Protein 5XU0 (pdb70)

Secondary structure (DSSP, 8-state):
-----EEE-S-EEE----GGG--EEEE---TT-B--SS-EEEEE--HHHHHHHHHHHHHHHHHHHHHHHHHHHHHHHHS-----HHHHHHHHHHHHHHHHHHHHHHHHHHHHHH--EE-SS--EEEE------SS--SS----EEE-SSS-EEEEEE-HHHHTS--TT-EEEEEETTEEEEEEEEEEEEE-S------EEEEEEEPS--TTPPTT-BB------/-B---EEEE-S-EEE----GGG--EEE----SS-EE-TT-EEEEE--HHHHHHHHHHHHHHHHHHHHHHHHHHHHHTTT----HHHHHHHHHHHHHHHHHHHHHHHHHHHHHH--EE-SSSEEEEE------SS--SS----EEE-SSS-EEEEEE-HHHHHH--TT-EEEEEETTEEEEEEEEEEEEE-SS---------EEEEEEEES---S--TT-EE--BPP--/---EEEE-S-EEE----GGG--EEEE---SS-EE-SS-EEEEE--SHHHHHHHHHHHHHHHHHHHHHHHHHHHHHHT---TTHHHHHHHHHHHHHHHHHHHHHHHHHHHHH--EE-SS-EEEEE------SS--SS----EEE-SSS-EEEEEE-TTGGGG--S--EEEEEETTEEEEEEEEEEEEE-SS-------EEEEEEE-S--SS--TT-EE---

Sequence (672 aa):
VLLSGTVTAKNEQYVYFDASKGDLDEILVSVGDKVSEGQALVKYSSSEAQAAYDSASRAVARADRHINELNQARNEAASAPANSVASIDAQLGDARDARADAAAQLSKAQSQLDATVLSTLEGTVVEVNSNVSKSPTGASQVVHIVSNENLQVKGELSEYNLANLSVGQEVSFTSKVYPDKKWTGKLSYISDYPTGSKYPYTIDVTGEVGDLKQGFSVNEVKSKSVLLSGTVTAKNEQYVYFDASKGDLDEILVSVGDKVSEGQALVKYSSSEAQAAYDSASRAVARADRHINELNQARNEAASANSVASIDAQLGDARDARADAAAQLSKAQSQLDATVLSTLEGTVVEVNSNVSKSPTGASQVVHIVSNENLQVKGELSEYNLANLSVGQEVSFTSKVYPDKKWTGKLSYISDYPKNNNTGSKYPYTIDVTGEVGDLKQGFSVNEVKSKTLLSGTVTAKNEQYVYFDASKGDLDEILVSVGDKVSEGQALVKYSSSEAQAAYDSASRAVARADRHINELNQARNEAASANSVASIDAQLGDARDARADAAAQLSKAQSQLDATVLSTLEGTVVEVNSNVSKSPTGASQVVHIVSNENLQVKGELSEYNLANLSVGQEVSFTSKVYPDKKWTGKLSYISDYPKNTGSKYPYTIDVTGEVGDLKQGFSVNEV

Solvent-accessible surface area: 37348 Å² total

Radius of gyration: 35.07 Å; Cα contacts (8 Å, |Δi|>4): 1260; chains: 3; bounding box: 101×90×80 Å

Nearest PDB structures (foldseek):
  5xu0-assembly1_A-2  TM=1.002E+00  e=3.100E-41  Streptococcus pneumoniae
  5xu0-assembly1_B-2  TM=9.675E-01  e=1.885E-35  Streptococcus pneumoniae
  5xu0-assembly1_C-2  TM=9.778E-01  e=1.507E-33  Streptococcus pneumoniae
  5nik-assembly1_D  TM=8.027E-01  e=2.302E-11  Escherichia coli K-12
  4tko-assembly1_B  TM=4.603E-01  e=6.908E-10  Aquifex aeolicus VF5

B-factor: mean 101.15, std 19.72, range [30.0, 249.82]

Structure (mmCIF, N/CA/C/O backbone):
data_5XU0
#
_entry.id   5XU0
#
_cell.length_a   159.210
_cell.length_b   159.210
_cell.length_c   99.400
_cell.angle_alpha   90.00
_cell.angle_beta   90.00
_cell.angle_gamma   90.00
#
_symmetry.space_group_name_H-M   'P 41 21 2'
#
loop_
_atom_site.group_PDB
_atom_site.id
_atom_site.type_symbol
_atom_site.label_atom_id
_atom_site.label_alt_id
_atom_site.label_comp_id
_atom_site.label_asym_id
_atom_site.label_entity_id
_atom_site.label_seq_id
_atom_site.pdbx_PDB_ins_code
_atom_site.Cartn_x
_atom_site.Cartn_y
_atom_site.Cartn_z
_atom_site.occupancy
_atom_site.B_iso_or_equiv
_atom_site.auth_seq_id
_atom_site.auth_comp_id
_atom_site.auth_asym_id
_atom_site.auth_atom_id
_atom_site.pdbx_PDB_model_num
ATOM 1 N N . VAL A 1 3 ? 22.318 18.158 -37.437 1.00 86.87 60 VAL A N 1
ATOM 2 C CA . VAL A 1 3 ? 22.615 18.504 -36.051 1.00 101.02 60 VAL A CA 1
ATOM 3 C C . VAL A 1 3 ? 21.988 19.855 -35.705 1.00 102.45 60 VAL A C 1
ATOM 4 O O . VAL A 1 3 ? 22.066 20.806 -36.485 1.00 97.76 60 VAL A O 1
ATOM 8 N N . LEU A 1 4 ? 21.357 19.928 -34.535 1.00 91.29 61 LEU A N 1
ATOM 9 C CA . LEU A 1 4 ? 20.645 21.118 -34.084 1.00 90.78 61 LEU A CA 1
ATOM 10 C C . LEU A 1 4 ? 21.411 21.758 -32.933 1.00 90.56 61 LEU A C 1
ATOM 11 O O . LEU A 1 4 ? 21.687 21.098 -31.925 1.00 88.49 61 LEU A O 1
ATOM 16 N N . LEU A 1 5 ? 21.746 23.039 -33.080 1.00 92.09 62 LEU A N 1
ATOM 17 C CA . LEU A 1 5 ? 22.455 23.793 -32.058 1.00 94.82 62 LEU A CA 1
ATOM 18 C C . LEU A 1 5 ? 21.585 24.928 -31.537 1.00 95.81 62 LEU A C 1
ATOM 19 O O . LEU A 1 5 ? 20.596 25.327 -32.159 1.00 90.76 62 LEU A O 1
ATOM 24 N N . SER A 1 6 ? 21.979 25.454 -30.381 1.00 91.25 63 SER A N 1
ATOM 25 C CA . SER A 1 6 ? 21.278 26.566 -29.753 1.00 98.96 63 SER A CA 1
ATOM 26 C C . SER A 1 6 ? 22.304 27.465 -29.083 1.00 99.47 63 SER A C 1
ATOM 27 O O . SER A 1 6 ? 23.046 27.012 -28.208 1.00 112.01 63 SER A O 1
ATOM 30 N N . GLY A 1 7 ? 22.352 28.731 -29.502 1.00 99.79 64 GLY A N 1
ATOM 31 C CA . GLY A 1 7 ? 23.172 29.729 -28.852 1.00 101.42 64 GLY A CA 1
ATOM 32 C C . GLY A 1 7 ? 22.317 30.868 -28.314 1.00 92.70 64 GLY A C 1
ATOM 33 O O . GLY A 1 7 ? 21.089 30.755 -28.202 1.00 93.14 64 GLY A O 1
ATOM 34 N N . THR A 1 8 ? 23.004 31.953 -27.952 1.00 83.28 65 THR A N 1
ATOM 35 C CA . THR A 1 8 ? 22.341 33.211 -27.645 1.00 87.08 65 THR A CA 1
ATOM 36 C C . THR A 1 8 ? 23.092 34.335 -28.338 1.00 85.54 65 THR A C 1
ATOM 37 O O . THR A 1 8 ? 24.321 34.298 -28.451 1.00 82.55 65 THR A O 1
ATOM 41 N N . VAL A 1 9 ? 22.345 35.321 -28.818 1.00 75.12 66 VAL A N 1
ATOM 42 C CA . VAL A 1 9 ? 22.938 36.443 -29.533 1.00 83.23 66 VAL A CA 1
ATOM 43 C C . VAL A 1 9 ? 23.553 37.406 -28.526 1.00 86.38 66 VAL A C 1
ATOM 44 O O . VAL A 1 9 ? 22.910 37.809 -27.548 1.00 75.74 66 VAL A O 1
ATOM 48 N N . THR A 1 10 ? 24.815 37.751 -28.751 1.00 82.97 67 THR A N 1
ATOM 49 C CA . THR A 1 10 ? 25.567 38.651 -27.900 1.00 81.20 67 THR A CA 1
ATOM 50 C C . THR A 1 10 ? 26.042 39.839 -28.723 1.00 87.49 67 THR A C 1
ATOM 51 O O . THR A 1 10 ? 26.051 39.803 -29.958 1.00 95.33 67 THR A O 1
ATOM 55 N N . ALA A 1 11 ? 26.432 40.897 -28.024 1.00 81.86 68 ALA A N 1
ATOM 56 C CA . ALA A 1 11 ? 27.111 42.004 -28.672 1.00 84.37 68 ALA A CA 1
ATOM 57 C C . ALA A 1 11 ? 28.597 41.692 -28.801 1.00 82.84 68 ALA A C 1
ATOM 58 O O . ALA A 1 11 ? 29.158 40.908 -28.031 1.00 80.30 68 ALA A O 1
ATOM 60 N N . LYS A 1 12 ? 29.233 42.309 -29.793 1.00 99.08 69 LYS A N 1
ATOM 61 C CA . LYS A 1 12 ? 30.649 42.065 -30.034 1.00 89.50 69 LYS A CA 1
ATOM 62 C C . LYS A 1 12 ? 31.544 42.995 -29.225 1.00 89.41 69 LYS A C 1
ATOM 63 O O . LYS A 1 12 ? 32.588 42.567 -28.722 1.00 93.62 69 LYS A O 1
ATOM 69 N N . ASN A 1 13 ? 31.150 44.256 -29.074 1.00 99.90 70 ASN A N 1
ATOM 70 C CA . ASN A 1 13 ? 32.019 45.287 -28.527 1.00 102.65 70 ASN A CA 1
ATOM 71 C C . ASN A 1 13 ? 31.427 45.859 -27.248 1.00 101.38 70 ASN A C 1
ATOM 72 O O . ASN A 1 13 ? 30.271 46.297 -27.231 1.00 91.29 70 ASN A O 1
ATOM 77 N N . GLU A 1 14 ? 32.227 45.854 -26.185 1.00 96.34 71 GLU A N 1
ATOM 78 C CA . GLU A 1 14 ? 31.860 46.441 -24.909 1.00 86.41 71 GLU A CA 1
ATOM 79 C C . GLU A 1 14 ? 32.943 47.415 -24.471 1.00 97.84 71 GLU A C 1
ATOM 80 O O . GLU A 1 14 ? 34.043 47.457 -25.031 1.00 95.26 71 GLU A O 1
ATOM 86 N N . GLN A 1 15 ? 32.608 48.199 -23.450 1.00 95.98 72 GLN A N 1
ATOM 87 C CA . GLN A 1 15 ? 33.576 48.939 -22.658 1.00 84.34 72 GLN A CA 1
ATOM 88 C C . GLN A 1 15 ? 33.033 49.045 -21.244 1.00 76.24 72 GLN A C 1
ATOM 89 O O . GLN A 1 15 ? 31.908 49.512 -21.041 1.00 78.33 72 GLN A O 1
ATOM 95 N N . TYR A 1 16 ? 33.816 48.576 -20.284 1.00 74.59 73 TYR A N 1
ATOM 96 C CA . TYR A 1 16 ? 33.543 48.790 -18.875 1.00 68.98 73 TYR A CA 1
ATOM 97 C C . TYR A 1 16 ? 34.382 49.961 -18.382 1.00 75.29 73 TYR A C 1
ATOM 98 O O . TYR A 1 16 ? 35.424 50.292 -18.952 1.00 88.24 73 TYR A O 1
ATOM 107 N N . VAL A 1 17 ? 33.902 50.604 -17.322 1.00 83.92 74 VAL A N 1
ATOM 108 C CA . VAL A 1 17 ? 34.609 51.710 -16.686 1.00 69.87 74 VAL A CA 1
ATOM 109 C C . VAL A 1 17 ? 34.514 51.488 -15.185 1.00 76.34 74 VAL A C 1
ATOM 110 O O . VAL A 1 17 ? 33.430 51.614 -14.606 1.00 83.27 74 VAL A O 1
ATOM 114 N N . TYR A 1 18 ? 35.633 51.154 -14.557 1.00 81.81 75 TYR A N 1
ATOM 115 C CA . TYR A 1 18 ? 35.675 50.900 -13.127 1.00 82.55 75 TYR A CA 1
ATOM 116 C C . TYR A 1 18 ? 36.197 52.125 -12.388 1.00 88.66 75 TYR A C 1
ATOM 117 O O . TYR A 1 18 ? 36.892 52.975 -12.951 1.00 86.13 75 TYR A O 1
ATOM 126 N N . PHE A 1 19 ? 35.849 52.206 -11.107 1.00 87.48 76 PHE A N 1
ATOM 127 C CA . PHE A 1 19 ? 36.377 53.271 -10.267 1.00 88.17 76 PHE A CA 1
ATOM 128 C C . PHE A 1 19 ? 37.878 53.092 -10.084 1.00 93.80 76 PHE A C 1
ATOM 129 O O . PHE A 1 19 ? 38.346 52.009 -9.718 1.00 87.96 76 PHE A O 1
ATOM 137 N N . ASP A 1 20 ? 38.633 54.153 -10.347 1.00 97.51 77 ASP A N 1
ATOM 138 C CA . ASP A 1 20 ? 40.082 54.155 -10.186 1.00 105.27 77 ASP A CA 1
ATOM 139 C C . ASP A 1 20 ? 40.419 54.974 -8.946 1.00 103.49 77 ASP A C 1
ATOM 140 O O . ASP A 1 20 ? 40.260 56.200 -8.944 1.00 96.61 77 ASP A O 1
ATOM 145 N N . ALA A 1 21 ? 40.871 54.291 -7.891 1.00 97.69 78 ALA A N 1
ATOM 146 C CA . ALA A 1 21 ? 41.253 54.992 -6.670 1.00 100.59 78 ALA A CA 1
ATOM 147 C C . ALA A 1 21 ? 42.482 55.860 -6.897 1.00 106.89 78 ALA A C 1
ATOM 148 O O . ALA A 1 21 ? 42.535 57.006 -6.431 1.00 94.68 78 ALA A O 1
ATOM 150 N N . SER A 1 22 ? 43.473 55.338 -7.626 1.00 101.98 79 SER A N 1
ATOM 151 C CA . SER A 1 22 ? 44.702 56.074 -7.897 1.00 88.13 79 SER A CA 1
ATOM 152 C C . SER A 1 22 ? 44.462 57.365 -8.669 1.00 94.06 79 SER A C 1
ATOM 153 O O . SER A 1 22 ? 45.387 58.177 -8.781 1.00 97.49 79 SER A O 1
ATOM 156 N N . LYS A 1 23 ? 43.260 57.574 -9.204 1.00 88.67 80 LYS A N 1
ATOM 157 C CA . LYS A 1 23 ? 42.917 58.816 -9.883 1.00 84.58 80 LYS A CA 1
ATOM 158 C C . LYS A 1 23 ? 42.259 59.833 -8.959 1.00 92.42 80 LYS A C 1
ATOM 159 O O . LYS A 1 23 ? 42.000 60.962 -9.391 1.00 88.88 80 LYS A O 1
ATOM 165 N N . GLY A 1 24 ? 41.980 59.468 -7.708 1.00 90.28 81 GLY A N 1
ATOM 166 C CA . GLY A 1 24 ? 41.533 60.437 -6.725 1.00 89.62 81 GLY A CA 1
ATOM 167 C C . GLY A 1 24 ? 40.082 60.318 -6.305 1.00 102.75 81 GLY A C 1
ATOM 168 O O . GLY A 1 24 ? 39.715 59.408 -5.556 1.00 103.35 81 GLY A O 1
ATOM 169 N N . ASP A 1 25 ? 39.250 61.245 -6.778 1.00 108.12 82 ASP A N 1
ATOM 170 C CA . ASP A 1 25 ? 37.850 61.319 -6.388 1.00 96.19 82 ASP A CA 1
ATOM 171 C C . ASP A 1 25 ? 36.990 61.569 -7.617 1.00 98.87 82 ASP A C 1
ATOM 172 O O . ASP A 1 25 ? 37.363 62.352 -8.496 1.00 94.72 82 ASP A O 1
ATOM 177 N N . LEU A 1 26 ? 35.837 60.906 -7.669 1.00 90.11 83 LEU A N 1
ATOM 178 C CA . LEU A 1 26 ? 34.884 61.108 -8.751 1.00 92.80 83 LEU A CA 1
ATOM 179 C C . LEU A 1 26 ? 34.143 62.426 -8.548 1.00 88.15 83 LEU A C 1
ATOM 180 O O . LEU A 1 26 ? 33.651 62.709 -7.451 1.00 80.90 83 LEU A O 1
ATOM 185 N N . ASP A 1 27 ? 34.070 63.231 -9.608 1.00 81.49 84 ASP A N 1
ATOM 186 C CA . ASP A 1 27 ? 33.196 64.410 -9.623 1.00 99.17 84 ASP A CA 1
ATOM 187 C C . ASP A 1 27 ? 31.782 63.984 -9.993 1.00 100.67 84 ASP A C 1
ATOM 188 O O . ASP A 1 27 ? 30.894 63.925 -9.131 1.00 96.15 84 ASP A O 1
ATOM 193 N N . GLU A 1 28 ? 31.552 63.665 -11.267 1.00 94.23 85 GLU A N 1
ATOM 194 C CA . GLU A 1 28 ? 30.233 63.237 -11.707 1.00 96.54 85 GLU A CA 1
ATOM 195 C C . GLU A 1 28 ? 30.342 62.308 -12.909 1.00 100.94 85 GLU A C 1
ATOM 196 O O . GLU A 1 28 ? 31.188 62.506 -13.786 1.00 88.01 85 GLU A O 1
ATOM 202 N N . ILE A 1 29 ? 29.490 61.287 -12.925 1.00 101.04 86 ILE A N 1
ATOM 203 C CA . ILE A 1 29 ? 29.218 60.523 -14.136 1.00 83.97 86 ILE A CA 1
ATOM 204 C C . ILE A 1 29 ? 28.209 61.304 -14.966 1.00 83.54 86 ILE A C 1
ATOM 205 O O . ILE A 1 29 ? 27.106 61.609 -14.496 1.00 89.12 86 ILE A O 1
ATOM 210 N N . LEU A 1 30 ? 28.581 61.632 -16.203 1.00 87.27 87 LEU A N 1
ATOM 211 C CA . LEU A 1 30 ? 27.819 62.564 -17.027 1.00 92.35 87 LEU A CA 1
ATOM 212 C C . LEU A 1 30 ? 26.946 61.852 -18.060 1.00 90.36 87 LEU A C 1
ATOM 213 O O . LEU A 1 30 ? 26.621 62.423 -19.105 1.00 87.30 87 LEU A O 1
ATOM 218 N N . VAL A 1 31 ? 26.551 60.611 -17.782 1.00 93.95 88 VAL A N 1
ATOM 219 C CA . VAL A 1 31 ? 25.822 59.798 -18.746 1.00 81.98 88 VAL A CA 1
ATOM 220 C C . VAL A 1 31 ? 24.738 59.009 -18.021 1.00 81.05 88 VAL A C 1
ATOM 221 O O . VAL A 1 31 ? 24.861 58.693 -16.834 1.00 77.54 88 VAL A O 1
ATOM 225 N N . SER A 1 32 ? 23.658 58.703 -18.741 1.00 93.47 89 SER A N 1
ATOM 226 C CA . SER A 1 32 ? 22.481 58.061 -18.170 1.00 90.38 89 SER A CA 1
ATOM 227 C C . SER A 1 32 ? 22.170 56.771 -18.916 1.00 88.95 89 SER A C 1
ATOM 228 O O . SER A 1 32 ? 22.228 56.732 -20.148 1.00 78.57 89 SER A O 1
ATOM 231 N N . VAL A 1 33 ? 21.814 55.726 -18.163 1.00 88.95 90 VAL A N 1
ATOM 232 C CA . VAL A 1 33 ? 21.570 54.401 -18.728 1.00 86.45 90 VAL A CA 1
ATOM 233 C C . VAL A 1 33 ? 20.479 54.480 -19.792 1.00 77.02 90 VAL A C 1
ATOM 234 O O . VAL A 1 33 ? 19.287 54.578 -19.482 1.00 95.05 90 VAL A O 1
ATOM 238 N N . GLY A 1 34 ? 20.890 54.460 -21.057 1.00 83.59 91 GLY A N 1
ATOM 239 C CA . GLY A 1 34 ? 19.971 54.591 -22.171 1.00 76.55 91 GLY A CA 1
ATOM 240 C C . GLY A 1 34 ? 20.539 55.440 -23.288 1.00 86.47 91 GLY A C 1
ATOM 241 O O . GLY A 1 34 ? 20.145 55.302 -24.452 1.00 75.11 91 GLY A O 1
ATOM 242 N N . ASP A 1 35 ? 21.473 56.323 -22.944 1.00 82.04 92 ASP A N 1
ATOM 243 C CA . ASP A 1 35 ? 22.073 57.199 -23.940 1.00 88.26 92 ASP A CA 1
ATOM 244 C C . ASP A 1 35 ? 22.885 56.399 -24.950 1.00 93.46 92 ASP A C 1
ATOM 245 O O . ASP A 1 35 ? 23.543 55.413 -24.599 1.00 97.28 92 ASP A O 1
ATOM 250 N N . LYS A 1 36 ? 22.823 56.822 -26.215 1.00 93.56 93 LYS A N 1
ATOM 251 C CA . LYS A 1 36 ? 23.746 56.361 -27.244 1.00 95.31 93 LYS A CA 1
ATOM 252 C C . LYS A 1 36 ? 24.874 57.380 -27.358 1.00 97.78 93 LYS A C 1
ATOM 253 O O . LYS A 1 36 ? 24.639 58.531 -27.740 1.00 104.37 93 LYS A O 1
ATOM 259 N N . VAL A 1 37 ? 26.091 56.955 -27.035 1.00 95.40 94 VAL A N 1
ATOM 260 C CA . VAL A 1 37 ? 27.223 57.854 -26.846 1.00 103.59 94 VAL A CA 1
ATOM 261 C C . VAL A 1 37 ? 28.124 57.795 -28.068 1.00 105.94 94 VAL A C 1
ATOM 262 O O . VAL A 1 37 ? 28.197 56.764 -28.741 1.00 101.18 94 VAL A O 1
ATOM 266 N N . SER A 1 38 ? 28.812 58.904 -28.354 1.00 109.70 95 SER A N 1
ATOM 267 C CA . SER A 1 38 ? 29.721 58.931 -29.491 1.00 108.63 95 SER A CA 1
ATOM 268 C C . SER A 1 38 ? 30.918 58.010 -29.241 1.00 104.62 95 SER A C 1
ATOM 269 O O . SER A 1 38 ? 31.124 57.490 -28.141 1.00 97.98 95 SER A O 1
ATOM 272 N N . GLU A 1 39 ? 31.715 57.800 -30.296 1.00 98.34 96 GLU A N 1
ATOM 273 C CA . GLU A 1 39 ? 32.950 57.038 -30.133 1.00 107.61 96 GLU A CA 1
ATOM 274 C C . GLU A 1 39 ? 33.908 57.736 -29.177 1.00 114.10 96 GLU A C 1
ATOM 275 O O . GLU A 1 39 ? 34.648 57.070 -28.443 1.00 117.09 96 GLU A O 1
ATOM 281 N N . GLY A 1 40 ? 33.899 59.066 -29.153 1.00 95.30 97 GLY A N 1
ATOM 282 C CA . GLY A 1 40 ? 34.805 59.803 -28.296 1.00 92.91 97 GLY A CA 1
ATOM 283 C C . GLY A 1 40 ? 34.124 60.612 -27.212 1.00 97.54 97 GLY A C 1
ATOM 284 O O . GLY A 1 40 ? 34.756 61.469 -26.587 1.00 103.84 97 GLY A O 1
ATOM 285 N N . GLN A 1 41 ? 32.839 60.353 -26.978 1.00 95.24 98 GLN A N 1
ATOM 286 C CA . GLN A 1 41 ? 32.102 61.077 -25.949 1.00 94.10 98 GLN A CA 1
ATOM 287 C C . GLN A 1 41 ? 32.712 60.817 -24.575 1.00 91.11 98 GLN A C 1
ATOM 288 O O . GLN A 1 41 ? 33.273 59.750 -24.311 1.00 100.89 98 GLN A O 1
ATOM 294 N N . ALA A 1 42 ? 32.623 61.818 -23.702 1.00 86.32 99 ALA A N 1
ATOM 295 C CA . ALA A 1 42 ? 33.040 61.650 -22.320 1.00 88.83 99 ALA A CA 1
ATOM 296 C C . ALA A 1 42 ? 32.013 60.820 -21.554 1.00 91.70 99 ALA A C 1
ATOM 297 O O . ALA A 1 42 ? 30.868 60.653 -21.982 1.00 97.66 99 ALA A O 1
ATOM 299 N N . LEU A 1 43 ? 32.438 60.287 -20.405 1.00 87.97 100 LEU A N 1
ATOM 300 C CA . LEU A 1 43 ? 31.558 59.462 -19.581 1.00 96.80 100 LEU A CA 1
ATOM 301 C C . LEU A 1 43 ? 31.694 59.772 -18.098 1.00 96.57 100 LEU A C 1
ATOM 302 O O . LEU A 1 43 ? 30.689 59.920 -17.395 1.00 100.28 100 LEU A O 1
ATOM 307 N N . VAL A 1 44 ? 32.928 59.832 -17.606 1.00 92.66 101 VAL A N 1
ATOM 308 C CA . VAL A 1 44 ? 33.204 60.059 -16.194 1.00 98.39 101 VAL A CA 1
ATOM 309 C C . VAL A 1 44 ? 34.252 61.155 -16.078 1.00 87.93 101 VAL A C 1
ATOM 310 O O . VAL A 1 44 ? 35.198 61.205 -16.870 1.00 102.38 101 VAL A O 1
ATOM 314 N N . LYS A 1 45 ? 34.074 62.036 -15.095 1.00 85.21 102 LYS A N 1
ATOM 315 C CA . LYS A 1 45 ? 35.042 63.080 -14.786 1.00 89.97 102 LYS A CA 1
ATOM 316 C C . LYS A 1 45 ? 35.475 62.931 -13.337 1.00 87.29 102 LYS A C 1
ATOM 317 O O . LYS A 1 45 ? 34.646 63.034 -12.428 1.00 88.18 102 LYS A O 1
ATOM 323 N N . TYR A 1 46 ? 36.762 62.678 -13.124 1.00 88.82 103 TYR A N 1
ATOM 324 C CA . TYR A 1 46 ? 37.313 62.741 -11.782 1.00 87.68 103 TYR A CA 1
ATOM 325 C C . TYR A 1 46 ? 37.632 64.192 -11.424 1.00 89.54 103 TYR A C 1
ATOM 326 O O . TYR A 1 46 ? 37.658 65.080 -12.281 1.00 74.06 103 TYR A O 1
ATOM 335 N N . SER A 1 47 ? 37.868 64.434 -10.135 1.00 92.72 104 SER A N 1
ATOM 336 C CA . SER A 1 47 ? 38.263 65.765 -9.693 1.00 96.00 104 SER A CA 1
ATOM 337 C C . SER A 1 47 ? 39.608 66.133 -10.308 1.00 103.97 104 SER A C 1
ATOM 338 O O . SER A 1 47 ? 40.611 65.448 -10.083 1.00 108.86 104 SER A O 1
ATOM 341 N N . SER A 1 48 ? 39.626 67.212 -11.092 1.00 94.06 105 SER A N 1
ATOM 342 C CA . SER A 1 48 ? 40.785 67.568 -11.903 1.00 95.20 105 SER A CA 1
ATOM 343 C C . SER A 1 48 ? 41.479 68.839 -11.424 1.00 96.00 105 SER A C 1
ATOM 344 O O . SER A 1 48 ? 42.157 69.502 -12.215 1.00 96.62 105 SER A O 1
ATOM 347 N N . SER A 1 49 ? 41.333 69.192 -10.146 1.00 100.58 106 SER A N 1
ATOM 348 C CA . SER A 1 49 ? 41.987 70.398 -9.648 1.00 97.60 106 SER A CA 1
ATOM 349 C C . SER A 1 49 ? 43.444 70.134 -9.282 1.00 100.63 106 SER A C 1
ATOM 350 O O . SER A 1 49 ? 44.318 70.957 -9.577 1.00 102.12 106 SER A O 1
ATOM 353 N N . GLU A 1 50 ? 43.728 68.996 -8.642 1.00 101.62 107 GLU A N 1
ATOM 354 C CA . GLU A 1 50 ? 45.112 68.658 -8.325 1.00 87.82 107 GLU A CA 1
ATOM 355 C C . GLU A 1 50 ? 45.920 68.418 -9.594 1.00 89.45 107 GLU A C 1
ATOM 356 O O . GLU A 1 50 ? 47.110 68.750 -9.655 1.00 94.94 107 GLU A O 1
ATOM 362 N N . ALA A 1 51 ? 45.286 67.847 -10.620 1.00 88.21 108 ALA A N 1
ATOM 363 C CA . ALA A 1 51 ? 45.972 67.624 -11.888 1.00 85.63 108 ALA A CA 1
ATOM 364 C C . ALA A 1 51 ? 46.284 68.944 -12.584 1.00 84.37 108 ALA A C 1
ATOM 365 O O . ALA A 1 51 ? 47.389 69.139 -13.103 1.00 90.85 108 ALA A O 1
ATOM 367 N N . GLN A 1 52 ? 45.318 69.865 -12.605 1.00 80.27 109 GLN A N 1
ATOM 368 C CA . GLN A 1 52 ? 45.553 71.165 -13.227 1.00 91.33 109 GLN A CA 1
ATOM 369 C C . GLN A 1 52 ? 46.601 71.961 -12.458 1.00 89.05 109 GLN A C 1
ATOM 370 O O . GLN A 1 52 ? 47.407 72.685 -13.056 1.00 78.40 109 GLN A O 1
ATOM 376 N N . ALA A 1 53 ? 46.609 71.831 -11.130 1.00 81.05 110 ALA A N 1
ATOM 377 C CA . ALA A 1 53 ? 47.604 72.527 -10.322 1.00 81.63 110 ALA A CA 1
ATOM 378 C C . ALA A 1 53 ? 49.001 71.968 -10.569 1.00 98.64 110 ALA A C 1
ATOM 379 O O . ALA A 1 53 ? 49.961 72.728 -10.755 1.00 98.77 110 ALA A O 1
ATOM 381 N N . ALA A 1 54 ? 49.134 70.638 -10.576 1.00 92.15 111 ALA A N 1
ATOM 382 C CA . ALA A 1 54 ? 50.422 70.028 -10.893 1.00 89.12 111 ALA A CA 1
ATOM 383 C C . ALA A 1 54 ? 50.881 70.416 -12.293 1.00 96.82 111 ALA A C 1
ATOM 384 O O . ALA A 1 54 ? 52.078 70.621 -12.532 1.00 109.86 111 ALA A O 1
ATOM 386 N N . TYR A 1 55 ? 49.937 70.529 -13.229 1.00 91.89 112 TYR A N 1
ATOM 387 C CA . TYR A 1 55 ? 50.268 70.963 -14.582 1.00 94.59 112 TYR A CA 1
ATOM 388 C C . TYR A 1 55 ? 50.840 72.376 -14.580 1.00 90.36 112 TYR A C 1
ATOM 389 O O . TYR A 1 55 ? 51.928 72.625 -15.118 1.00 95.16 112 TYR A O 1
ATOM 398 N N . ASP A 1 56 ? 50.100 73.322 -13.993 1.00 84.99 113 ASP A N 1
ATOM 399 C CA . ASP A 1 56 ? 50.567 74.702 -13.917 1.00 91.73 113 ASP A CA 1
ATOM 400 C C . ASP A 1 56 ? 51.948 74.777 -13.278 1.00 94.06 113 ASP A C 1
ATOM 401 O O . ASP A 1 56 ? 52.852 75.446 -13.793 1.00 89.53 113 ASP A O 1
ATOM 406 N N . SER A 1 57 ? 52.127 74.080 -12.153 1.00 81.37 114 SER A N 1
ATOM 407 C CA . SER A 1 57 ? 53.433 74.044 -11.505 1.00 77.25 114 SER A CA 1
ATOM 408 C C . SER A 1 57 ? 54.503 73.518 -12.456 1.00 95.43 114 SER A C 1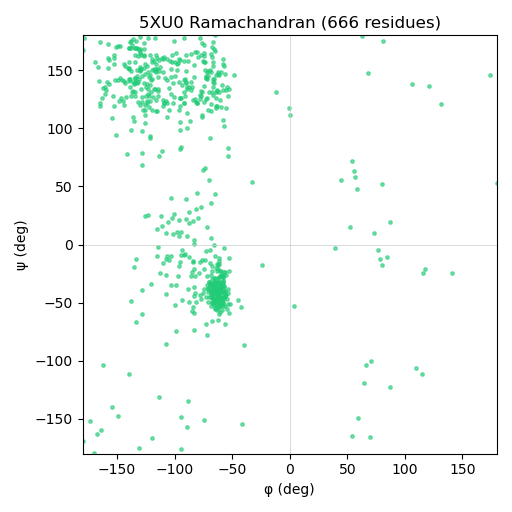
ATOM 409 O O . SER A 1 57 ? 55.646 73.995 -12.447 1.00 95.57 114 SER A O 1
ATOM 412 N N . ALA A 1 58 ? 54.144 72.553 -13.306 1.00 94.01 115 ALA A N 1
ATOM 413 C CA . ALA A 1 58 ? 55.111 72.011 -14.256 1.00 85.94 115 ALA A CA 1
ATOM 414 C C . ALA A 1 58 ? 55.517 73.048 -15.299 1.00 90.87 115 ALA A C 1
ATOM 415 O O . ALA A 1 58 ? 56.712 73.197 -15.598 1.00 100.21 115 ALA A O 1
ATOM 417 N N . SER A 1 59 ? 54.543 73.781 -15.853 1.00 85.01 116 SER A N 1
ATOM 418 C CA . SER A 1 59 ? 54.877 74.783 -16.862 1.00 91.12 116 SER A CA 1
ATOM 419 C C . SER A 1 59 ? 55.648 75.956 -16.265 1.00 91.33 116 SER A C 1
ATOM 420 O O . SER A 1 59 ? 56.497 76.551 -16.940 1.00 82.98 116 SER A O 1
ATOM 423 N N . ARG A 1 60 ? 55.369 76.311 -15.011 1.00 83.97 117 ARG A N 1
ATOM 424 C CA . ARG A 1 60 ? 56.189 77.312 -14.339 1.00 92.08 117 ARG A CA 1
ATOM 425 C C . ARG A 1 60 ? 57.602 76.794 -14.110 1.00 95.74 117 ARG A C 1
ATOM 426 O O . ARG A 1 60 ? 58.566 77.565 -14.179 1.00 94.99 117 ARG A O 1
ATOM 434 N N . ALA A 1 61 ? 57.747 75.491 -13.839 1.00 93.79 118 ALA A N 1
ATOM 435 C CA . ALA A 1 61 ? 59.082 74.911 -13.722 1.00 85.45 118 ALA A CA 1
ATOM 436 C C . ALA A 1 61 ? 59.837 74.999 -15.044 1.00 94.10 118 ALA A C 1
ATOM 437 O O . ALA A 1 61 ? 61.034 75.322 -15.068 1.00 95.79 118 ALA A O 1
ATOM 439 N N . VAL A 1 62 ? 59.152 74.726 -16.159 1.00 78.80 119 VAL A N 1
ATOM 440 C CA . VAL A 1 62 ? 59.788 74.839 -17.471 1.00 85.97 119 VAL A CA 1
ATOM 441 C C . VAL A 1 62 ? 60.224 76.277 -17.729 1.00 84.72 119 VAL A C 1
ATOM 442 O O . VAL A 1 62 ? 61.382 76.544 -18.082 1.00 82.70 119 VAL A O 1
ATOM 446 N N . ALA A 1 63 ? 59.300 77.227 -17.550 1.00 93.69 120 ALA A N 1
ATOM 447 C CA . ALA A 1 63 ? 59.618 78.628 -17.810 1.00 82.85 120 ALA A CA 1
ATOM 448 C C . ALA A 1 63 ? 60.773 79.108 -16.937 1.00 92.29 120 ALA A C 1
ATOM 449 O O . ALA A 1 63 ? 61.646 79.857 -17.400 1.00 88.40 120 ALA A O 1
ATOM 451 N N . ARG A 1 64 ? 60.799 78.679 -15.672 1.00 84.27 121 ARG A N 1
ATOM 452 C CA . ARG A 1 64 ? 61.899 79.047 -14.787 1.00 84.95 121 ARG A CA 1
ATOM 453 C C . ARG A 1 64 ? 63.212 78.438 -15.262 1.00 94.33 121 ARG A C 1
ATOM 454 O O . ARG A 1 64 ? 64.272 79.066 -15.149 1.00 89.09 121 ARG A O 1
ATOM 462 N N . ALA A 1 65 ? 63.165 77.217 -15.801 1.00 99.48 122 ALA A N 1
ATOM 463 C CA . ALA A 1 65 ? 64.368 76.636 -16.387 1.00 98.66 122 ALA A CA 1
ATOM 464 C C . ALA A 1 65 ? 64.874 77.480 -17.551 1.00 93.54 122 ALA A C 1
ATOM 465 O O . ALA A 1 65 ? 66.079 77.746 -17.659 1.00 97.16 122 ALA A O 1
ATOM 467 N N . ASP A 1 66 ? 63.963 77.929 -18.422 1.00 85.98 123 ASP A N 1
ATOM 468 C CA . ASP A 1 66 ? 64.381 78.711 -19.584 1.00 90.88 123 ASP A CA 1
ATOM 469 C C . ASP A 1 66 ? 64.975 80.052 -19.172 1.00 89.93 123 ASP A C 1
ATOM 470 O O . ASP A 1 66 ? 66.037 80.450 -19.677 1.00 90.77 123 ASP A O 1
ATOM 475 N N . ARG A 1 67 ? 64.308 80.767 -18.264 1.00 87.8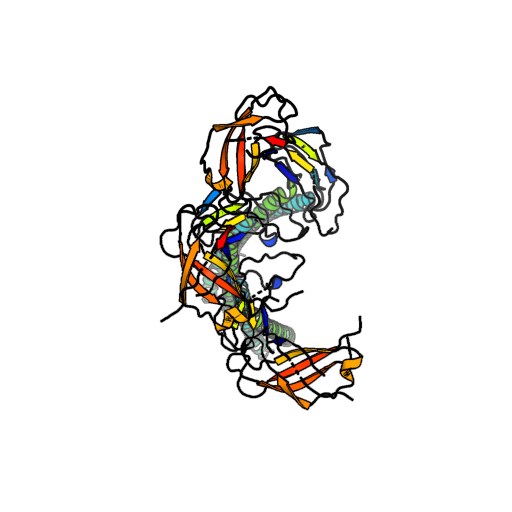6 124 ARG A N 1
ATOM 476 C CA . ARG A 1 67 ? 64.904 81.978 -17.711 1.00 88.33 124 ARG A CA 1
ATOM 477 C C . ARG A 1 67 ? 66.297 81.684 -17.167 1.00 93.58 124 ARG A C 1
ATOM 478 O O . ARG A 1 67 ? 67.293 82.243 -17.642 1.00 103.13 124 ARG A O 1
ATOM 486 N N . HIS A 1 68 ? 66.384 80.759 -16.205 1.00 94.66 125 HIS A N 1
ATOM 487 C CA . HIS A 1 68 ? 67.656 80.396 -15.583 1.00 88.61 125 HIS A CA 1
ATOM 488 C C . HIS A 1 68 ? 68.774 80.197 -16.605 1.00 93.18 125 HIS A C 1
ATOM 489 O O . HIS A 1 68 ? 69.877 80.741 -16.450 1.00 94.05 125 HIS A O 1
ATOM 496 N N . ILE A 1 69 ? 68.505 79.441 -17.676 1.00 85.77 126 ILE A N 1
ATOM 497 C CA . ILE A 1 69 ? 69.538 79.324 -18.699 1.00 87.33 126 ILE A CA 1
ATOM 498 C C . ILE A 1 69 ? 69.768 80.652 -19.407 1.00 98.90 126 ILE A C 1
ATOM 499 O O . ILE A 1 69 ? 70.849 80.861 -19.964 1.00 102.57 126 ILE A O 1
ATOM 504 N N . ASN A 1 70 ? 68.797 81.574 -19.394 1.00 103.38 127 ASN A N 1
ATOM 505 C CA . ASN A 1 70 ? 69.042 82.858 -20.048 1.00 89.17 127 ASN A CA 1
ATOM 506 C C . ASN A 1 70 ? 69.960 83.754 -19.215 1.00 91.24 127 ASN A C 1
ATOM 507 O O . ASN A 1 70 ? 70.865 84.397 -19.766 1.00 95.16 127 ASN A O 1
ATOM 512 N N . GLU A 1 71 ? 69.763 83.811 -17.890 1.00 86.60 128 GLU A N 1
ATOM 513 C CA . GLU A 1 71 ? 70.707 84.571 -17.070 1.00 94.50 128 GLU A CA 1
ATOM 514 C C . GLU A 1 71 ? 72.085 83.925 -17.087 1.00 104.23 128 GLU A C 1
ATOM 515 O O . GLU A 1 71 ? 73.106 84.623 -17.131 1.00 110.12 128 GLU A O 1
ATOM 521 N N . LEU A 1 72 ? 72.136 82.590 -17.049 1.00 95.41 129 LEU A N 1
ATOM 522 C CA . LEU A 1 72 ? 73.415 81.912 -17.237 1.00 93.19 129 LEU A CA 1
ATOM 523 C C . LEU A 1 72 ? 74.034 82.281 -18.580 1.00 93.46 129 LEU A C 1
ATOM 524 O O . LEU A 1 72 ? 75.258 82.404 -18.697 1.00 92.18 129 LEU A O 1
ATOM 529 N N . ASN A 1 73 ? 73.198 82.475 -19.602 1.00 93.41 130 ASN A N 1
ATOM 530 C CA . ASN A 1 73 ? 73.695 82.804 -20.934 1.00 92.21 130 ASN A CA 1
ATOM 531 C C . ASN A 1 73 ? 74.336 84.188 -20.959 1.00 99.15 130 ASN A C 1
ATOM 532 O O . ASN A 1 73 ? 75.472 84.354 -21.434 1.00 99.52 130 ASN A O 1
ATOM 537 N N . GLN A 1 74 ? 73.621 85.197 -20.446 1.00 102.91 131 GLN A N 1
ATOM 538 C CA . GLN A 1 74 ? 74.206 86.531 -20.362 1.00 106.00 131 GLN A CA 1
ATOM 539 C C . GLN A 1 74 ? 75.487 86.508 -19.542 1.00 108.80 131 GLN A C 1
ATOM 540 O O . GLN A 1 74 ? 76.494 87.108 -19.935 1.00 116.42 131 GLN A O 1
ATOM 546 N N . ALA A 1 75 ? 75.456 85.853 -18.378 1.00 103.93 132 ALA A N 1
ATOM 547 C CA . ALA A 1 75 ? 76.637 85.809 -17.519 1.00 102.83 132 ALA A CA 1
ATOM 548 C C . ALA A 1 75 ? 77.814 85.171 -18.243 1.00 101.80 132 ALA A C 1
ATOM 549 O O . ALA A 1 75 ? 78.962 85.602 -18.079 1.00 98.94 132 ALA A O 1
ATOM 551 N N . ARG A 1 76 ? 77.545 84.153 -19.064 1.00 103.19 133 ARG A N 1
ATOM 552 C CA . ARG A 1 76 ? 78.601 83.548 -19.866 1.00 99.88 133 ARG A CA 1
ATOM 553 C C . ARG A 1 76 ? 79.182 84.552 -20.845 1.00 101.71 133 ARG A C 1
ATOM 554 O O . ARG A 1 76 ? 80.392 84.799 -20.850 1.00 111.80 133 ARG A O 1
ATOM 562 N N . ASN A 1 77 ? 78.335 85.139 -21.685 1.00 99.87 134 ASN A N 1
ATOM 563 C CA . ASN A 1 77 ? 78.851 86.008 -22.732 1.00 113.44 134 ASN A CA 1
ATOM 564 C C . ASN A 1 77 ? 79.353 87.344 -22.193 1.00 113.54 134 ASN A C 1
ATOM 565 O O . ASN A 1 77 ? 79.933 88.126 -22.957 1.00 104.44 134 ASN A O 1
ATOM 570 N N . GLU A 1 78 ? 79.166 87.608 -20.896 1.00 103.33 135 GLU A N 1
ATOM 571 C CA . GLU A 1 78 ? 79.870 88.694 -20.222 1.00 97.39 135 GLU A CA 1
ATOM 572 C C . GLU A 1 78 ? 81.242 88.234 -19.745 1.00 107.20 135 GLU A C 1
ATOM 573 O O . GLU A 1 78 ? 82.269 88.809 -20.120 1.00 122.03 135 GLU A O 1
ATOM 579 N N . ALA A 1 79 ? 81.273 87.183 -18.919 1.00 107.36 136 ALA A N 1
ATOM 580 C CA . ALA A 1 79 ? 82.531 86.692 -18.370 1.00 103.30 136 ALA A CA 1
ATOM 581 C C . ALA A 1 79 ? 83.509 86.257 -19.451 1.00 105.82 136 ALA A C 1
ATOM 582 O O . ALA A 1 79 ? 84.716 86.221 -19.197 1.00 110.85 136 ALA A O 1
ATOM 584 N N . ALA A 1 80 ? 83.022 85.923 -20.640 1.00 99.14 137 ALA A N 1
ATOM 585 C CA . ALA A 1 80 ? 83.887 85.602 -21.763 1.00 96.24 137 ALA A CA 1
ATOM 586 C C . ALA A 1 80 ? 84.607 86.806 -22.367 1.00 115.12 137 ALA A C 1
ATOM 587 O O . ALA A 1 80 ? 85.805 87.003 -22.137 1.00 124.60 137 ALA A O 1
ATOM 589 N N . SER A 1 81 ? 83.891 87.570 -23.155 1.00 119.03 138 SER A N 1
ATOM 590 C CA . SER A 1 81 ? 84.498 88.724 -23.740 1.00 116.40 138 SER A CA 1
ATOM 591 C C . SER A 1 81 ? 84.839 89.637 -22.588 1.00 124.05 138 SER A C 1
ATOM 592 O O . SER A 1 81 ? 84.622 90.836 -22.629 1.00 128.71 138 SER A O 1
ATOM 595 N N . ALA A 1 82 ? 85.376 89.037 -21.541 1.00 117.65 139 ALA A N 1
ATOM 596 C CA . ALA A 1 82 ? 85.757 89.786 -20.368 1.00 123.07 139 ALA A CA 1
ATOM 597 C C . ALA A 1 82 ? 87.196 90.206 -20.505 1.00 137.68 139 ALA A C 1
ATOM 598 O O . ALA A 1 82 ? 88.025 89.449 -20.992 1.00 131.24 139 ALA A O 1
ATOM 600 N N . PRO A 1 83 ? 87.497 91.426 -20.060 1.00 145.61 140 PRO A N 1
ATOM 601 C CA . PRO A 1 83 ? 88.813 92.065 -20.100 1.00 141.72 140 PRO A CA 1
ATOM 602 C C . PRO A 1 83 ? 89.894 91.211 -19.471 1.00 147.91 140 PRO A C 1
ATOM 603 O O . PRO A 1 83 ? 90.235 91.421 -18.312 1.00 125.94 140 PRO A O 1
ATOM 607 N N . ALA A 1 84 ? 90.431 90.270 -20.235 1.00 146.97 141 ALA A N 1
ATOM 608 C CA . ALA A 1 84 ? 91.483 89.393 -19.747 1.00 146.47 141 ALA A CA 1
ATOM 609 C C . ALA A 1 84 ? 92.189 88.756 -20.928 1.00 137.70 141 ALA A C 1
ATOM 610 O O . ALA A 1 84 ? 91.575 88.532 -21.966 1.00 117.35 141 ALA A O 1
ATOM 612 N N . ASN A 1 107 ? 82.313 82.390 -11.923 1.00 115.55 164 ASN A N 1
ATOM 613 C CA . ASN A 1 107 ? 83.241 83.390 -12.442 1.00 130.56 164 ASN A CA 1
ATOM 614 C C . ASN A 1 107 ? 83.816 82.965 -13.790 1.00 119.01 164 ASN A C 1
ATOM 615 O O . ASN A 1 107 ? 83.764 83.717 -14.763 1.00 110.13 164 ASN A O 1
ATOM 620 N N . SER A 1 108 ? 84.366 81.755 -13.840 1.00 117.11 165 SER A N 1
ATOM 621 C CA . SER A 1 108 ? 84.949 81.251 -15.073 1.00 112.14 165 SER A CA 1
ATOM 622 C C . SER A 1 108 ? 83.865 80.928 -16.095 1.00 106.43 165 SER A C 1
ATOM 623 O O . SER A 1 108 ? 82.740 80.557 -15.750 1.00 106.53 165 SER A O 1
ATOM 626 N N . VAL A 1 109 ? 84.221 81.079 -17.373 1.00 99.32 166 VAL A N 1
ATOM 627 C CA . VAL A 1 109 ? 83.293 80.752 -18.450 1.00 96.21 166 VAL A CA 1
ATOM 628 C C . VAL A 1 109 ? 83.018 79.251 -18.487 1.00 106.94 166 VAL A C 1
ATOM 629 O O . VAL A 1 109 ? 81.891 78.823 -18.773 1.00 112.15 166 VAL A O 1
ATOM 633 N N . ALA A 1 110 ? 84.023 78.429 -18.175 1.00 115.72 167 ALA A N 1
ATOM 634 C CA . ALA A 1 110 ? 83.806 76.989 -18.072 1.00 103.22 167 ALA A CA 1
ATOM 635 C C . ALA A 1 110 ? 83.054 76.628 -16.795 1.00 109.89 167 ALA A C 1
ATOM 636 O O . ALA A 1 110 ? 82.189 75.740 -16.808 1.00 118.49 167 ALA A O 1
ATOM 638 N N . SER A 1 111 ? 83.368 77.318 -15.692 1.00 115.46 168 SER A N 1
ATOM 639 C CA . SER A 1 111 ? 82.716 77.046 -14.414 1.00 121.70 168 SER A CA 1
ATOM 640 C C . SER A 1 111 ? 81.205 77.202 -14.501 1.00 107.30 168 SER A C 1
ATOM 641 O O . SER A 1 111 ? 80.471 76.561 -13.740 1.00 110.74 168 SER A O 1
ATOM 644 N N . ILE A 1 112 ? 80.722 78.049 -15.408 1.00 108.01 169 ILE A N 1
ATOM 645 C CA . ILE A 1 112 ? 79.290 78.202 -15.629 1.00 106.87 169 ILE A CA 1
ATOM 646 C C . ILE A 1 112 ? 78.817 77.534 -16.908 1.00 102.92 169 ILE A C 1
ATOM 647 O O . ILE A 1 112 ? 77.598 77.408 -17.100 1.00 104.61 169 ILE A O 1
ATOM 652 N N . ASP A 1 113 ? 79.724 77.133 -17.804 1.00 83.91 170 ASP A N 1
ATOM 653 C CA . ASP A 1 113 ? 79.324 76.201 -18.854 1.00 95.13 170 ASP A CA 1
ATOM 654 C C . ASP A 1 113 ? 78.860 74.887 -18.238 1.00 97.11 170 ASP A C 1
ATOM 655 O O . ASP A 1 113 ? 77.900 74.265 -18.717 1.00 92.47 170 ASP A O 1
ATOM 660 N N . ALA A 1 114 ? 79.525 74.461 -17.159 1.00 89.94 171 ALA A N 1
ATOM 661 C CA . ALA A 1 114 ? 79.031 73.339 -16.366 1.00 103.38 171 ALA A CA 1
ATOM 662 C C . ALA A 1 114 ? 77.590 73.570 -15.922 1.00 102.82 171 ALA A C 1
ATOM 663 O O . ALA A 1 114 ? 76.715 72.717 -16.125 1.00 107.51 171 ALA A O 1
ATOM 665 N N . GLN A 1 115 ? 77.328 74.732 -15.317 1.00 97.11 172 GLN A N 1
ATOM 666 C CA . GLN A 1 115 ? 75.979 75.050 -14.863 1.00 97.36 172 GLN A CA 1
ATOM 667 C C . GLN A 1 115 ? 74.997 75.075 -16.027 1.00 96.32 172 GLN A C 1
ATOM 668 O O . GLN A 1 115 ? 73.835 74.675 -15.880 1.00 87.87 172 GLN A O 1
ATOM 674 N N . LEU A 1 116 ? 75.449 75.536 -17.195 1.00 93.55 173 LEU A N 1
ATOM 675 C CA . LEU A 1 116 ? 74.591 75.538 -18.373 1.00 90.99 173 LEU A CA 1
ATOM 676 C C . LEU A 1 116 ? 74.174 74.123 -18.740 1.00 92.64 173 LEU A C 1
ATOM 677 O O . LEU A 1 116 ? 72.991 73.859 -18.966 1.00 95.93 173 LEU A O 1
ATOM 682 N N . GLY A 1 117 ? 75.127 73.190 -18.788 1.00 98.01 174 GLY A N 1
ATOM 683 C CA . GLY A 1 117 ? 74.755 71.798 -19.005 1.00 98.93 174 GLY A CA 1
ATOM 684 C C . GLY A 1 117 ? 73.759 71.299 -17.972 1.00 91.96 174 GLY A C 1
ATOM 685 O O . GLY A 1 117 ? 72.674 70.803 -18.314 1.00 88.13 174 GLY A O 1
ATOM 686 N N . ASP A 1 118 ? 74.099 71.466 -16.691 1.00 92.92 175 ASP A N 1
ATOM 687 C CA . ASP A 1 118 ? 73.228 71.061 -15.597 1.00 89.35 175 ASP A CA 1
ATOM 688 C C . ASP A 1 118 ? 72.003 71.967 -15.437 1.00 98.23 175 ASP A C 1
ATOM 689 O O . ASP A 1 118 ? 71.345 71.920 -14.391 1.00 101.66 175 ASP A O 1
ATOM 694 N N . ALA A 1 119 ? 71.688 72.788 -16.439 1.00 97.24 176 ALA A N 1
ATOM 695 C CA . ALA A 1 119 ? 70.459 73.572 -16.439 1.00 77.86 176 ALA A CA 1
ATOM 696 C C . ALA A 1 119 ? 69.618 73.212 -17.656 1.00 92.95 176 ALA A C 1
ATOM 697 O O . ALA A 1 119 ? 68.384 73.232 -17.593 1.00 97.40 176 ALA A O 1
ATOM 699 N N . ARG A 1 120 ? 70.276 72.899 -18.776 1.00 88.27 177 ARG A N 1
ATOM 700 C CA . ARG A 1 120 ? 69.555 72.324 -19.906 1.00 92.99 177 ARG A CA 1
ATOM 701 C C . ARG A 1 120 ? 68.994 70.966 -19.552 1.00 99.31 177 ARG A C 1
ATOM 702 O O . ARG A 1 120 ? 67.923 70.584 -20.047 1.00 94.29 177 ARG A O 1
ATOM 710 N N . ASP A 1 121 ? 69.718 70.210 -18.725 1.00 90.01 178 ASP A N 1
ATOM 711 C CA . ASP A 1 121 ? 69.190 68.923 -18.293 1.00 88.29 178 ASP A CA 1
ATOM 712 C C . ASP A 1 121 ? 67.985 69.103 -17.376 1.00 93.82 178 ASP A C 1
ATOM 713 O O . ASP A 1 121 ? 66.969 68.417 -17.534 1.00 89.50 178 ASP A O 1
ATOM 718 N N . ALA A 1 122 ? 68.072 70.026 -16.413 1.00 90.86 179 ALA A N 1
ATOM 719 C CA . ALA A 1 122 ? 66.909 70.316 -15.578 1.00 90.18 179 ALA A CA 1
ATOM 720 C C . ALA A 1 122 ? 65.737 70.812 -16.416 1.00 93.68 179 ALA A C 1
ATOM 721 O O . ALA A 1 122 ? 64.575 70.514 -16.108 1.00 92.56 179 ALA A O 1
ATOM 723 N N . ARG A 1 123 ? 66.027 71.556 -17.484 1.00 92.42 180 ARG A N 1
ATOM 724 C CA . ARG A 1 123 ? 64.984 71.997 -18.401 1.00 82.26 180 ARG A CA 1
ATOM 725 C C . ARG A 1 123 ? 64.311 70.816 -19.088 1.00 87.20 180 ARG A C 1
ATOM 726 O O . ARG A 1 123 ? 63.077 70.764 -19.172 1.00 91.48 180 ARG A O 1
ATOM 734 N N . ALA A 1 124 ? 65.100 69.860 -19.587 1.00 80.43 181 ALA A N 1
ATOM 735 C CA . ALA A 1 124 ? 64.499 68.686 -20.214 1.00 76.41 181 ALA A CA 1
ATOM 736 C C . ALA A 1 124 ? 63.682 67.881 -19.208 1.00 85.70 181 ALA A C 1
ATOM 737 O O . ALA A 1 124 ? 62.601 67.372 -19.539 1.00 70.31 181 ALA A O 1
ATOM 739 N N . ASP A 1 125 ? 64.182 67.763 -17.974 1.00 88.84 182 ASP A N 1
ATOM 740 C CA . ASP A 1 125 ? 63.432 67.117 -16.902 1.00 81.99 182 ASP A CA 1
ATOM 741 C C . ASP A 1 125 ? 62.055 67.751 -16.745 1.00 83.46 182 ASP A C 1
ATOM 742 O O . ASP A 1 125 ? 61.023 67.072 -16.820 1.00 98.87 182 ASP A O 1
ATOM 747 N N . ALA A 1 126 ? 62.029 69.070 -16.534 1.00 81.51 183 ALA A N 1
ATOM 748 C CA . ALA A 1 126 ? 60.758 69.760 -16.346 1.00 84.91 183 ALA A CA 1
ATOM 749 C C . ALA A 1 126 ? 59.860 69.637 -17.571 1.00 84.89 183 ALA A C 1
ATOM 750 O O . ALA A 1 126 ? 58.631 69.620 -17.437 1.00 92.25 183 ALA A O 1
ATOM 752 N N . ALA A 1 127 ? 60.446 69.546 -18.768 1.00 73.34 184 ALA A N 1
ATOM 753 C CA . ALA A 1 127 ? 59.641 69.372 -19.974 1.00 80.03 184 ALA A CA 1
ATOM 754 C C . ALA A 1 127 ? 58.915 68.031 -19.957 1.00 87.55 184 ALA A C 1
ATOM 755 O O . ALA A 1 127 ? 57.682 67.965 -20.102 1.00 93.23 184 ALA A O 1
ATOM 757 N N . ALA A 1 128 ? 59.673 66.945 -19.778 1.00 89.24 185 ALA A N 1
ATOM 758 C CA . ALA A 1 128 ? 59.061 65.622 -19.727 1.00 77.73 185 ALA A CA 1
ATOM 759 C C . ALA A 1 128 ? 58.001 65.553 -18.639 1.00 94.80 185 ALA A C 1
ATOM 760 O O . ALA A 1 128 ? 56.902 65.021 -18.860 1.00 97.59 185 ALA A O 1
ATOM 762 N N . GLN A 1 129 ? 58.301 66.108 -17.459 1.00 83.55 186 GLN A N 1
ATOM 763 C CA . GLN A 1 129 ? 57.313 66.082 -16.388 1.00 94.05 186 GLN A CA 1
ATOM 764 C C . GLN A 1 129 ? 56.069 66.874 -16.770 1.00 92.27 186 GLN A C 1
ATOM 765 O O . GLN A 1 129 ? 54.951 66.485 -16.423 1.00 94.18 186 GLN A O 1
ATOM 771 N N . LEU A 1 130 ? 56.234 67.979 -17.500 1.00 95.36 187 LEU A N 1
ATOM 772 C CA . LEU A 1 130 ? 55.060 68.728 -17.935 1.00 81.97 187 LEU A CA 1
ATOM 773 C C . LEU A 1 130 ? 54.170 67.883 -18.833 1.00 88.52 187 LEU A C 1
ATOM 774 O O . LEU A 1 130 ? 52.948 67.868 -18.661 1.00 93.04 187 LEU A O 1
ATOM 779 N N . SER A 1 131 ? 54.755 67.178 -19.804 1.00 87.92 188 SER A N 1
ATOM 780 C CA . SER A 1 131 ? 53.926 66.307 -20.637 1.00 84.74 188 SER A CA 1
ATOM 781 C C . SER A 1 131 ? 53.242 65.233 -19.793 1.00 89.91 188 SER A C 1
ATOM 782 O O . SER A 1 131 ? 52.051 64.934 -19.986 1.00 78.24 188 SER A O 1
ATOM 785 N N . LYS A 1 132 ? 53.975 64.666 -18.828 1.00 85.15 189 LYS A N 1
ATOM 786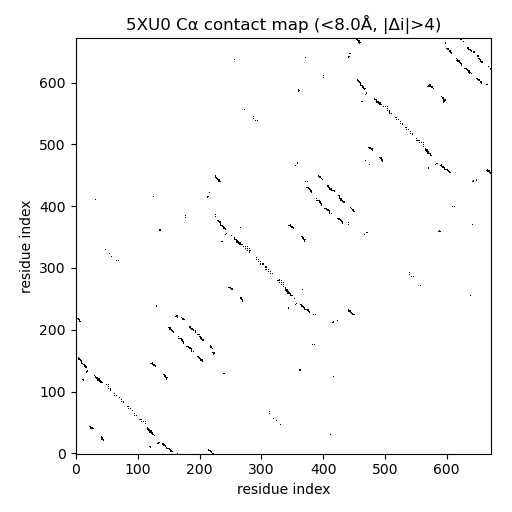 C CA . LYS A 1 132 ? 53.394 63.664 -17.940 1.00 78.58 189 LYS A CA 1
ATOM 787 C C . LYS A 1 132 ? 52.180 64.215 -17.200 1.00 92.23 189 LYS A C 1
ATOM 788 O O . LYS A 1 132 ? 51.124 63.578 -17.164 1.00 98.76 189 LYS A O 1
ATOM 794 N N . ALA A 1 133 ? 52.315 65.397 -16.594 1.00 91.73 190 ALA A N 1
ATOM 795 C CA . ALA A 1 133 ? 51.190 66.009 -15.894 1.00 84.06 190 ALA A CA 1
ATOM 796 C C . ALA A 1 133 ? 50.066 66.365 -16.855 1.00 88.79 190 ALA A C 1
ATOM 797 O O . ALA A 1 133 ? 48.893 66.385 -16.462 1.00 92.35 190 ALA A O 1
ATOM 799 N N . GLN A 1 134 ? 50.405 66.648 -18.114 1.00 79.50 191 GLN A N 1
ATOM 800 C CA . GLN A 1 134 ? 49.390 66.909 -19.126 1.00 81.41 191 GLN A CA 1
ATOM 801 C C . GLN A 1 134 ? 48.486 65.697 -19.312 1.00 104.77 191 GLN A C 1
ATOM 802 O O . GLN A 1 134 ? 47.254 65.805 -19.225 1.00 107.10 191 GLN A O 1
ATOM 808 N N . SER A 1 135 ? 49.078 64.523 -19.559 1.00 105.06 192 SER A N 1
ATOM 809 C CA . SER A 1 135 ? 48.232 63.341 -19.707 1.00 94.20 192 SER A CA 1
ATOM 810 C C . SER A 1 135 ? 47.643 62.902 -18.368 1.00 95.56 192 SER A C 1
ATOM 811 O O . SER A 1 135 ? 46.569 62.290 -18.334 1.00 101.07 192 SER A O 1
ATOM 814 N N . GLN A 1 136 ? 48.324 63.209 -17.258 1.00 90.93 193 GLN A N 1
ATOM 815 C CA . GLN A 1 136 ? 47.741 63.043 -15.932 1.00 88.18 193 GLN A CA 1
ATOM 816 C C . GLN A 1 136 ? 46.496 63.897 -15.763 1.00 90.16 193 GLN A C 1
ATOM 817 O O . GLN A 1 136 ? 45.663 63.603 -14.899 1.00 91.41 193 GLN A O 1
ATOM 823 N N . LEU A 1 137 ? 46.366 64.958 -16.562 1.00 98.13 194 LEU A N 1
ATOM 824 C CA . LEU A 1 137 ? 45.132 65.731 -16.615 1.00 95.98 194 LEU A CA 1
ATOM 825 C C . LEU A 1 137 ? 44.124 65.084 -17.559 1.00 89.83 194 LEU A C 1
ATOM 826 O O . LEU A 1 137 ? 42.939 64.973 -17.228 1.00 96.67 194 LEU A O 1
ATOM 831 N N . ASP A 1 138 ? 44.581 64.643 -18.737 1.00 94.33 195 ASP A N 1
ATOM 832 C CA . ASP A 1 138 ? 43.675 63.975 -19.670 1.00 86.95 195 ASP A CA 1
ATOM 833 C C . ASP A 1 138 ? 43.088 62.699 -19.077 1.00 89.64 195 ASP A C 1
ATOM 834 O O . ASP A 1 138 ? 41.979 62.296 -19.448 1.00 95.30 195 ASP A O 1
ATOM 839 N N . ALA A 1 139 ? 43.811 62.051 -18.162 1.00 91.49 196 ALA A N 1
ATOM 840 C CA . ALA A 1 139 ? 43.310 60.836 -17.532 1.00 86.34 196 ALA A CA 1
ATOM 841 C C . ALA A 1 139 ? 42.144 61.105 -16.590 1.00 96.51 196 ALA A C 1
ATOM 842 O O . ALA A 1 139 ? 41.442 60.162 -16.208 1.00 88.67 196 ALA A O 1
ATOM 852 N N . THR A 1 141 ? 39.366 62.563 -17.122 1.00 87.91 198 THR A N 1
ATOM 853 C CA . THR A 1 141 ? 38.085 62.373 -17.792 1.00 96.36 198 THR A CA 1
ATOM 854 C C . THR A 1 141 ? 38.182 61.158 -18.704 1.00 103.43 198 THR A C 1
ATOM 855 O O . THR A 1 141 ? 39.136 61.036 -19.481 1.00 102.39 198 THR A O 1
ATOM 859 N N . VAL A 1 142 ? 37.196 60.267 -18.612 1.00 93.10 199 VAL A N 1
ATOM 860 C CA . VAL A 1 142 ? 37.218 58.980 -19.301 1.00 80.84 199 VAL A CA 1
ATOM 861 C C . VAL A 1 142 ? 36.304 59.047 -20.518 1.00 91.54 199 VAL A C 1
ATOM 862 O O . VAL A 1 142 ? 35.137 59.448 -20.410 1.00 95.23 199 VAL A O 1
ATOM 866 N N . LEU A 1 143 ? 36.830 58.646 -21.672 1.00 91.64 200 LEU A N 1
ATOM 867 C CA . LEU A 1 143 ? 36.117 58.702 -22.938 1.00 90.48 200 LEU A CA 1
ATOM 868 C C . LEU A 1 143 ? 35.752 57.301 -23.406 1.00 101.66 200 LEU A C 1
ATOM 869 O O . LEU A 1 143 ? 36.319 56.300 -22.959 1.00 110.17 200 LEU A O 1
ATOM 874 N N . SER A 1 144 ? 34.785 57.241 -24.316 1.00 100.54 201 SER A N 1
ATOM 875 C CA . SER A 1 144 ? 34.358 55.957 -24.842 1.00 105.38 201 SER A CA 1
ATOM 876 C C . SER A 1 144 ? 35.329 55.495 -25.924 1.00 94.30 201 SER A C 1
ATOM 877 O O . SER A 1 144 ? 36.171 56.253 -26.408 1.00 109.93 201 SER A O 1
ATOM 880 N N . THR A 1 145 ? 35.224 54.217 -26.281 1.00 87.49 202 THR A N 1
ATOM 881 C CA . THR A 1 145 ? 36.068 53.614 -27.305 1.00 93.37 202 THR A CA 1
ATOM 882 C C . THR A 1 145 ? 35.222 53.008 -28.411 1.00 99.55 202 THR A C 1
ATOM 883 O O . THR A 1 145 ? 35.674 52.104 -29.125 1.00 97.56 202 THR A O 1
ATOM 887 N N . LEU A 1 146 ? 34.013 53.533 -28.581 1.00 107.22 203 LEU A N 1
ATOM 888 C CA . LEU A 1 146 ? 32.923 52.828 -29.235 1.00 99.34 203 LEU A CA 1
ATOM 889 C C . LEU A 1 146 ? 31.664 53.678 -29.121 1.00 96.27 203 LEU A C 1
ATOM 890 O O . LEU A 1 146 ? 31.474 54.379 -28.120 1.00 101.33 203 LEU A O 1
ATOM 895 N N . GLU A 1 147 ? 30.792 53.652 -30.121 1.00 102.85 204 GLU A N 1
ATOM 896 C CA . GLU A 1 147 ? 29.467 54.238 -29.959 1.00 107.83 204 GLU A CA 1
ATOM 897 C C . GLU A 1 147 ? 28.480 53.093 -29.793 1.00 101.84 204 GLU A C 1
ATOM 898 O O . GLU A 1 147 ? 28.290 52.279 -30.715 1.00 97.53 204 GLU A O 1
ATOM 904 N N . GLY A 1 148 ? 27.857 53.032 -28.616 1.00 91.73 205 GLY A N 1
ATOM 905 C CA . GLY A 1 148 ? 26.878 52.012 -28.307 1.00 104.46 205 GLY A CA 1
ATOM 906 C C . GLY A 1 148 ? 25.844 52.540 -27.336 1.00 99.94 205 GLY A C 1
ATOM 907 O O . GLY A 1 148 ? 25.499 53.732 -27.353 1.00 92.06 205 GLY A O 1
ATOM 908 N N . THR A 1 149 ? 25.343 51.662 -26.480 1.00 98.98 206 THR A N 1
ATOM 909 C CA . THR A 1 149 ? 24.305 51.991 -25.511 1.00 87.86 206 THR A CA 1
ATOM 910 C C . THR A 1 149 ? 24.891 51.830 -24.123 1.00 88.72 206 THR A C 1
ATOM 911 O O . THR A 1 149 ? 25.418 50.759 -23.799 1.00 102.02 206 THR A O 1
ATOM 915 N N . VAL A 1 150 ? 24.824 52.888 -23.316 1.00 84.01 207 VAL A N 1
ATOM 916 C CA . VAL A 1 150 ? 25.158 52.735 -21.906 1.00 93.36 207 VAL A CA 1
ATOM 917 C C . VAL A 1 150 ? 24.041 51.963 -21.220 1.00 84.81 207 VAL A C 1
ATOM 918 O O . VAL A 1 150 ? 22.860 52.320 -21.318 1.00 84.44 207 VAL A O 1
ATOM 922 N N . VAL A 1 151 ? 24.408 50.877 -20.545 1.00 72.22 208 VAL A N 1
ATOM 923 C CA . VAL A 1 151 ? 23.451 49.982 -19.911 1.00 68.75 208 VAL A CA 1
ATOM 924 C C . VAL A 1 151 ? 23.575 49.972 -18.401 1.00 76.97 208 VAL A C 1
ATOM 925 O O . VAL A 1 151 ? 22.798 49.275 -17.735 1.00 82.88 208 VAL A O 1
ATOM 929 N N . GLU A 1 152 ? 24.522 50.715 -17.832 1.00 86.16 209 GLU A N 1
ATOM 930 C CA . GLU A 1 152 ? 24.725 50.686 -16.390 1.00 81.55 209 GLU A CA 1
ATOM 931 C C . GLU A 1 152 ? 25.543 51.890 -15.950 1.00 83.84 209 GLU A C 1
ATOM 932 O O . GLU A 1 152 ? 26.634 52.130 -16.482 1.00 92.40 209 GLU A O 1
ATOM 938 N N . VAL A 1 153 ? 25.004 52.639 -14.987 1.00 79.56 210 VAL A N 1
ATOM 939 C CA . VAL A 1 153 ? 25.737 53.649 -14.234 1.00 81.56 210 VAL A CA 1
ATOM 940 C C . VAL A 1 153 ? 25.625 53.297 -12.756 1.00 86.02 210 VAL A C 1
ATOM 941 O O . VAL A 1 153 ? 24.632 52.713 -12.310 1.00 93.16 210 VAL A O 1
ATOM 945 N N . ASN A 1 154 ? 26.665 53.640 -11.994 1.00 92.90 211 ASN A N 1
ATOM 946 C CA . ASN A 1 154 ? 26.681 53.377 -10.552 1.00 87.47 211 ASN A CA 1
ATOM 947 C C . ASN A 1 154 ? 27.542 54.462 -9.901 1.00 93.85 211 ASN A C 1
ATOM 948 O O . ASN A 1 154 ? 28.765 54.337 -9.817 1.00 100.05 211 ASN A O 1
ATOM 953 N N . SER A 1 155 ? 26.883 55.524 -9.441 1.00 103.46 212 SER A N 1
ATOM 954 C CA . SER A 1 155 ? 27.567 56.653 -8.825 1.00 99.41 212 SER A CA 1
ATOM 955 C C . SER A 1 155 ? 27.881 56.431 -7.351 1.00 103.52 212 SER A C 1
ATOM 956 O O . SER A 1 155 ? 28.454 57.324 -6.718 1.00 111.86 212 SER A O 1
ATOM 959 N N . ASN A 1 156 ? 27.527 55.277 -6.791 1.00 90.17 213 ASN A N 1
ATOM 960 C CA . ASN A 1 156 ? 27.690 55.010 -5.364 1.00 102.20 213 ASN A CA 1
ATOM 961 C C . ASN A 1 156 ? 28.728 53.903 -5.192 1.00 100.65 213 ASN A C 1
ATOM 962 O O . ASN A 1 156 ? 28.404 52.748 -4.912 1.00 85.58 213 ASN A O 1
ATOM 967 N N . VAL A 1 157 ? 29.997 54.276 -5.358 1.00 101.38 214 VAL A N 1
ATOM 968 C CA . VAL A 1 157 ? 31.124 53.369 -5.194 1.00 100.22 214 VAL A CA 1
ATOM 969 C C . VAL A 1 157 ? 32.099 53.982 -4.198 1.00 88.00 214 VAL A C 1
ATOM 970 O O . VAL A 1 157 ? 32.143 55.203 -4.019 1.00 78.45 214 VAL A O 1
ATOM 974 N N . SER A 1 158 ? 32.884 53.125 -3.547 1.00 83.05 215 SER A N 1
ATOM 975 C CA . SER A 1 158 ? 33.774 53.535 -2.469 1.00 102.50 215 SER A CA 1
ATOM 976 C C . SER A 1 158 ? 35.237 53.390 -2.870 1.00 104.60 215 SER A C 1
ATOM 977 O O . SER A 1 158 ? 35.593 52.552 -3.702 1.00 109.49 215 SER A O 1
ATOM 980 N N . LYS A 1 159 ? 36.093 54.208 -2.253 1.00 95.13 216 LYS A N 1
ATOM 981 C CA . LYS A 1 159 ? 37.539 54.071 -2.425 1.00 104.04 216 LYS A CA 1
ATOM 982 C C . LYS A 1 159 ? 38.074 53.215 -1.281 1.00 112.02 216 LYS A C 1
ATOM 983 O O . LYS A 1 159 ? 38.537 53.701 -0.247 1.00 114.36 216 LYS A O 1
ATOM 989 N N . SER A 1 160 ? 37.986 51.899 -1.481 1.00 100.38 217 SER A N 1
ATOM 990 C CA . SER A 1 160 ? 38.548 50.927 -0.560 1.00 121.47 217 SER A CA 1
ATOM 991 C C . SER A 1 160 ? 38.728 49.639 -1.337 1.00 133.70 217 SER A C 1
ATOM 992 O O . SER A 1 160 ? 37.864 49.312 -2.163 1.00 134.20 217 SER A O 1
ATOM 995 N N . PRO A 1 161 ? 39.825 48.905 -1.135 1.00 136.50 218 PRO A N 1
ATOM 996 C CA . PRO A 1 161 ? 39.927 47.563 -1.724 1.00 145.78 218 PRO A CA 1
ATOM 997 C C . PRO A 1 161 ? 38.730 46.712 -1.331 1.00 151.41 218 PRO A C 1
ATOM 998 O O . PRO A 1 161 ? 38.820 45.836 -0.464 1.00 152.06 218 PRO A O 1
ATOM 1002 N N . THR A 1 162 ? 37.597 46.978 -1.982 1.00 141.10 219 THR A N 1
ATOM 1003 C CA . THR A 1 162 ? 36.290 46.460 -1.597 1.00 137.79 219 THR A CA 1
ATOM 1004 C C . THR A 1 162 ? 36.143 44.961 -1.804 1.00 141.42 219 THR A C 1
ATOM 1005 O O . THR A 1 162 ? 35.041 44.439 -1.601 1.00 142.66 219 THR A O 1
ATOM 1009 N N . GLY A 1 163 ? 37.205 44.257 -2.194 1.00 139.71 220 GLY A N 1
ATOM 1010 C CA . GLY A 1 163 ? 37.123 42.846 -2.492 1.00 140.75 220 GLY A CA 1
ATOM 1011 C C . GLY A 1 163 ? 36.575 42.513 -3.860 1.00 142.32 220 GLY A C 1
ATOM 1012 O O . GLY A 1 163 ? 36.767 41.386 -4.331 1.00 144.35 220 GLY A O 1
ATOM 1013 N N . ALA A 1 164 ? 35.892 43.453 -4.513 1.00 139.06 221 ALA A N 1
ATOM 1014 C CA . ALA A 1 164 ? 35.409 43.261 -5.874 1.00 125.18 221 ALA A CA 1
ATOM 1015 C C . ALA A 1 164 ? 35.788 44.461 -6.734 1.00 125.18 221 ALA A C 1
ATOM 1016 O O . ALA A 1 164 ? 36.495 45.363 -6.273 1.00 128.58 221 ALA A O 1
ATOM 1018 N N . SER A 1 165 ? 35.328 44.482 -7.982 1.00 114.26 222 SER A N 1
ATOM 1019 C CA . SER A 1 165 ? 35.602 45.574 -8.908 1.00 107.53 222 SER A CA 1
ATOM 1020 C C . SER A 1 165 ? 34.319 46.359 -9.131 1.00 94.83 222 SER A C 1
ATOM 1021 O O . SER A 1 165 ? 33.314 45.797 -9.580 1.00 110.54 222 SER A O 1
ATOM 1024 N N . GLN A 1 166 ? 34.359 47.654 -8.833 1.00 91.61 223 GLN A N 1
ATOM 1025 C CA . GLN A 1 166 ? 33.164 48.496 -8.831 1.00 88.68 223 GLN A CA 1
ATOM 1026 C C . GLN A 1 166 ? 32.953 49.082 -10.221 1.00 87.06 223 GLN A C 1
ATOM 1027 O O . GLN A 1 166 ? 33.593 50.064 -10.602 1.00 93.04 223 GLN A O 1
ATOM 1033 N N . VAL A 1 167 ? 32.038 48.476 -10.980 1.00 85.36 224 VAL A N 1
ATOM 1034 C CA . VAL A 1 167 ? 31.677 49.007 -12.287 1.00 84.20 224 VAL A CA 1
ATOM 1035 C C . VAL A 1 167 ? 30.994 50.358 -12.112 1.00 88.76 224 VAL A C 1
ATOM 1036 O O . VAL A 1 167 ? 30.187 50.557 -11.195 1.00 90.53 224 VAL A O 1
ATOM 1048 N N . VAL A 1 169 ? 30.446 52.561 -15.310 1.00 73.72 226 VAL A N 1
ATOM 1049 C CA . VAL A 1 169 ? 29.726 52.717 -16.569 1.00 83.82 226 VAL A CA 1
ATOM 1050 C C . VAL A 1 169 ? 29.951 51.465 -17.399 1.00 81.50 226 VAL A C 1
ATOM 1051 O O . VAL A 1 169 ? 31.087 50.995 -17.524 1.00 76.40 226 VAL A O 1
ATOM 1055 N N . HIS A 1 170 ? 28.879 50.919 -17.964 1.00 77.55 227 HIS A N 1
ATOM 1056 C CA . HIS A 1 170 ? 28.987 49.816 -18.908 1.00 75.77 227 HIS A CA 1
ATOM 1057 C C . HIS A 1 170 ? 28.311 50.206 -20.214 1.00 77.55 227 HIS A C 1
ATOM 1058 O O . HIS A 1 170 ? 27.116 50.522 -20.233 1.00 83.23 227 HIS A O 1
ATOM 1065 N N . ILE A 1 171 ? 29.077 50.174 -21.299 1.00 78.15 228 ILE A N 1
ATOM 1066 C CA . ILE A 1 171 ? 28.588 50.475 -22.640 1.00 80.26 228 ILE A CA 1
ATOM 1067 C C . ILE A 1 171 ? 28.740 49.219 -23.485 1.00 91.16 228 ILE A C 1
ATOM 1068 O O . ILE A 1 171 ? 29.792 48.569 -23.444 1.00 88.24 228 ILE A O 1
ATOM 1073 N N . VAL A 1 172 ? 27.693 48.863 -24.235 1.00 80.87 229 VAL A N 1
ATOM 1074 C CA . VAL A 1 172 ? 27.793 47.791 -25.217 1.00 90.93 229 VAL A CA 1
ATOM 1075 C C . VAL A 1 172 ? 27.186 48.279 -26.525 1.00 84.01 229 VAL A C 1
ATOM 1076 O O . VAL A 1 172 ? 26.168 48.979 -26.529 1.00 83.18 229 VAL A O 1
ATOM 1080 N N . SER A 1 173 ? 27.843 47.929 -27.633 1.00 85.70 230 SER A N 1
ATOM 1081 C CA . SER A 1 173 ? 27.363 48.306 -28.956 1.00 91.42 230 SER A CA 1
ATOM 1082 C C . SER A 1 173 ? 26.289 47.326 -29.403 1.00 91.12 230 SER A C 1
ATOM 1083 O O . SER A 1 173 ? 26.524 46.116 -29.424 1.00 99.24 230 SER A O 1
ATOM 1086 N N . ASN A 1 174 ? 25.118 47.836 -29.768 1.00 96.05 231 ASN A N 1
ATOM 1087 C CA . ASN A 1 174 ? 24.085 46.970 -30.313 1.00 99.51 231 ASN A CA 1
ATOM 1088 C C . ASN A 1 174 ? 24.256 46.718 -31.809 1.00 103.80 231 ASN A C 1
ATOM 1089 O O . ASN A 1 174 ? 23.293 46.322 -32.469 1.00 113.83 231 ASN A O 1
ATOM 1094 N N . GLU A 1 175 ? 25.436 46.918 -32.383 1.00 97.06 232 GLU A N 1
ATOM 1095 C CA . GLU A 1 175 ? 25.633 46.539 -33.771 1.00 118.35 232 GLU A CA 1
ATOM 1096 C C . GLU A 1 175 ? 26.897 45.695 -33.910 1.00 114.89 232 GLU A C 1
ATOM 1097 O O . GLU A 1 175 ? 27.741 45.628 -33.004 1.00 107.63 232 GLU A O 1
ATOM 1103 N N . ASN A 1 176 ? 27.002 45.040 -35.073 1.00 114.32 233 ASN A N 1
ATOM 1104 C CA . ASN A 1 176 ? 27.923 43.924 -35.293 1.00 110.44 233 ASN A CA 1
ATOM 1105 C C . ASN A 1 176 ? 27.623 42.805 -34.304 1.00 104.86 233 ASN A C 1
ATOM 1106 O O . ASN A 1 176 ? 28.513 42.270 -33.641 1.00 107.34 233 ASN A O 1
ATOM 1111 N N . LEU A 1 177 ? 26.339 42.469 -34.198 1.00 104.80 234 LEU A N 1
ATOM 1112 C CA . LEU A 1 177 ? 25.916 41.391 -33.325 1.00 95.07 234 LEU A CA 1
ATOM 1113 C C . LEU A 1 177 ? 26.617 40.094 -33.702 1.00 102.37 234 LEU A C 1
ATOM 1114 O O . LEU A 1 177 ? 27.149 39.928 -34.803 1.00 104.24 234 LEU A O 1
ATOM 1119 N N . GLN A 1 178 ? 26.636 39.176 -32.749 1.00 96.28 235 GLN A N 1
ATOM 1120 C CA . GLN A 1 178 ? 27.108 37.828 -32.982 1.00 87.93 235 GLN A CA 1
ATOM 1121 C C . GLN A 1 178 ? 26.136 36.900 -32.282 1.00 99.65 235 GLN A C 1
ATOM 1122 O O . GLN A 1 178 ? 25.243 37.342 -31.558 1.00 93.92 235 GLN A O 1
ATOM 1128 N N . VAL A 1 179 ? 26.288 35.605 -32.511 1.00 96.61 236 VAL A N 1
ATOM 1129 C CA . VAL A 1 179 ? 25.618 34.620 -31.676 1.00 78.27 236 VAL A CA 1
ATOM 1130 C C . VAL A 1 179 ? 26.665 33.632 -31.194 1.00 85.65 236 VAL A C 1
ATOM 1131 O O . VAL A 1 179 ? 27.439 33.091 -31.993 1.00 80.16 236 VAL A O 1
ATOM 1135 N N . LYS A 1 180 ? 26.720 33.442 -29.885 1.00 81.16 237 LYS A N 1
ATOM 1136 C CA . LYS A 1 180 ? 27.725 32.603 -29.266 1.00 74.88 237 LYS A CA 1
ATOM 1137 C C . LYS A 1 180 ? 27.054 31.404 -28.621 1.00 88.56 237 LYS A C 1
ATOM 1138 O O . LYS A 1 180 ? 25.890 31.460 -28.206 1.00 79.12 237 LYS A O 1
ATOM 1144 N N . GLY A 1 181 ? 27.804 30.317 -28.560 1.00 85.11 238 GLY A N 1
ATOM 1145 C CA . GLY A 1 181 ? 27.330 29.127 -27.897 1.00 84.30 238 GLY A CA 1
ATOM 1146 C C . GLY A 1 181 ? 28.464 28.156 -27.690 1.00 89.91 238 GLY A C 1
ATOM 1147 O O . GLY A 1 181 ? 29.637 28.522 -27.766 1.00 96.04 238 GLY A O 1
ATOM 1148 N N . GLU A 1 182 ? 28.103 26.906 -27.411 1.00 94.33 239 GLU A N 1
ATOM 1149 C CA . GLU A 1 182 ? 29.080 25.843 -27.242 1.00 86.24 239 GLU A CA 1
ATOM 1150 C C . GLU A 1 182 ? 28.563 24.577 -27.907 1.00 90.60 239 GLU A C 1
ATOM 1151 O O . GLU A 1 182 ? 27.402 24.488 -28.322 1.00 92.76 239 GLU A O 1
ATOM 1157 N N . LEU A 1 183 ? 29.456 23.595 -28.014 1.00 89.71 240 LEU A N 1
ATOM 1158 C CA . LEU A 1 183 ? 29.138 22.316 -28.624 1.00 98.58 240 LEU A CA 1
ATOM 1159 C C . LEU A 1 183 ? 29.868 21.214 -27.867 1.00 92.84 240 LEU A C 1
ATOM 1160 O O . LEU A 1 183 ? 30.905 21.453 -27.239 1.00 89.41 240 LEU A O 1
ATOM 1165 N N . SER A 1 184 ? 29.303 20.007 -27.919 1.00 103.29 241 SER A N 1
ATOM 1166 C CA . SER A 1 184 ? 29.824 18.872 -27.174 1.00 94.49 241 SER A CA 1
ATOM 1167 C C . SER A 1 184 ? 31.047 18.284 -27.874 1.00 103.39 241 SER A C 1
ATOM 1168 O O . SER A 1 184 ? 31.464 18.733 -28.946 1.00 108.28 241 SER A O 1
ATOM 1171 N N . GLU A 1 185 ? 31.631 17.260 -27.246 1.00 105.20 242 GLU A N 1
ATOM 1172 C CA . GLU A 1 185 ? 32.764 16.563 -27.847 1.00 102.71 242 GLU A CA 1
ATOM 1173 C C . GLU A 1 185 ? 32.387 15.979 -29.202 1.00 106.94 242 GLU A C 1
ATOM 1174 O O . GLU A 1 185 ? 33.093 16.182 -30.197 1.00 98.95 242 GLU A O 1
ATOM 1180 N N . TYR A 1 186 ? 31.267 15.250 -29.258 1.00 109.28 243 TYR A N 1
ATOM 1181 C CA . TYR A 1 186 ? 30.769 14.762 -30.539 1.00 114.20 243 TYR A CA 1
ATOM 1182 C C . TYR A 1 186 ? 30.531 15.915 -31.505 1.00 118.68 243 TYR A C 1
ATOM 1183 O O . TYR A 1 186 ? 30.775 15.787 -32.711 1.00 123.97 243 TYR A O 1
ATOM 1192 N N . ASN A 1 187 ? 30.066 17.053 -30.992 1.00 114.92 244 ASN A N 1
ATOM 1193 C CA . ASN A 1 187 ? 29.507 18.075 -31.863 1.00 117.50 244 ASN A CA 1
ATOM 1194 C C . ASN A 1 187 ? 30.554 18.874 -32.632 1.00 117.44 244 ASN A C 1
ATOM 1195 O O . ASN A 1 187 ? 30.180 19.572 -33.582 1.00 117.85 244 ASN A O 1
ATOM 1200 N N . LEU A 1 188 ? 31.840 18.794 -32.276 1.00 109.90 245 LEU A N 1
ATOM 1201 C CA . LEU A 1 188 ? 32.826 19.531 -33.065 1.00 115.09 245 LEU A CA 1
ATOM 1202 C C . LEU A 1 188 ? 33.022 18.895 -34.437 1.00 130.43 245 LEU A C 1
ATOM 1203 O O . LEU A 1 188 ? 33.156 19.608 -35.439 1.00 130.80 245 LEU A O 1
ATOM 1208 N N . ALA A 1 189 ? 33.000 17.563 -34.522 1.00 135.20 246 ALA A N 1
ATOM 1209 C CA . ALA A 1 189 ? 33.235 16.895 -35.799 1.00 134.40 246 ALA A CA 1
ATOM 1210 C C . ALA A 1 189 ? 32.095 17.129 -36.787 1.00 143.77 246 ALA A C 1
ATOM 1211 O O . ALA A 1 189 ? 31.761 16.242 -37.578 1.00 147.69 246 ALA A O 1
ATOM 1213 N N . ASN A 1 190 ? 31.502 18.330 -36.760 1.00 142.28 247 ASN A N 1
ATOM 1214 C CA . ASN A 1 190 ? 30.404 18.706 -37.647 1.00 128.59 247 ASN A CA 1
ATOM 1215 C C . ASN A 1 190 ? 30.764 20.032 -38.321 1.00 130.22 247 ASN A C 1
ATOM 1216 O O . ASN A 1 190 ? 30.153 21.068 -38.047 1.00 134.46 247 ASN A O 1
ATOM 1221 N N . LEU A 1 191 ? 31.773 19.987 -39.194 1.00 143.04 248 LEU A N 1
ATOM 1222 C CA . LEU A 1 191 ? 32.191 21.130 -40.002 1.00 144.39 248 LEU A CA 1
ATOM 1223 C C . LEU A 1 191 ? 32.690 22.285 -39.136 1.00 129.06 248 LEU A C 1
ATOM 1224 O O . LEU A 1 191 ? 32.703 22.181 -37.905 1.00 127.35 248 LEU A O 1
ATOM 1229 N N . SER A 1 192 ? 33.115 23.388 -39.756 1.00 118.62 249 SER A N 1
ATOM 1230 C CA . SER A 1 192 ? 33.897 24.360 -39.000 1.00 117.80 249 SER A CA 1
ATOM 1231 C C . SER A 1 192 ? 33.838 25.794 -39.514 1.00 114.51 249 SER A C 1
ATOM 1232 O O . SER A 1 192 ? 32.780 26.292 -39.915 1.00 116.84 249 SER A O 1
ATOM 1235 N N . VAL A 1 193 ? 34.997 26.457 -39.490 1.00 113.55 250 VAL A N 1
ATOM 1236 C CA . VAL A 1 193 ? 35.084 27.890 -39.731 1.00 114.73 250 VAL A CA 1
ATOM 1237 C C . VAL A 1 193 ? 34.701 28.209 -41.172 1.00 127.57 250 VAL A C 1
ATOM 1238 O O . VAL A 1 193 ? 34.757 27.361 -42.070 1.00 131.42 250 VAL A O 1
ATOM 1242 N N . GLY A 1 194 ? 34.283 29.454 -41.387 1.00 127.97 251 GLY A N 1
ATOM 1243 C CA . GLY A 1 194 ? 33.953 29.909 -42.718 1.00 123.75 251 GLY A CA 1
ATOM 1244 C C . GLY A 1 194 ? 32.666 29.364 -43.285 1.00 127.22 251 GLY A C 1
ATOM 1245 O O . GLY A 1 194 ? 32.400 29.561 -44.474 1.00 130.09 251 GLY A O 1
ATOM 1246 N N . GLN A 1 195 ? 31.855 28.686 -42.479 1.00 117.65 252 GLN A N 1
ATOM 1247 C CA . GLN A 1 195 ? 30.586 28.155 -42.949 1.00 124.20 252 GLN A CA 1
ATOM 1248 C C . GLN A 1 195 ? 29.471 29.167 -42.731 1.00 131.87 252 GLN A C 1
ATOM 1249 O O . GLN A 1 195 ? 29.442 29.873 -41.719 1.00 130.39 252 GLN A O 1
ATOM 1255 N N . GLU A 1 196 ? 28.555 29.231 -43.693 1.00 127.93 253 GLU A N 1
ATOM 1256 C CA . GLU A 1 196 ? 27.359 30.048 -43.568 1.00 118.92 253 GLU A CA 1
ATOM 1257 C C . GLU A 1 196 ? 26.216 29.211 -43.012 1.00 119.37 253 GLU A C 1
ATOM 1258 O O . GLU A 1 196 ? 26.022 28.058 -43.408 1.00 116.96 253 GLU A O 1
ATOM 1264 N N . VAL A 1 197 ? 25.468 29.801 -42.079 1.00 124.65 254 VAL A N 1
ATOM 1265 C CA . VAL A 1 197 ? 24.359 29.148 -41.398 1.00 113.26 254 VAL A CA 1
ATOM 1266 C C . VAL A 1 197 ? 23.174 30.105 -41.373 1.00 111.40 254 VAL A C 1
ATOM 1267 O O . VAL A 1 197 ? 23.296 31.288 -41.690 1.00 114.60 254 VAL A O 1
ATOM 1271 N N . SER A 1 198 ? 22.016 29.573 -40.982 1.00 99.23 255 SER A N 1
ATOM 1272 C CA . SER A 1 198 ? 20.826 30.382 -40.761 1.00 110.83 255 SER A CA 1
ATOM 1273 C C . SER A 1 198 ? 20.113 29.880 -39.513 1.00 112.38 255 SER A C 1
ATOM 1274 O O . SER A 1 198 ? 20.071 28.673 -39.260 1.00 112.61 255 SER A O 1
ATOM 1277 N N . PHE A 1 199 ? 19.550 30.807 -38.736 1.00 103.52 256 PHE A N 1
ATOM 1278 C CA . PHE A 1 199 ? 18.972 30.480 -37.439 1.00 105.61 256 PHE A CA 1
ATOM 1279 C C . PHE A 1 199 ? 17.579 31.083 -37.297 1.00 99.88 256 PHE A C 1
ATOM 1280 O O . PHE A 1 199 ? 17.148 31.921 -38.094 1.00 105.88 256 PHE A O 1
ATOM 1288 N N . THR A 1 200 ? 16.875 30.634 -36.254 1.00 89.89 257 THR A N 1
ATOM 1289 C CA . THR A 1 200 ? 15.492 31.005 -35.986 1.00 91.87 257 THR A CA 1
ATOM 1290 C C . THR A 1 200 ? 15.354 31.476 -34.542 1.00 94.26 257 THR A C 1
ATOM 1291 O O . THR A 1 200 ? 16.219 31.220 -33.701 1.00 99.08 257 THR A O 1
ATOM 1295 N N . SER A 1 201 ? 14.245 32.161 -34.252 1.00 95.95 258 SER A N 1
ATOM 1296 C CA . SER A 1 201 ? 14.015 32.752 -32.937 1.00 97.91 258 SER A CA 1
ATOM 1297 C C . SER A 1 201 ? 12.600 32.457 -32.460 1.00 95.31 258 SER A C 1
ATOM 1298 O O . SER A 1 201 ? 11.627 32.757 -33.161 1.00 94.97 258 SER A O 1
ATOM 1301 N N . LYS A 1 202 ? 12.495 31.914 -31.242 1.00 93.04 259 LYS A N 1
ATOM 1302 C CA . LYS A 1 202 ? 11.223 31.476 -30.674 1.00 90.44 259 LYS A CA 1
ATOM 1303 C C . LYS A 1 202 ? 10.205 32.599 -30.512 1.00 100.20 259 LYS A C 1
ATOM 1304 O O . LYS A 1 202 ? 9.028 32.308 -30.276 1.00 103.81 259 LYS A O 1
ATOM 1310 N N . VAL A 1 203 ? 10.616 33.863 -30.615 1.00 91.27 260 VAL A N 1
ATOM 1311 C CA . VAL A 1 203 ? 9.671 34.970 -30.515 1.00 103.20 260 VAL A CA 1
ATOM 1312 C C . VAL A 1 203 ? 9.197 35.459 -31.881 1.00 105.81 260 VAL A C 1
ATOM 1313 O O . VAL A 1 203 ? 8.161 36.137 -31.955 1.00 101.80 260 VAL A O 1
ATOM 1317 N N . TYR A 1 204 ? 9.913 35.135 -32.957 1.00 108.03 261 TYR A N 1
ATOM 1318 C CA . TYR A 1 204 ? 9.501 35.473 -34.320 1.00 105.37 261 TYR A CA 1
ATOM 1319 C C . TYR A 1 204 ? 9.553 34.193 -35.142 1.00 114.70 261 TYR A C 1
ATOM 1320 O O . TYR A 1 204 ? 10.506 33.968 -35.901 1.00 115.60 261 TYR A O 1
ATOM 1329 N N . PRO A 1 205 ? 8.540 33.331 -35.018 1.00 114.42 262 PRO A N 1
ATOM 1330 C CA . PRO A 1 205 ? 8.588 32.038 -35.724 1.00 121.03 262 PRO A CA 1
ATOM 1331 C C . PRO A 1 205 ? 8.648 32.172 -37.235 1.00 122.74 262 PRO A C 1
ATOM 1332 O O . PRO A 1 205 ? 9.013 31.204 -37.915 1.00 116.43 262 PRO A O 1
ATOM 1336 N N . ASP A 1 206 ? 8.311 33.341 -37.778 1.00 118.34 263 ASP A N 1
ATOM 1337 C CA . ASP A 1 206 ? 8.317 33.573 -39.216 1.00 124.71 263 ASP A CA 1
ATOM 1338 C C . ASP A 1 206 ? 9.745 33.666 -39.744 1.00 127.54 263 ASP A C 1
ATOM 1339 O O . ASP A 1 206 ? 10.203 32.779 -40.472 1.00 133.10 263 ASP A O 1
ATOM 1344 N N . LYS A 1 207 ? 10.459 34.725 -39.372 1.00 125.30 264 LYS A N 1
ATOM 1345 C CA . LYS A 1 207 ? 11.696 35.066 -40.053 1.00 121.55 264 LYS A CA 1
ATOM 1346 C C . LYS A 1 207 ? 12.837 34.138 -39.648 1.00 114.58 264 LYS A C 1
ATOM 1347 O O . LYS A 1 207 ? 12.820 33.497 -38.592 1.00 110.63 264 LYS A O 1
ATOM 1353 N N . LYS A 1 208 ? 13.839 34.071 -40.521 1.00 112.62 265 LYS A N 1
ATOM 1354 C CA . LYS A 1 208 ? 15.086 33.378 -40.236 1.00 115.81 265 LYS A CA 1
ATOM 1355 C C . LYS A 1 208 ? 16.240 34.251 -40.699 1.00 119.91 265 LYS A C 1
ATOM 1356 O O . LYS A 1 208 ? 16.216 34.789 -41.810 1.00 120.22 265 LYS A O 1
ATOM 1362 N N . TRP A 1 209 ? 17.231 34.409 -39.836 1.00 111.75 266 TRP A N 1
ATOM 1363 C CA . TRP A 1 209 ? 18.415 35.192 -40.142 1.00 107.68 266 TRP A CA 1
ATOM 1364 C C . TRP A 1 209 ? 19.571 34.256 -40.437 1.00 110.60 266 TRP A C 1
ATOM 1365 O O . TRP A 1 209 ? 19.570 33.089 -40.040 1.00 114.86 266 TRP A O 1
ATOM 1376 N N . THR A 1 210 ? 20.555 34.777 -41.155 1.00 108.06 267 THR A N 1
ATOM 1377 C CA . THR A 1 210 ? 21.693 33.983 -41.576 1.00 118.45 267 THR A CA 1
ATOM 1378 C C . THR A 1 210 ? 22.981 34.561 -41.003 1.00 117.09 267 THR A C 1
ATOM 1379 O O . THR A 1 210 ? 23.052 35.734 -40.625 1.00 106.44 267 THR A O 1
ATOM 1383 N N . GLY A 1 211 ? 23.991 33.701 -40.909 1.00 115.48 268 GLY A N 1
ATOM 1384 C CA . GLY A 1 211 ? 25.264 34.089 -40.336 1.00 119.86 268 GLY A CA 1
ATOM 1385 C C . GLY A 1 211 ? 26.380 33.252 -40.920 1.00 113.70 268 GLY A C 1
ATOM 1386 O O . GLY A 1 211 ? 26.153 32.170 -41.472 1.00 120.32 268 GLY A O 1
ATOM 1387 N N . LYS A 1 212 ? 27.597 33.774 -40.796 1.00 109.97 269 LYS A N 1
ATOM 1388 C CA . LYS A 1 212 ? 28.807 33.096 -41.247 1.00 123.80 269 LYS A CA 1
ATOM 1389 C C . LYS A 1 212 ? 29.665 32.780 -40.026 1.00 116.20 269 LYS A C 1
ATOM 1390 O O . LYS A 1 212 ? 30.131 33.696 -39.340 1.00 119.70 269 LYS A O 1
ATOM 1396 N N . LEU A 1 213 ? 29.853 31.487 -39.750 1.00 113.23 270 LEU A N 1
ATOM 1397 C CA . LEU A 1 213 ? 30.590 31.037 -38.574 1.00 111.07 270 LEU A CA 1
ATOM 1398 C C . LEU A 1 213 ? 31.966 31.694 -38.524 1.00 113.47 270 LEU A C 1
ATOM 1399 O O . LEU A 1 213 ? 32.737 31.630 -39.490 1.00 110.00 270 LEU A O 1
ATOM 1404 N N . SER A 1 214 ? 32.276 32.311 -37.382 1.00 111.65 271 SER A N 1
ATOM 1405 C CA . SER A 1 214 ? 33.511 33.070 -37.233 1.00 107.61 271 SER A CA 1
ATOM 1406 C C . SER A 1 214 ? 34.554 32.388 -36.362 1.00 98.94 271 SER A C 1
ATOM 1407 O O . SER A 1 214 ? 35.746 32.662 -36.548 1.00 103.27 271 SER A O 1
ATOM 1410 N N . TYR A 1 215 ? 34.156 31.525 -35.425 1.00 95.98 272 TYR A N 1
ATOM 1411 C CA . TYR A 1 215 ? 35.170 30.936 -34.559 1.00 97.16 272 TYR A CA 1
ATOM 1412 C C . TYR A 1 215 ? 34.667 29.657 -33.901 1.00 92.93 272 TYR A C 1
ATOM 1413 O O . TYR A 1 215 ? 33.536 29.602 -33.413 1.00 99.54 272 TYR A O 1
ATOM 1422 N N . ILE A 1 216 ? 35.528 28.636 -33.896 1.00 93.06 273 ILE A N 1
ATOM 1423 C CA . ILE A 1 216 ? 35.361 27.427 -33.093 1.00 88.37 273 ILE A CA 1
ATOM 1424 C C . ILE A 1 216 ? 36.631 27.229 -32.280 1.00 88.95 273 ILE A C 1
ATOM 1425 O O . ILE A 1 216 ? 37.741 27.405 -32.794 1.00 101.40 273 ILE A O 1
ATOM 1430 N N . SER A 1 217 ? 36.470 26.840 -31.022 1.00 79.79 274 SER A N 1
ATOM 1431 C CA . SER A 1 217 ? 37.597 26.632 -30.129 1.00 90.06 274 SER A CA 1
ATOM 1432 C C . SER A 1 217 ? 37.966 25.157 -30.048 1.00 95.08 274 SER A C 1
ATOM 1433 O O . SER A 1 217 ? 37.122 24.272 -30.209 1.00 111.71 274 SER A O 1
ATOM 1436 N N . ASP A 1 218 ? 39.252 24.906 -29.803 1.00 92.12 275 ASP A N 1
ATOM 1437 C CA . ASP A 1 218 ? 39.741 23.591 -29.414 1.00 88.32 275 ASP A CA 1
ATOM 1438 C C . ASP A 1 218 ? 40.105 23.547 -27.935 1.00 90.85 275 ASP A C 1
ATOM 1439 O O . ASP A 1 218 ? 40.857 22.665 -27.508 1.00 103.20 275 ASP A O 1
ATOM 1444 N N . TYR A 1 219 ? 39.591 24.491 -27.147 1.00 94.83 276 TYR A N 1
ATOM 1445 C CA . TYR A 1 219 ? 39.906 24.580 -25.728 1.00 101.38 276 TYR A CA 1
ATOM 1446 C C . TYR A 1 219 ? 38.595 24.741 -24.955 1.00 90.78 276 TYR A C 1
ATOM 1447 O O . TYR A 1 219 ? 37.843 25.697 -25.220 1.00 96.11 276 TYR A O 1
ATOM 1456 N N . PRO A 1 220 ? 38.292 23.847 -24.008 1.00 89.53 277 PRO A N 1
ATOM 1457 C CA . PRO A 1 220 ? 37.070 23.857 -23.193 1.00 103.80 277 PRO A CA 1
ATOM 1458 C C . PRO A 1 220 ? 37.067 24.933 -22.110 1.00 96.15 277 PRO A C 1
ATOM 1459 O O . PRO A 1 220 ? 36.008 25.186 -21.528 1.00 79.60 277 PRO A O 1
ATOM 1463 N N . THR A 1 235 ? 29.814 14.688 -18.318 1.00 115.55 292 THR A N 1
ATOM 1464 C CA . THR A 1 235 ? 28.696 15.203 -19.099 1.00 123.63 292 THR A CA 1
ATOM 1465 C C . THR A 1 235 ? 29.187 15.790 -20.420 1.00 131.03 292 THR A C 1
ATOM 1466 O O . THR A 1 235 ? 28.389 16.233 -21.246 1.00 128.05 292 THR A O 1
ATOM 1470 N N . GLY A 1 236 ? 30.497 15.791 -20.604 1.00 113.54 293 GLY A N 1
ATOM 1471 C CA . GLY A 1 236 ? 31.096 16.186 -21.867 1.00 108.09 293 GLY A CA 1
ATOM 1472 C C . GLY A 1 236 ? 31.752 17.552 -21.814 1.00 114.89 293 GLY A C 1
ATOM 1473 O O . GLY A 1 236 ? 31.212 18.502 -21.236 1.00 113.76 293 GLY A O 1
ATOM 1474 N N . SER A 1 237 ? 32.930 17.652 -22.422 1.00 106.29 294 SER A N 1
ATOM 1475 C CA . SER A 1 237 ? 33.585 18.941 -22.577 1.00 102.55 294 SER A CA 1
ATOM 1476 C C . SER A 1 237 ? 32.873 19.770 -23.638 1.00 103.88 294 SER A C 1
ATOM 1477 O O . SER A 1 237 ? 32.398 19.251 -24.651 1.00 109.79 294 SER A O 1
ATOM 1480 N N . LYS A 1 238 ? 32.804 21.074 -23.395 1.00 102.53 295 LYS A N 1
ATOM 1481 C CA . LYS A 1 238 ? 32.082 21.995 -24.258 1.00 98.16 295 LYS A CA 1
ATOM 1482 C C . LYS A 1 238 ? 33.053 23.011 -24.831 1.00 93.98 295 LYS A C 1
ATOM 1483 O O . LYS A 1 238 ? 33.880 23.574 -24.102 1.00 96.16 295 LYS A O 1
ATOM 1489 N N . TYR A 1 239 ? 32.956 23.239 -26.136 1.00 86.56 296 TYR A N 1
ATOM 1490 C CA . TYR A 1 239 ? 33.828 24.214 -26.753 1.00 83.02 296 TYR A CA 1
ATOM 1491 C C . TYR A 1 239 ? 32.987 25.374 -27.273 1.00 85.33 296 TYR A C 1
ATOM 1492 O O . TYR A 1 239 ? 31.849 25.165 -27.697 1.00 94.71 296 TYR A O 1
ATOM 1501 N N . PRO A 1 240 ? 33.478 26.606 -27.205 1.00 81.25 297 PRO A N 1
ATOM 1502 C CA . PRO A 1 240 ? 32.661 27.739 -27.653 1.00 78.56 297 PRO A CA 1
ATOM 1503 C C . PRO A 1 240 ? 32.834 28.090 -29.124 1.00 80.80 297 PRO A C 1
ATOM 1504 O O . PRO A 1 240 ? 33.937 28.086 -29.675 1.00 85.26 297 PRO A O 1
ATOM 1508 N N . TYR A 1 241 ? 31.707 28.407 -29.757 1.00 93.62 298 TYR A N 1
ATOM 1509 C CA . TYR A 1 241 ? 31.658 28.925 -31.114 1.00 92.09 298 TYR A CA 1
ATOM 1510 C C . TYR A 1 241 ? 31.045 30.319 -31.101 1.00 87.09 298 TYR A C 1
ATOM 1511 O O . TYR A 1 241 ? 30.226 30.648 -30.232 1.00 90.58 298 TYR A O 1
ATOM 1520 N N . THR A 1 242 ? 31.448 31.136 -32.076 1.00 85.64 299 THR A N 1
ATOM 1521 C CA . THR A 1 242 ? 30.846 32.442 -32.314 1.00 97.39 299 THR A CA 1
ATOM 1522 C C . THR A 1 242 ? 30.569 32.610 -33.801 1.00 94.50 299 THR A C 1
ATOM 1523 O O . THR A 1 242 ? 31.380 32.204 -34.644 1.00 97.94 299 THR A O 1
ATOM 1527 N N . ILE A 1 243 ? 29.422 33.216 -34.108 1.00 96.23 300 ILE A N 1
ATOM 1528 C CA . ILE A 1 243 ? 28.986 33.478 -35.476 1.00 105.38 300 ILE A CA 1
ATOM 1529 C C . ILE A 1 243 ? 28.777 34.978 -35.637 1.00 112.23 300 ILE A C 1
ATOM 1530 O O . ILE A 1 243 ? 28.001 35.589 -34.890 1.00 110.92 300 ILE A O 1
ATOM 1535 N N . ASP A 1 244 ? 29.465 35.566 -36.610 1.00 110.30 301 ASP A N 1
ATOM 1536 C CA . ASP A 1 244 ? 29.117 36.904 -37.061 1.00 98.87 301 ASP A CA 1
ATOM 1537 C C . ASP A 1 244 ? 27.849 36.835 -37.905 1.00 106.25 301 ASP A C 1
ATOM 1538 O O . ASP A 1 244 ? 27.688 35.937 -38.737 1.00 103.13 301 ASP A O 1
ATOM 1543 N N . VAL A 1 245 ? 26.930 37.778 -37.673 1.00 110.16 302 VAL A N 1
ATOM 1544 C CA . VAL A 1 245 ? 25.599 37.713 -38.266 1.00 115.02 302 VAL A CA 1
ATOM 1545 C C . VAL A 1 245 ? 25.594 38.438 -39.604 1.00 117.53 302 VAL A C 1
ATOM 1546 O O . VAL A 1 245 ? 26.194 39.509 -39.762 1.00 96.79 302 VAL A O 1
ATOM 1550 N N . THR A 1 246 ? 24.906 37.844 -40.570 1.00 120.09 303 THR A N 1
ATOM 1551 C CA . THR A 1 246 ? 24.745 38.399 -41.903 1.00 121.05 303 THR A CA 1
ATOM 1552 C C . THR A 1 246 ? 23.503 39.286 -41.958 1.00 120.95 303 THR A C 1
ATOM 1553 O O . THR A 1 246 ? 22.631 39.233 -41.086 1.00 127.09 303 THR A O 1
ATOM 1557 N N . GLY A 1 247 ? 23.448 40.121 -42.992 1.00 127.43 304 GLY A N 1
ATOM 1558 C CA . GLY A 1 247 ? 22.273 40.875 -43.361 1.00 118.87 304 GLY A CA 1
ATOM 1559 C C . GLY A 1 247 ? 21.777 41.802 -42.271 1.00 124.45 304 GLY A C 1
ATOM 1560 O O . GLY A 1 247 ? 22.533 42.318 -41.441 1.00 135.50 304 GLY A O 1
ATOM 1561 N N . GLU A 1 248 ? 20.464 42.006 -42.279 1.00 132.47 305 GLU A N 1
ATOM 1562 C CA . GLU A 1 248 ? 19.804 42.966 -41.412 1.00 137.69 305 GLU A CA 1
ATOM 1563 C C . GLU A 1 248 ? 19.487 42.341 -40.060 1.00 133.02 305 GLU A C 1
ATOM 1564 O O . GLU A 1 248 ? 19.084 41.176 -39.976 1.00 133.02 305 GLU A O 1
ATOM 1570 N N . VAL A 1 249 ? 19.673 43.128 -38.999 1.00 126.81 306 VAL A N 1
ATOM 1571 C CA . VAL A 1 249 ? 19.332 42.645 -37.667 1.00 117.87 306 VAL A CA 1
ATOM 1572 C C . VAL A 1 249 ? 17.819 42.573 -37.501 1.00 120.88 306 VAL A C 1
ATOM 1573 O O . VAL A 1 249 ? 17.296 41.662 -36.853 1.00 113.83 306 VAL A O 1
ATOM 1577 N N . GLY A 1 250 ? 17.092 43.502 -38.107 1.00 122.23 307 GLY A N 1
ATOM 1578 C CA . GLY A 1 250 ? 15.645 43.474 -37.972 1.00 110.48 307 GLY A CA 1
ATOM 1579 C C . GLY A 1 250 ? 15.259 43.710 -36.525 1.00 102.07 307 GLY A C 1
ATOM 1580 O O . GLY A 1 250 ? 15.589 44.746 -35.933 1.00 95.97 307 GLY A O 1
ATOM 1581 N N . ASP A 1 251 ? 14.578 42.734 -35.921 1.00 106.64 308 ASP A N 1
ATOM 1582 C CA . ASP A 1 251 ? 14.098 42.866 -34.550 1.00 111.35 308 ASP A CA 1
ATOM 1583 C C . ASP A 1 251 ? 14.813 41.945 -33.559 1.00 109.38 308 ASP A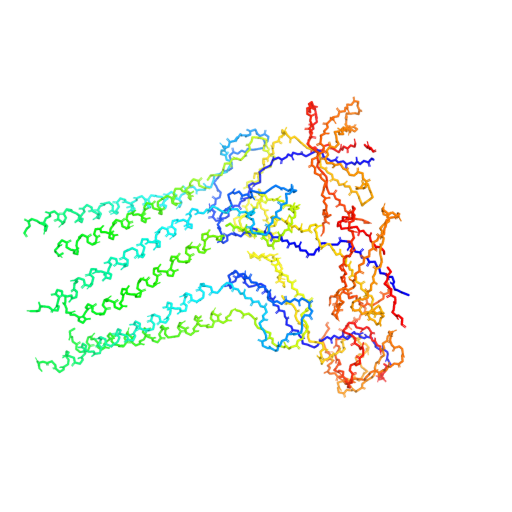 C 1
ATOM 1584 O O . ASP A 1 251 ? 14.317 41.750 -32.443 1.00 100.17 308 ASP A O 1
ATOM 1589 N N . LEU A 1 252 ? 15.968 41.381 -33.918 1.00 102.72 309 LEU A N 1
ATOM 1590 C CA . LEU A 1 252 ? 16.686 40.569 -32.939 1.00 97.11 309 LEU A CA 1
ATOM 1591 C C . LEU A 1 252 ? 17.351 41.452 -31.904 1.00 98.17 309 LEU A C 1
ATOM 1592 O O . LEU A 1 252 ? 18.165 42.316 -32.240 1.00 104.88 309 LEU A O 1
ATOM 1597 N N . LYS A 1 253 ? 17.007 41.218 -30.648 1.00 93.43 310 LYS A N 1
ATOM 1598 C CA . LYS A 1 253 ? 17.657 41.850 -29.520 1.00 104.24 310 LYS A CA 1
ATOM 1599 C C . LYS A 1 253 ? 18.794 40.960 -29.039 1.00 91.59 310 LYS A C 1
ATOM 1600 O O . LYS A 1 253 ? 18.834 39.758 -29.315 1.00 77.72 310 LYS A O 1
ATOM 1606 N N . GLN A 1 254 ? 19.738 41.577 -28.338 1.00 91.36 311 GLN A N 1
ATOM 1607 C CA . GLN A 1 254 ? 20.755 40.812 -27.638 1.00 84.39 311 GLN A CA 1
ATOM 1608 C C . GLN A 1 254 ? 20.091 39.842 -26.667 1.00 83.99 311 GLN A C 1
ATOM 1609 O O . GLN A 1 254 ? 18.964 40.059 -26.215 1.00 84.89 311 GLN A O 1
ATOM 1615 N N . GLY A 1 255 ? 20.784 38.746 -26.367 1.00 81.59 312 GLY A N 1
ATOM 1616 C CA . GLY A 1 255 ? 20.289 37.776 -25.416 1.00 78.97 312 GLY A CA 1
ATOM 1617 C C . GLY A 1 255 ? 19.195 36.863 -25.919 1.00 80.08 312 GLY A C 1
ATOM 1618 O O . GLY A 1 255 ? 18.778 35.963 -25.177 1.00 84.08 312 GLY A O 1
ATOM 1619 N N . PHE A 1 256 ? 18.707 37.064 -27.144 1.00 85.17 313 PHE A N 1
ATOM 1620 C CA . PHE A 1 256 ? 17.687 36.184 -27.702 1.00 84.69 313 PHE A CA 1
ATOM 1621 C C . PHE A 1 256 ? 18.230 34.770 -27.861 1.00 82.94 313 PHE A C 1
ATOM 1622 O O . PHE A 1 256 ? 19.318 34.568 -28.406 1.00 78.75 313 PHE A O 1
ATOM 1630 N N . SER A 1 257 ? 17.468 33.789 -27.386 1.00 90.22 314 SER A N 1
ATOM 1631 C CA . SER A 1 257 ? 17.822 32.392 -27.586 1.00 89.06 314 SER A CA 1
ATOM 1632 C C . SER A 1 257 ? 17.485 31.979 -29.012 1.00 79.51 314 SER A C 1
ATOM 1633 O O . SER A 1 257 ? 16.361 32.161 -29.478 1.00 99.20 314 SER A O 1
ATOM 1636 N N . VAL A 1 258 ? 18.458 31.411 -29.706 1.00 86.06 315 VAL A N 1
ATOM 1637 C CA . VAL A 1 258 ? 18.311 31.064 -31.111 1.00 89.88 315 VAL A CA 1
ATOM 1638 C C . VAL A 1 258 ? 18.443 29.553 -31.269 1.00 99.57 315 VAL A C 1
ATOM 1639 O O . VAL A 1 258 ? 18.683 28.815 -30.315 1.00 99.66 315 VAL A O 1
ATOM 1643 N N . ASN A 1 259 ? 18.287 29.102 -32.511 1.00 97.80 316 ASN A N 1
ATOM 1644 C CA . ASN A 1 259 ? 18.325 27.685 -32.848 1.00 97.72 316 ASN A CA 1
ATOM 1645 C C . ASN A 1 259 ? 18.671 27.512 -34.320 1.00 99.95 316 ASN A C 1
ATOM 1646 O O . ASN A 1 259 ? 18.240 28.305 -35.162 1.00 97.39 316 ASN A O 1
ATOM 1659 N N . GLU A 1 261 ? 20.307 24.511 -37.654 1.00 95.91 318 GLU A N 1
ATOM 1660 C CA . GLU A 1 261 ? 20.392 23.173 -38.230 1.00 104.45 318 GLU A CA 1
ATOM 1661 C C . GLU A 1 261 ? 21.550 23.157 -39.215 1.00 107.67 318 GLU A C 1
ATOM 1662 O O . GLU A 1 261 ? 21.542 23.924 -40.184 1.00 97.06 318 GLU A O 1
ATOM 1668 N N . VAL A 1 262 ? 22.546 22.302 -38.971 1.00 107.39 319 VAL A N 1
ATOM 1669 C CA . VAL A 1 262 ? 23.705 22.168 -39.846 1.00 101.98 319 VAL A CA 1
ATOM 1670 C C . VAL A 1 262 ? 23.930 20.659 -39.894 1.00 120.25 319 VAL A C 1
ATOM 1671 O O . VAL A 1 262 ? 23.268 19.883 -39.201 1.00 119.54 319 VAL A O 1
ATOM 1675 N N . LYS A 1 263 ? 24.879 20.245 -40.727 1.00 124.73 320 LYS A N 1
ATOM 1676 C CA . LYS A 1 263 ? 25.203 18.831 -40.878 1.00 136.57 320 LYS A CA 1
ATOM 1677 C C . LYS A 1 263 ? 26.474 18.472 -40.117 1.00 137.75 320 LYS A C 1
ATOM 1678 O O . LYS A 1 263 ? 27.255 19.348 -39.745 1.00 132.04 320 LYS A O 1
ATOM 1684 N N . SER A 1 264 ? 26.676 17.178 -39.890 1.00 144.70 321 SER A N 1
ATOM 1685 C CA . SER A 1 264 ? 27.853 16.700 -39.174 1.00 150.66 321 SER A CA 1
ATOM 1686 C C . SER A 1 264 ? 28.764 15.891 -40.090 1.00 156.66 321 SER A C 1
ATOM 1687 O O . SER A 1 264 ? 29.093 16.323 -41.194 1.00 162.58 321 SER A O 1
ATOM 1690 N N . LYS A 1 265 ? 29.170 14.714 -39.623 1.00 156.00 322 LYS A N 1
ATOM 1691 C CA . LYS A 1 265 ? 30.044 13.843 -40.399 1.00 159.49 322 LYS A CA 1
ATOM 1692 C C . LYS A 1 265 ? 29.630 12.382 -40.260 1.00 148.45 322 LYS A C 1
ATOM 1693 O O . LYS A 1 265 ? 29.245 11.740 -41.238 1.00 127.11 322 LYS A O 1
ATOM 1699 N N . SER B 1 2 ? -3.660 42.897 -23.581 1.00 83.41 59 SER B N 1
ATOM 1700 C CA . SER B 1 2 ? -2.663 43.589 -22.774 1.00 88.08 59 SER B CA 1
ATOM 1701 C C . SER B 1 2 ? -1.565 42.629 -22.320 1.00 81.15 59 SER B C 1
ATOM 1702 O O . SER B 1 2 ? -1.522 41.477 -22.747 1.00 91.93 59 SER B O 1
ATOM 1705 N N . VAL B 1 3 ? -0.676 43.112 -21.454 1.00 81.50 60 VAL B N 1
ATOM 1706 C CA . VAL B 1 3 ? 0.488 42.351 -21.008 1.00 75.92 60 VAL B CA 1
ATOM 1707 C C . VAL B 1 3 ? 0.645 42.552 -19.507 1.00 75.23 60 VAL B C 1
ATOM 1708 O O . VAL B 1 3 ? 0.609 43.687 -19.022 1.00 82.49 60 VAL B O 1
ATOM 1712 N N . LEU B 1 4 ? 0.815 41.458 -18.768 1.00 74.54 61 LEU B N 1
ATOM 1713 C CA . LEU B 1 4 ? 0.974 41.523 -17.323 1.00 81.53 61 LEU B CA 1
ATOM 1714 C C . LEU B 1 4 ? 2.411 41.244 -16.926 1.00 79.07 61 LEU B C 1
ATOM 1715 O O . LEU B 1 4 ? 3.075 40.378 -17.505 1.00 89.75 61 LEU B O 1
ATOM 1720 N N . LEU B 1 5 ? 2.870 41.978 -15.918 1.00 82.09 62 LEU B N 1
ATOM 1721 C CA . LEU B 1 5 ? 4.230 41.885 -15.423 1.00 71.07 62 LEU B CA 1
ATOM 1722 C C . LEU B 1 5 ? 4.205 41.967 -13.906 1.00 81.95 62 LEU B C 1
ATOM 1723 O O . LEU B 1 5 ? 3.296 42.556 -13.316 1.00 72.43 62 LEU B O 1
ATOM 1728 N N . SER B 1 6 ? 5.200 41.352 -13.279 1.00 80.41 63 SER B N 1
ATOM 1729 C CA . SER B 1 6 ? 5.446 41.537 -11.860 1.00 77.79 63 SER B CA 1
ATOM 1730 C C . SER B 1 6 ? 6.560 42.560 -11.672 1.00 94.37 63 SER B C 1
ATOM 1731 O O . SER B 1 6 ? 7.287 42.900 -12.608 1.00 92.77 63 SER B O 1
ATOM 1734 N N . GLY B 1 7 ? 6.678 43.059 -10.451 1.00 86.87 64 GLY B N 1
ATOM 1735 C CA . GLY B 1 7 ? 7.708 44.035 -10.151 1.00 83.69 64 GLY B CA 1
ATOM 1736 C C . GLY B 1 7 ? 7.631 44.429 -8.695 1.00 88.07 64 GLY B C 1
ATOM 1737 O O . GLY B 1 7 ? 6.662 44.124 -7.992 1.00 90.30 64 GLY B O 1
ATOM 1738 N N . THR B 1 8 ? 8.676 45.117 -8.247 1.00 86.76 65 THR B N 1
ATOM 1739 C CA . THR B 1 8 ? 8.741 45.583 -6.872 1.00 91.13 65 THR B CA 1
ATOM 1740 C C . THR B 1 8 ? 8.839 47.101 -6.836 1.00 99.63 65 THR B C 1
ATOM 1741 O O . THR B 1 8 ? 9.376 47.735 -7.756 1.00 94.76 65 THR B O 1
ATOM 1745 N N . VAL B 1 9 ? 8.292 47.672 -5.762 1.00 99.03 66 VAL B N 1
ATOM 1746 C CA . VAL B 1 9 ? 8.347 49.111 -5.533 1.00 91.60 66 VAL B CA 1
ATOM 1747 C C . VAL B 1 9 ? 9.752 49.459 -5.062 1.00 92.53 66 VAL B C 1
ATOM 1748 O O . VAL B 1 9 ? 10.164 49.081 -3.962 1.00 96.83 66 VAL B O 1
ATOM 1752 N N . THR B 1 10 ? 10.496 50.161 -5.904 1.00 86.38 67 THR B N 1
ATOM 1753 C CA . THR B 1 10 ? 11.828 50.619 -5.567 1.00 84.42 67 THR B CA 1
ATOM 1754 C C . THR B 1 10 ? 11.863 52.137 -5.624 1.00 90.37 67 THR B C 1
ATOM 1755 O O . THR B 1 10 ? 11.020 52.782 -6.256 1.00 91.67 67 THR B O 1
ATOM 1759 N N . ALA B 1 11 ? 12.848 52.706 -4.951 1.00 88.48 68 ALA B N 1
ATOM 1760 C CA . ALA B 1 11 ? 13.046 54.137 -5.047 1.00 88.11 68 ALA B CA 1
ATOM 1761 C C . ALA B 1 11 ? 13.912 54.463 -6.254 1.00 84.84 68 ALA B C 1
ATOM 1762 O O . ALA B 1 11 ? 14.574 53.597 -6.832 1.00 74.91 68 ALA B O 1
ATOM 1764 N N . LYS B 1 12 ? 13.889 55.736 -6.637 1.00 80.36 69 LYS B N 1
ATOM 1765 C CA . LYS B 1 12 ? 14.642 56.206 -7.789 1.00 85.12 69 LYS B CA 1
ATOM 1766 C C . LYS B 1 12 ? 16.013 56.735 -7.390 1.00 86.85 69 LYS B C 1
ATOM 1767 O O . LYS B 1 12 ? 17.025 56.373 -7.998 1.00 83.05 69 LYS B O 1
ATOM 1773 N N . ASN B 1 13 ? 16.061 57.580 -6.367 1.00 94.37 70 ASN B N 1
ATOM 1774 C CA . ASN B 1 13 ? 17.275 58.276 -5.974 1.00 83.52 70 ASN B CA 1
ATOM 1775 C C . ASN B 1 13 ? 17.711 57.810 -4.593 1.00 92.58 70 ASN B C 1
ATOM 1776 O O . ASN B 1 13 ? 16.890 57.717 -3.675 1.00 93.68 70 ASN B O 1
ATOM 1781 N N . GLU B 1 14 ? 19.001 57.520 -4.455 1.00 81.96 71 GLU B N 1
ATOM 1782 C CA . GLU B 1 14 ? 19.562 57.096 -3.184 1.00 80.66 71 GLU B CA 1
ATOM 1783 C C . GLU B 1 14 ? 21.019 57.527 -3.130 1.00 88.98 71 GLU B C 1
ATOM 1784 O O . GLU B 1 14 ? 21.600 57.964 -4.127 1.00 88.74 71 GLU B O 1
ATOM 1790 N N . GLN B 1 15 ? 21.606 57.395 -1.944 1.00 84.06 72 GLN B N 1
ATOM 1791 C CA . GLN B 1 15 ? 22.991 57.779 -1.726 1.00 87.15 72 GLN B CA 1
ATOM 1792 C C . GLN B 1 15 ? 23.567 56.969 -0.577 1.00 90.26 72 GLN B C 1
ATOM 1793 O O . GLN B 1 15 ? 22.974 56.902 0.508 1.00 89.44 72 GLN B O 1
ATOM 1799 N N . TYR B 1 16 ? 24.710 56.341 -0.839 1.00 82.50 73 TYR B N 1
ATOM 1800 C CA . TYR B 1 16 ? 25.542 55.722 0.178 1.00 82.47 73 TYR B CA 1
ATOM 1801 C C . TYR B 1 16 ? 26.757 56.604 0.420 1.00 83.69 73 TYR B C 1
ATOM 1802 O O . TYR B 1 16 ? 27.385 57.085 -0.529 1.00 77.64 73 TYR B O 1
ATOM 1811 N N . VAL B 1 17 ? 27.090 56.820 1.686 1.00 71.05 74 VAL B N 1
ATOM 1812 C CA . VAL B 1 17 ? 28.369 57.410 2.049 1.00 77.73 74 VAL B CA 1
ATOM 1813 C C . VAL B 1 17 ? 29.123 56.356 2.851 1.00 81.42 74 VAL B C 1
ATOM 1814 O O . VAL B 1 17 ? 28.663 55.896 3.911 1.00 78.86 74 VAL B O 1
ATOM 1818 N N . TYR B 1 18 ? 30.235 55.909 2.278 1.00 84.63 75 TYR B N 1
ATOM 1819 C CA . TYR B 1 18 ? 31.133 54.925 2.857 1.00 82.00 75 TYR B CA 1
ATOM 1820 C C . TYR B 1 18 ? 32.293 55.638 3.532 1.00 70.72 75 TYR B C 1
ATOM 1821 O O . TYR B 1 18 ? 32.631 56.773 3.188 1.00 83.07 75 TYR B O 1
ATOM 1830 N N . PHE B 1 19 ? 32.909 54.955 4.490 1.00 74.18 76 PHE B N 1
ATOM 1831 C CA . PHE B 1 19 ? 34.072 55.508 5.168 1.00 84.94 76 PHE B CA 1
ATOM 1832 C C . PHE B 1 19 ? 35.214 55.729 4.181 1.00 84.01 76 PHE B C 1
ATOM 1833 O O . PHE B 1 19 ? 35.389 54.978 3.217 1.00 86.35 76 PHE B O 1
ATOM 1841 N N . ASP B 1 20 ? 35.995 56.779 4.429 1.00 82.91 77 ASP B N 1
ATOM 1842 C CA . ASP B 1 20 ? 37.139 57.120 3.585 1.00 88.44 77 ASP B CA 1
ATOM 1843 C C . ASP B 1 20 ? 38.315 57.456 4.491 1.00 85.75 77 ASP B C 1
ATOM 1844 O O . ASP B 1 20 ? 38.337 58.523 5.113 1.00 88.62 77 ASP B O 1
ATOM 1849 N N . ALA B 1 21 ? 39.290 56.545 4.561 1.00 84.36 78 ALA B N 1
ATOM 1850 C CA . ALA B 1 21 ? 40.475 56.769 5.383 1.00 77.12 78 ALA B CA 1
ATOM 1851 C C . ALA B 1 21 ? 41.303 57.943 4.878 1.00 85.71 78 ALA B C 1
ATOM 1852 O O . ALA B 1 21 ? 41.921 58.654 5.679 1.00 72.28 78 ALA B O 1
ATOM 1854 N N . SER B 1 22 ? 41.329 58.161 3.561 1.00 81.06 79 SER B N 1
ATOM 1855 C CA . SER B 1 22 ? 42.090 59.263 2.986 1.00 67.26 79 SER B CA 1
ATOM 1856 C C . SER B 1 22 ? 41.553 60.628 3.394 1.00 81.96 79 SER B C 1
ATOM 1857 O O . SER B 1 22 ? 42.207 61.639 3.118 1.00 88.12 79 SER B O 1
ATOM 1860 N N . LYS B 1 23 ? 40.384 60.685 4.029 1.00 86.18 80 LYS B N 1
ATOM 1861 C CA . LYS B 1 23 ? 39.880 61.921 4.604 1.00 76.78 80 LYS B CA 1
ATOM 1862 C C . LYS B 1 23 ? 40.239 62.068 6.076 1.00 82.31 80 LYS B C 1
ATOM 1863 O O . LYS B 1 23 ? 40.025 63.142 6.644 1.00 79.81 80 LYS B O 1
ATOM 1869 N N . GLY B 1 24 ? 40.781 61.025 6.702 1.00 63.39 81 GLY B N 1
ATOM 1870 C CA . GLY B 1 24 ? 41.312 61.156 8.045 1.00 87.40 81 GLY B CA 1
ATOM 1871 C C . GLY B 1 24 ? 40.585 60.368 9.115 1.00 93.10 81 GLY B C 1
ATOM 1872 O O . GLY B 1 24 ? 40.642 59.134 9.138 1.00 102.27 81 GLY B O 1
ATOM 1873 N N . ASP B 1 25 ? 39.912 61.079 10.019 1.00 100.37 82 ASP B N 1
ATOM 1874 C CA . ASP B 1 25 ? 39.215 60.481 11.149 1.00 110.30 82 ASP B CA 1
ATOM 1875 C C . ASP B 1 25 ? 37.812 61.063 11.252 1.00 105.93 82 ASP B C 1
ATOM 1876 O O . ASP B 1 25 ? 37.574 62.216 10.884 1.00 105.35 82 ASP B O 1
ATOM 1881 N N . LEU B 1 26 ? 36.887 60.258 11.769 1.00 98.69 83 LEU B N 1
ATOM 1882 C CA . LEU B 1 26 ? 35.497 60.669 11.915 1.00 107.69 83 LEU B CA 1
ATOM 1883 C C . LEU B 1 26 ? 35.277 61.341 13.264 1.00 109.44 83 LEU B C 1
ATOM 1884 O O . LEU B 1 26 ? 35.757 60.863 14.296 1.00 113.08 83 LEU B O 1
ATOM 1889 N N . ASP B 1 27 ? 34.545 62.457 13.247 1.00 102.57 84 ASP B N 1
ATOM 1890 C CA . ASP B 1 27 ? 34.137 63.119 14.479 1.00 111.54 84 ASP B CA 1
ATOM 1891 C C . ASP B 1 27 ? 32.705 62.738 14.830 1.00 99.61 84 ASP B C 1
ATOM 1892 O O . ASP B 1 27 ? 32.472 61.951 15.754 1.00 90.91 84 ASP B O 1
ATOM 1897 N N . GLU B 1 28 ? 31.742 63.297 14.097 1.00 106.62 85 GLU B N 1
ATOM 1898 C CA . GLU B 1 28 ? 30.331 62.982 14.272 1.00 100.07 85 GLU B CA 1
ATOM 1899 C C . GLU B 1 28 ? 29.688 62.696 12.920 1.00 89.28 85 GLU B C 1
ATOM 1900 O O . GLU B 1 28 ? 30.207 63.075 11.867 1.00 95.49 85 GLU B O 1
ATOM 1906 N N . ILE B 1 29 ? 28.527 62.040 12.969 1.00 95.73 86 ILE B N 1
ATOM 1907 C CA . ILE B 1 29 ? 27.727 61.791 11.776 1.00 94.77 86 ILE B CA 1
ATOM 1908 C C . ILE B 1 29 ? 26.460 62.654 11.723 1.00 91.94 86 ILE B C 1
ATOM 1909 O O . ILE B 1 29 ? 25.826 62.739 10.665 1.00 98.41 86 ILE B O 1
ATOM 1914 N N . LEU B 1 30 ? 26.093 63.314 12.819 1.00 81.39 87 LEU B N 1
ATOM 1915 C CA . LEU B 1 30 ? 25.150 64.434 12.832 1.00 95.29 87 LEU B CA 1
ATOM 1916 C C . LEU B 1 30 ? 23.812 64.154 12.136 1.00 89.47 87 LEU B C 1
ATOM 1917 O O . LEU B 1 30 ? 23.065 65.097 11.850 1.00 97.77 87 LEU B O 1
ATOM 1922 N N . VAL B 1 31 ? 23.482 62.896 11.855 1.00 94.35 88 VAL B N 1
ATOM 1923 C CA . VAL B 1 31 ? 22.142 62.523 11.406 1.00 86.94 88 VAL B CA 1
ATOM 1924 C C . VAL B 1 31 ? 21.750 61.226 12.097 1.00 97.12 88 VAL B C 1
ATOM 1925 O O . VAL B 1 31 ? 22.589 60.343 12.309 1.00 84.59 88 VAL B O 1
ATOM 1929 N N . SER B 1 32 ? 20.475 61.117 12.459 1.00 96.28 89 SER B N 1
ATOM 1930 C CA . SER B 1 32 ? 19.927 59.903 13.039 1.00 95.19 89 SER B CA 1
ATOM 1931 C C . SER B 1 32 ? 18.976 59.250 12.046 1.00 97.01 89 SER B C 1
ATOM 1932 O O . SER B 1 32 ? 18.320 59.934 11.255 1.00 87.83 89 SER B O 1
ATOM 1935 N N . VAL B 1 33 ? 18.908 57.916 12.095 1.00 93.99 90 VAL B N 1
ATOM 1936 C CA . VAL B 1 33 ? 18.081 57.183 11.145 1.00 90.92 90 VAL B CA 1
ATOM 1937 C C . VAL B 1 33 ? 16.634 57.643 11.261 1.00 96.08 90 VAL B C 1
ATOM 1938 O O . VAL B 1 33 ? 16.113 57.867 12.362 1.00 92.20 90 VAL B O 1
ATOM 1942 N N . GLY B 1 34 ? 15.985 57.819 10.114 1.00 100.71 91 GLY B N 1
ATOM 1943 C CA . GLY B 1 34 ? 14.662 58.406 10.095 1.00 87.56 91 GLY B CA 1
ATOM 1944 C C . GLY B 1 34 ? 14.712 59.917 10.199 1.00 86.35 91 GLY B C 1
ATOM 1945 O O . GLY B 1 34 ? 14.051 60.514 11.052 1.00 98.92 91 GLY B O 1
ATOM 1946 N N . ASP B 1 35 ? 15.511 60.542 9.338 1.00 83.02 92 ASP B N 1
ATOM 1947 C CA . ASP B 1 35 ? 15.624 61.990 9.259 1.00 88.83 92 ASP B CA 1
ATOM 1948 C C . ASP B 1 35 ? 15.446 62.417 7.811 1.00 88.27 92 ASP B C 1
ATOM 1949 O O . ASP B 1 35 ? 16.031 61.816 6.905 1.00 92.59 92 ASP B O 1
ATOM 1954 N N . LYS B 1 36 ? 14.636 63.448 7.594 1.00 87.90 93 LYS B N 1
ATOM 1955 C CA . LYS B 1 36 ? 14.532 64.033 6.267 1.00 81.82 93 LYS B CA 1
ATOM 1956 C C . LYS B 1 36 ? 15.756 64.900 6.014 1.00 92.09 93 LYS B C 1
ATOM 1957 O O . LYS B 1 36 ? 16.150 65.701 6.866 1.00 102.50 93 LYS B O 1
ATOM 1963 N N . VAL B 1 37 ? 16.367 64.722 4.850 1.00 93.15 94 VAL B N 1
ATOM 1964 C CA . VAL B 1 37 ? 17.526 65.501 4.441 1.00 86.94 94 VAL B CA 1
ATOM 1965 C C . VAL B 1 37 ? 17.246 66.073 3.061 1.00 89.08 94 VAL B C 1
ATOM 1966 O O . VAL B 1 37 ? 16.581 65.437 2.236 1.00 90.10 94 VAL B O 1
ATOM 1970 N N . SER B 1 38 ? 17.737 67.281 2.816 1.00 92.98 95 SER B N 1
ATOM 1971 C CA . SER B 1 38 ? 17.598 67.908 1.515 1.00 108.11 95 SER B CA 1
ATOM 1972 C C . SER B 1 38 ? 18.966 68.061 0.865 1.00 99.26 95 SER B C 1
ATOM 1973 O O . SER B 1 38 ? 20.006 68.043 1.531 1.00 89.91 95 SER B O 1
ATOM 1976 N N . GLU B 1 39 ? 18.941 68.204 -0.457 1.00 97.56 96 GLU B N 1
ATOM 1977 C CA . GLU B 1 39 ? 20.155 68.312 -1.253 1.00 88.43 96 GLU B CA 1
ATOM 1978 C C . GLU B 1 39 ? 21.030 69.454 -0.761 1.00 95.51 96 GLU B C 1
ATOM 1979 O O . GLU B 1 39 ? 20.621 70.618 -0.782 1.00 109.94 96 GLU B O 1
ATOM 1985 N N . GLY B 1 40 ? 22.236 69.111 -0.302 1.00 92.63 97 GLY B N 1
ATOM 1986 C CA . GLY B 1 40 ? 23.203 70.067 0.194 1.00 88.47 97 GLY B CA 1
ATOM 1987 C C . GLY B 1 40 ? 23.526 69.906 1.667 1.00 84.30 97 GLY B C 1
ATOM 1988 O O . GLY B 1 40 ? 24.615 70.307 2.100 1.00 85.85 97 GLY B O 1
ATOM 1989 N N . GLN B 1 41 ? 22.610 69.327 2.442 1.00 67.96 98 GLN B N 1
ATOM 1990 C CA . GLN B 1 41 ? 22.822 69.188 3.877 1.00 76.76 98 GLN B CA 1
ATOM 1991 C C . GLN B 1 41 ? 23.988 68.252 4.165 1.00 79.87 98 GLN B C 1
ATOM 1992 O O . GLN B 1 41 ? 24.154 67.219 3.512 1.00 90.27 98 GLN B O 1
ATOM 1998 N N . ALA B 1 42 ? 24.805 68.623 5.147 1.00 79.25 99 ALA B N 1
ATOM 1999 C CA . ALA B 1 42 ? 25.891 67.760 5.587 1.00 87.72 99 ALA B CA 1
ATOM 2000 C C . ALA B 1 42 ? 25.336 66.515 6.269 1.00 86.82 99 ALA B C 1
ATOM 2001 O O . ALA B 1 42 ? 24.273 66.548 6.894 1.00 94.90 99 ALA B O 1
ATOM 2003 N N . LEU B 1 43 ? 26.061 65.397 6.132 1.00 87.54 100 LEU B N 1
ATOM 2004 C CA . LEU B 1 43 ? 25.685 64.157 6.806 1.00 79.71 100 LEU B CA 1
ATOM 2005 C C . LEU B 1 43 ? 26.829 63.451 7.512 1.00 77.44 100 LEU B C 1
ATOM 2006 O O . LEU B 1 43 ? 26.562 62.503 8.252 1.00 84.44 100 LEU B O 1
ATOM 2011 N N . VAL B 1 44 ? 28.080 63.832 7.276 1.00 91.07 101 VAL B N 1
ATOM 2012 C CA . VAL B 1 44 ? 29.201 63.364 8.088 1.00 91.31 101 VAL B CA 1
ATOM 2013 C C . VAL B 1 44 ? 30.225 64.486 8.143 1.00 88.82 101 VAL B C 1
ATOM 2014 O O . VAL B 1 44 ? 30.428 65.206 7.160 1.00 83.31 101 VAL B O 1
ATOM 2018 N N . LYS B 1 45 ? 30.871 64.631 9.296 1.00 97.17 102 LYS B N 1
ATOM 2019 C CA . LYS B 1 45 ? 31.955 65.587 9.475 1.00 82.44 102 LYS B CA 1
ATOM 2020 C C . LYS B 1 45 ? 33.172 64.840 9.996 1.00 89.79 102 LYS B C 1
ATOM 2021 O O . LYS B 1 45 ? 33.135 64.278 11.097 1.00 84.83 102 LYS B O 1
ATOM 2027 N N . TYR B 1 46 ? 34.233 64.812 9.196 1.00 96.43 103 TYR B N 1
ATOM 2028 C CA . TYR B 1 46 ? 35.522 64.350 9.675 1.00 95.19 103 TYR B CA 1
ATOM 2029 C C . TYR B 1 46 ? 36.208 65.463 10.468 1.00 98.04 103 TYR B C 1
ATOM 2030 O O . TYR B 1 46 ? 35.862 66.642 10.356 1.00 87.39 103 TYR B O 1
ATOM 2039 N N . SER B 1 47 ? 37.192 65.078 11.280 1.00 97.26 104 SER B N 1
ATOM 2040 C CA . SER B 1 47 ? 37.909 66.046 12.104 1.00 89.92 104 SER B CA 1
ATOM 2041 C C . SER B 1 47 ? 38.798 66.920 11.229 1.00 73.39 104 SER B C 1
ATOM 2042 O O . SER B 1 47 ? 39.761 66.432 10.631 1.00 93.97 104 SER B O 1
ATOM 2045 N N . SER B 1 48 ? 38.496 68.218 11.185 1.00 76.51 105 SER B N 1
ATOM 2046 C CA . SER B 1 48 ? 39.107 69.146 10.242 1.00 88.45 105 SER B CA 1
ATOM 2047 C C . SER B 1 48 ? 40.382 69.808 10.773 1.00 91.13 105 SER B C 1
ATOM 2048 O O . SER B 1 48 ? 40.772 70.864 10.263 1.00 81.49 105 SER B O 1
ATOM 2051 N N . SER B 1 49 ? 41.045 69.209 11.763 1.00 87.86 106 SER B N 1
ATOM 2052 C CA . SER B 1 49 ? 42.220 69.819 12.380 1.00 82.21 106 SER B CA 1
ATOM 2053 C C . SER B 1 49 ? 43.368 70.004 11.392 1.00 87.16 106 SER B C 1
ATOM 2054 O O . SER B 1 49 ? 43.769 71.139 11.099 1.00 83.79 106 SER B O 1
ATOM 2057 N N . GLU B 1 50 ? 43.910 68.892 10.884 1.00 84.23 107 GLU B N 1
ATOM 2058 C CA . GLU B 1 50 ? 45.042 68.963 9.964 1.00 80.97 107 GLU B CA 1
ATOM 2059 C C . GLU B 1 50 ? 44.725 69.830 8.754 1.00 78.54 107 GLU B C 1
ATOM 2060 O O . GLU B 1 50 ? 45.576 70.592 8.285 1.00 87.43 107 GLU B O 1
ATOM 2066 N N . ALA B 1 51 ? 43.502 69.726 8.233 1.00 91.46 108 ALA B N 1
ATOM 2067 C CA . ALA B 1 51 ? 43.115 70.562 7.103 1.00 77.93 108 ALA B CA 1
ATOM 2068 C C . ALA B 1 51 ? 43.147 72.037 7.480 1.00 77.60 108 ALA B C 1
ATOM 2069 O O . ALA B 1 51 ? 43.574 72.882 6.681 1.00 84.71 108 ALA B O 1
ATOM 2071 N N . GLN B 1 52 ? 42.710 72.363 8.700 1.00 84.46 109 GLN B N 1
ATOM 2072 C CA . GLN B 1 52 ? 42.810 73.732 9.198 1.00 87.09 109 GLN B CA 1
ATOM 2073 C C . GLN B 1 52 ? 44.257 74.205 9.201 1.00 75.73 109 GLN B C 1
ATOM 2074 O O . GLN B 1 52 ? 44.591 75.238 8.607 1.00 74.79 109 GLN B O 1
ATOM 2080 N N . ALA B 1 53 ? 45.131 73.455 9.882 1.00 84.53 110 ALA B N 1
ATOM 2081 C CA . ALA B 1 53 ? 46.543 73.822 9.942 1.00 67.88 110 ALA B CA 1
ATOM 2082 C C . ALA B 1 53 ? 47.127 74.007 8.547 1.00 75.12 110 ALA B C 1
ATOM 2083 O O . ALA B 1 53 ? 47.933 74.918 8.316 1.00 85.40 110 ALA B O 1
ATOM 2085 N N . ALA B 1 54 ? 46.714 73.163 7.599 1.00 67.50 111 ALA B N 1
ATOM 2086 C CA . ALA B 1 54 ? 47.161 73.308 6.218 1.00 66.94 111 ALA B CA 1
ATOM 2087 C C . ALA B 1 54 ? 46.707 74.639 5.631 1.00 84.05 111 ALA B C 1
ATOM 2088 O O . ALA B 1 54 ? 47.487 75.338 4.971 1.00 90.31 111 ALA B O 1
ATOM 2090 N N . TYR B 1 55 ? 45.441 75.005 5.861 1.00 79.71 112 TYR B N 1
ATOM 2091 C CA . TYR B 1 55 ? 44.947 76.295 5.384 1.00 83.42 112 TYR B CA 1
ATOM 2092 C C . TYR B 1 55 ? 45.767 77.444 5.961 1.00 89.32 112 TYR B C 1
ATOM 2093 O O . TYR B 1 55 ? 46.167 78.364 5.236 1.00 91.61 112 TYR B O 1
ATOM 2102 N N . ASP B 1 56 ? 46.031 77.404 7.270 1.00 82.33 113 ASP B N 1
ATOM 2103 C CA . ASP B 1 56 ? 46.780 78.477 7.915 1.00 75.61 113 ASP B CA 1
ATOM 2104 C C . ASP B 1 56 ? 48.190 78.584 7.344 1.00 88.10 113 ASP B C 1
ATOM 2105 O O . ASP B 1 56 ? 48.620 79.660 6.911 1.00 79.96 113 ASP B O 1
ATOM 2110 N N . SER B 1 57 ? 48.927 77.469 7.336 1.00 93.12 114 SER B N 1
ATOM 2111 C CA . SER B 1 57 ? 50.284 77.480 6.800 1.00 83.90 114 SER B CA 1
ATOM 2112 C C . SER B 1 57 ? 50.309 77.936 5.346 1.00 84.17 114 SER B C 1
ATOM 2113 O O . SER B 1 57 ? 51.278 78.569 4.908 1.00 85.37 114 SER B O 1
ATOM 2116 N N . ALA B 1 58 ? 49.253 77.637 4.589 1.00 76.05 115 ALA B N 1
ATOM 2117 C CA . ALA B 1 58 ? 49.197 78.080 3.201 1.00 78.01 115 ALA B CA 1
ATOM 2118 C C . ALA B 1 58 ? 49.000 79.589 3.109 1.00 88.90 115 ALA B C 1
ATOM 2119 O O . ALA B 1 58 ? 49.676 80.265 2.320 1.00 93.68 115 ALA B O 1
ATOM 2121 N N . SER B 1 59 ? 48.079 80.137 3.907 1.00 79.79 116 SER B N 1
ATOM 2122 C CA . SER B 1 59 ? 47.899 81.584 3.924 1.00 89.84 116 SER B CA 1
ATOM 2123 C C . SER B 1 59 ? 49.184 82.288 4.341 1.00 85.62 116 SER B C 1
ATOM 2124 O O . SER B 1 59 ? 49.538 83.329 3.777 1.00 82.31 116 SER B O 1
ATOM 2127 N N . ARG B 1 60 ? 49.903 81.727 5.318 1.00 84.82 117 ARG B N 1
ATOM 2128 C CA . ARG B 1 60 ? 51.203 82.279 5.684 1.00 71.11 117 ARG B CA 1
ATOM 2129 C C . ARG B 1 60 ? 52.210 82.136 4.551 1.00 79.86 117 ARG B C 1
ATOM 2130 O O . ARG B 1 60 ? 53.134 82.949 4.436 1.00 93.14 117 ARG B O 1
ATOM 2138 N N . ALA B 1 61 ? 52.054 81.111 3.709 1.00 85.59 118 ALA B N 1
ATOM 2139 C CA . ALA B 1 61 ? 52.900 81.005 2.525 1.00 81.03 118 ALA B CA 1
ATOM 2140 C C . ALA B 1 61 ? 52.639 82.157 1.563 1.00 81.68 118 ALA B C 1
ATOM 2141 O O . ALA B 1 61 ? 53.581 82.733 1.003 1.00 77.75 118 ALA B O 1
ATOM 2143 N N . VAL B 1 62 ? 51.367 82.518 1.364 1.00 80.20 119 VAL B N 1
ATOM 2144 C CA . VAL B 1 62 ? 51.065 83.662 0.504 1.00 82.31 119 VAL B CA 1
ATOM 2145 C C . VAL B 1 62 ? 51.545 84.957 1.149 1.00 90.30 119 VAL B C 1
ATOM 2146 O O . VAL B 1 62 ? 51.997 85.883 0.462 1.00 83.08 119 VAL B O 1
ATOM 2150 N N . ALA B 1 63 ? 51.449 85.041 2.476 1.00 85.46 120 ALA B N 1
ATOM 2151 C CA . ALA B 1 63 ? 51.918 86.214 3.202 1.00 73.31 120 ALA B CA 1
ATOM 2152 C C . ALA B 1 63 ? 53.413 86.421 2.992 1.00 93.73 120 ALA B C 1
ATOM 2153 O O . ALA B 1 63 ? 53.855 87.473 2.513 1.00 88.75 120 ALA B O 1
ATOM 2155 N N . ARG B 1 64 ? 54.206 85.411 3.350 1.00 88.12 121 ARG B N 1
ATOM 2156 C CA . ARG B 1 64 ? 55.652 85.486 3.191 1.00 85.11 121 ARG B CA 1
ATOM 2157 C C . ARG B 1 64 ? 56.049 85.693 1.734 1.00 80.86 121 ARG B C 1
ATOM 2158 O O . ARG B 1 64 ? 57.011 86.415 1.450 1.00 81.62 121 ARG B O 1
ATOM 2166 N N . ALA B 1 65 ? 55.314 85.089 0.797 1.00 77.58 122 ALA B N 1
ATOM 2167 C CA . ALA B 1 65 ? 55.607 85.305 -0.617 1.00 75.98 122 ALA B CA 1
ATOM 2168 C C . ALA B 1 65 ? 55.405 86.765 -1.006 1.00 82.63 122 ALA B C 1
ATOM 2169 O O . ALA B 1 65 ? 56.257 87.358 -1.683 1.00 88.77 122 ALA B O 1
ATOM 2171 N N . ASP B 1 66 ? 54.285 87.358 -0.585 1.00 88.51 123 ASP B N 1
ATOM 2172 C CA . ASP B 1 66 ? 54.041 88.772 -0.857 1.00 82.51 123 ASP B CA 1
ATOM 2173 C C . ASP B 1 66 ? 55.134 89.639 -0.248 1.00 86.97 123 ASP B C 1
ATOM 2174 O O . ASP B 1 66 ? 55.663 90.546 -0.905 1.00 81.56 123 ASP B O 1
ATOM 2179 N N . ARG B 1 67 ? 55.484 89.375 1.015 1.00 79.67 124 ARG B N 1
ATOM 2180 C CA . ARG B 1 67 ? 56.589 90.088 1.648 1.00 67.70 124 ARG B CA 1
ATOM 2181 C C . ARG B 1 67 ? 57.857 89.999 0.811 1.00 92.42 124 ARG B C 1
ATOM 2182 O O . ARG B 1 67 ? 58.583 90.988 0.662 1.00 102.67 124 ARG B O 1
ATOM 2190 N N . HIS B 1 68 ? 58.137 88.821 0.250 1.00 93.49 125 HIS B N 1
ATOM 2191 C CA . HIS B 1 68 ? 59.355 88.651 -0.535 1.00 93.97 125 HIS B CA 1
ATOM 2192 C C . HIS B 1 68 ? 59.310 89.477 -1.814 1.00 90.81 125 HIS B C 1
ATOM 2193 O O . HIS B 1 68 ? 60.273 90.180 -2.141 1.00 92.86 125 HIS B O 1
ATOM 2200 N N . ILE B 1 69 ? 58.197 89.411 -2.550 1.00 89.12 126 ILE B N 1
ATOM 2201 C CA . ILE B 1 69 ? 58.081 90.212 -3.768 1.00 100.71 126 ILE B CA 1
ATOM 2202 C C . ILE B 1 69 ? 58.230 91.696 -3.445 1.00 101.85 126 ILE B C 1
ATOM 2203 O O . ILE B 1 69 ? 58.867 92.451 -4.194 1.00 101.05 126 ILE B O 1
ATOM 2208 N N . ASN B 1 70 ? 57.678 92.130 -2.310 1.00 99.89 127 ASN B N 1
ATOM 2209 C CA . ASN B 1 70 ? 57.765 93.538 -1.930 1.00 88.87 127 ASN B CA 1
ATOM 2210 C C . ASN B 1 70 ? 59.198 93.936 -1.592 1.00 95.48 127 ASN B C 1
ATOM 2211 O O . ASN B 1 70 ? 59.700 94.953 -2.083 1.00 97.49 127 ASN B O 1
ATOM 2216 N N . GLU B 1 71 ? 59.871 93.151 -0.747 1.00 103.83 128 GLU B N 1
ATOM 2217 C CA . GLU B 1 71 ? 61.243 93.479 -0.367 1.00 105.54 128 GLU B CA 1
ATOM 2218 C C . GLU B 1 71 ? 62.169 93.466 -1.577 1.00 94.67 128 GLU B C 1
ATOM 2219 O O . GLU B 1 71 ? 63.072 94.303 -1.690 1.00 109.53 128 GLU B O 1
ATOM 2225 N N . LEU B 1 72 ? 61.953 92.532 -2.503 1.00 94.25 129 LEU B N 1
ATOM 2226 C CA . LEU B 1 72 ? 62.733 92.547 -3.735 1.00 94.32 129 LEU B CA 1
ATOM 2227 C C . LEU B 1 72 ? 62.394 93.760 -4.591 1.00 86.02 129 LEU B C 1
ATOM 2228 O O . LEU B 1 72 ? 63.256 94.257 -5.325 1.00 101.54 129 LEU B O 1
ATOM 2233 N N . ASN B 1 73 ? 61.156 94.254 -4.511 1.00 92.67 130 ASN B N 1
ATOM 2234 C CA . ASN B 1 73 ? 60.799 95.463 -5.248 1.00 91.40 130 ASN B CA 1
ATOM 2235 C C . ASN B 1 73 ? 61.511 96.685 -4.676 1.00 99.89 130 ASN B C 1
ATOM 2236 O O . ASN B 1 73 ? 62.173 97.428 -5.410 1.00 90.44 130 ASN B O 1
ATOM 2241 N N . GLN B 1 74 ? 61.391 96.909 -3.363 1.00 100.43 131 GLN B N 1
ATOM 2242 C CA . GLN B 1 74 ? 62.132 97.991 -2.719 1.00 100.68 131 GLN B CA 1
ATOM 2243 C C . GLN B 1 74 ? 63.632 97.856 -2.921 1.00 109.69 131 GLN B C 1
ATOM 2244 O O . GLN B 1 74 ? 64.340 98.869 -2.911 1.00 125.35 131 GLN B O 1
ATOM 2250 N N . ALA B 1 75 ? 64.126 96.638 -3.132 1.00 112.26 132 ALA B N 1
ATOM 2251 C CA . ALA B 1 75 ? 65.550 96.416 -3.324 1.00 102.56 132 ALA B CA 1
ATOM 2252 C C . ALA B 1 75 ? 65.983 96.461 -4.786 1.00 101.42 132 ALA B C 1
ATOM 2253 O O . ALA B 1 75 ? 67.189 96.455 -5.053 1.00 112.66 132 ALA B O 1
ATOM 2255 N N . ARG B 1 76 ? 65.045 96.510 -5.736 1.00 101.84 133 ARG B N 1
ATOM 2256 C CA . ARG B 1 76 ? 65.435 96.713 -7.129 1.00 101.87 133 ARG B CA 1
ATOM 2257 C C . ARG B 1 76 ? 65.634 98.191 -7.437 1.00 108.57 133 ARG B C 1
ATOM 2258 O O . ARG B 1 76 ? 66.531 98.553 -8.207 1.00 109.65 133 ARG B O 1
ATOM 2266 N N . ASN B 1 77 ? 64.803 99.053 -6.848 1.00 108.43 134 ASN B N 1
ATOM 2267 C CA . ASN B 1 77 ? 64.950 100.488 -7.064 1.00 108.49 134 ASN B CA 1
ATOM 2268 C C . ASN B 1 77 ? 66.228 101.015 -6.424 1.00 115.48 134 ASN B C 1
ATOM 2269 O O . ASN B 1 77 ? 66.916 101.863 -7.006 1.00 118.46 134 ASN B O 1
ATOM 2274 N N . GLU B 1 78 ? 66.563 100.522 -5.228 1.00 106.49 135 GLU B N 1
ATOM 2275 C CA . GLU B 1 78 ? 67.800 100.936 -4.575 1.00 101.44 135 GLU B CA 1
ATOM 2276 C C . GLU B 1 78 ? 69.021 100.573 -5.410 1.00 106.64 135 GLU B C 1
ATOM 2277 O O . GLU B 1 78 ? 70.058 101.240 -5.316 1.00 117.73 135 GLU B O 1
ATOM 2283 N N . ALA B 1 79 ? 68.920 99.526 -6.230 1.00 113.72 136 ALA B N 1
ATOM 2284 C CA . ALA B 1 79 ? 70.004 99.168 -7.134 1.00 107.18 136 ALA B CA 1
ATOM 2285 C C . ALA B 1 79 ? 69.950 99.939 -8.445 1.00 114.57 136 ALA B C 1
ATOM 2286 O O . ALA B 1 79 ? 70.986 100.090 -9.102 1.00 121.93 136 ALA B O 1
ATOM 2288 N N . ALA B 1 80 ? 68.775 100.433 -8.837 1.00 118.94 137 ALA B N 1
ATOM 2289 C CA . ALA B 1 80 ? 68.627 101.255 -10.031 1.00 124.76 137 ALA B CA 1
ATOM 2290 C C . ALA B 1 80 ? 69.046 102.705 -9.805 1.00 132.54 137 ALA B C 1
ATOM 2291 O O . ALA B 1 80 ? 68.602 103.595 -10.542 1.00 132.67 137 ALA B O 1
ATOM 2293 N N . SER B 1 81 ? 69.891 102.959 -8.795 1.00 130.83 138 SER B N 1
ATOM 2294 C CA . SER B 1 81 ? 70.403 104.294 -8.479 1.00 134.98 138 SER B CA 1
ATOM 2295 C C . SER B 1 81 ? 71.870 104.121 -8.080 1.00 129.07 138 SER B C 1
ATOM 2296 O O . SER B 1 81 ? 72.225 104.132 -6.899 1.00 119.24 138 SER B O 1
ATOM 2299 N N . ALA B 1 82 ? 72.726 103.952 -9.082 1.00 127.99 139 ALA B N 1
ATOM 2300 C CA . ALA B 1 82 ? 74.142 103.695 -8.848 1.00 124.00 139 ALA B CA 1
ATOM 2301 C C . ALA B 1 82 ? 74.920 104.991 -8.645 1.00 123.37 139 ALA B C 1
ATOM 2302 O O . ALA B 1 82 ? 76.091 104.969 -8.265 1.00 112.20 139 ALA B O 1
ATOM 2304 N N . ASN B 1 107 ? 72.738 93.342 -4.894 1.00 110.11 164 ASN B N 1
ATOM 2305 C CA . ASN B 1 107 ? 73.373 93.015 -6.165 1.00 116.69 164 ASN B CA 1
ATOM 2306 C C . ASN B 1 107 ? 72.885 93.953 -7.265 1.00 115.80 164 ASN B C 1
ATOM 2307 O O . ASN B 1 107 ? 72.469 95.078 -6.988 1.00 120.24 164 ASN B O 1
ATOM 2312 N N . SER B 1 108 ? 72.937 93.490 -8.510 1.00 100.07 165 SER B N 1
ATOM 2313 C CA . SER B 1 108 ? 72.520 94.289 -9.652 1.00 105.00 165 SER B CA 1
ATOM 2314 C C . SER B 1 108 ? 71.082 93.963 -10.035 1.00 114.21 165 SER B C 1
ATOM 2315 O O . SER B 1 108 ? 70.551 92.899 -9.708 1.00 121.33 165 SER B O 1
ATOM 2318 N N . VAL B 1 109 ? 70.458 94.900 -10.754 1.00 115.16 166 VAL B N 1
ATOM 2319 C CA . VAL B 1 109 ? 69.039 94.794 -11.076 1.00 114.28 166 VAL B CA 1
ATOM 2320 C C . VAL B 1 109 ? 68.707 93.580 -11.933 1.00 106.19 166 VAL B C 1
ATOM 2321 O O . VAL B 1 109 ? 67.538 93.184 -11.997 1.00 114.90 166 VAL B O 1
ATOM 2325 N N . ALA B 1 110 ? 69.700 92.968 -12.583 1.00 101.66 167 ALA B N 1
ATOM 2326 C CA . ALA B 1 110 ? 69.459 91.707 -13.278 1.00 104.51 167 ALA B CA 1
ATOM 2327 C C . ALA B 1 110 ? 69.290 90.565 -12.284 1.00 108.87 167 ALA B C 1
ATOM 2328 O O . ALA B 1 110 ? 68.376 89.739 -12.415 1.00 115.80 167 ALA B O 1
ATOM 2330 N N . SER B 1 111 ? 70.173 90.503 -11.282 1.00 100.42 168 SER B N 1
ATOM 2331 C CA . SER B 1 111 ? 70.016 89.537 -10.200 1.00 108.98 168 SER B CA 1
ATOM 2332 C C . SER B 1 111 ? 68.649 89.673 -9.542 1.00 108.92 168 SER B C 1
ATOM 2333 O O . SER B 1 111 ? 67.970 88.670 -9.273 1.00 114.38 168 SER B O 1
ATOM 2336 N N . ILE B 1 112 ? 68.217 90.912 -9.300 1.00 103.13 169 ILE B N 1
ATOM 2337 C CA . ILE B 1 112 ? 66.923 91.135 -8.668 1.00 107.26 169 ILE B CA 1
ATOM 2338 C C . ILE B 1 112 ? 65.791 90.747 -9.609 1.00 92.93 169 ILE B C 1
ATOM 2339 O O . ILE B 1 112 ? 64.760 90.227 -9.172 1.00 94.93 169 ILE B O 1
ATOM 2344 N N . ASP B 1 113 ? 65.953 90.998 -10.911 1.00 84.76 170 ASP B N 1
ATOM 2345 C CA . ASP B 1 113 ? 64.942 90.566 -11.872 1.00 96.18 170 ASP B CA 1
ATOM 2346 C C . ASP B 1 113 ? 64.766 89.052 -11.825 1.00 106.66 170 ASP B C 1
ATOM 2347 O O . ASP B 1 113 ? 63.637 88.542 -11.781 1.00 102.43 170 ASP B O 1
ATOM 2352 N N . ALA B 1 114 ? 65.882 88.318 -11.811 1.00 99.99 171 ALA B N 1
ATOM 2353 C CA . ALA B 1 114 ? 65.817 86.864 -11.708 1.00 102.00 171 ALA B CA 1
ATOM 2354 C C . ALA B 1 114 ? 65.107 86.434 -10.429 1.00 104.12 171 ALA B C 1
ATOM 2355 O O . ALA B 1 114 ? 64.168 85.627 -10.466 1.00 100.62 171 ALA B O 1
ATOM 2357 N N . GLN B 1 115 ? 65.539 86.975 -9.284 1.00 93.99 172 GLN B N 1
ATOM 2358 C CA . GLN B 1 115 ? 64.889 86.631 -8.021 1.00 94.39 172 GLN B CA 1
ATOM 2359 C C . GLN B 1 115 ? 63.398 86.956 -8.047 1.00 95.54 172 GLN B C 1
ATOM 2360 O O . GLN B 1 115 ? 62.600 86.259 -7.411 1.00 89.99 172 GLN B O 1
ATOM 2366 N N . LEU B 1 116 ? 63.009 88.005 -8.776 1.00 94.63 173 LEU B N 1
ATOM 2367 C CA . LEU B 1 116 ? 61.596 88.341 -8.917 1.00 101.25 173 LEU B CA 1
ATOM 2368 C C . LEU B 1 116 ? 60.853 87.253 -9.677 1.00 98.25 173 LEU B C 1
ATOM 2369 O O . LEU B 1 116 ? 59.809 86.764 -9.226 1.00 89.24 173 LEU B O 1
ATOM 2374 N N . GLY B 1 117 ? 61.380 86.861 -10.838 1.00 102.16 174 GLY B N 1
ATOM 2375 C CA . GLY B 1 117 ? 60.820 85.730 -11.555 1.00 100.35 174 GLY B CA 1
ATOM 2376 C C . GLY B 1 117 ? 60.744 84.465 -10.725 1.00 105.72 174 GLY B C 1
ATOM 2377 O O . GLY B 1 117 ? 59.885 83.615 -10.984 1.00 89.69 174 GLY B O 1
ATOM 2378 N N . ASP B 1 118 ? 61.616 84.319 -9.726 1.00 100.21 175 ASP B N 1
ATOM 2379 C CA . ASP B 1 118 ? 61.567 83.157 -8.849 1.00 81.69 175 ASP B CA 1
ATOM 2380 C C . ASP B 1 118 ? 60.704 83.368 -7.610 1.00 79.65 175 ASP B C 1
ATOM 2381 O O . ASP B 1 118 ? 60.470 82.408 -6.871 1.00 91.92 175 ASP B O 1
ATOM 2386 N N . ALA B 1 119 ? 60.228 84.589 -7.361 1.00 86.69 176 ALA B N 1
ATOM 2387 C CA . ALA B 1 119 ? 59.281 84.830 -6.281 1.00 83.15 176 ALA B CA 1
ATOM 2388 C C . ALA B 1 119 ? 57.838 84.860 -6.758 1.00 81.76 176 ALA B C 1
ATOM 2389 O O . ALA B 1 119 ? 56.935 84.561 -5.968 1.00 86.26 176 ALA B O 1
ATOM 2391 N N . ARG B 1 120 ? 57.599 85.219 -8.023 1.00 83.49 177 ARG B N 1
ATOM 2392 C CA . ARG B 1 120 ? 56.261 85.053 -8.583 1.00 88.75 177 ARG B CA 1
ATOM 2393 C C . ARG B 1 120 ? 55.900 83.577 -8.697 1.00 85.58 177 ARG B C 1
ATOM 2394 O O . ARG B 1 120 ? 54.749 83.189 -8.463 1.00 89.38 177 ARG B O 1
ATOM 2402 N N . ASP B 1 121 ? 56.873 82.739 -9.057 1.00 93.98 178 ASP B N 1
ATOM 2403 C CA . ASP B 1 121 ? 56.649 81.299 -9.039 1.00 83.70 178 ASP B CA 1
ATOM 2404 C C . ASP B 1 121 ? 56.317 80.820 -7.632 1.00 89.23 178 ASP B C 1
ATOM 2405 O O . ASP B 1 121 ? 55.378 80.040 -7.433 1.00 102.79 178 ASP B O 1
ATOM 2410 N N . ALA B 1 122 ? 57.078 81.291 -6.639 1.00 78.36 179 ALA B N 1
ATOM 2411 C CA . ALA B 1 122 ? 56.819 80.906 -5.255 1.00 77.03 179 ALA B CA 1
ATOM 2412 C C . ALA B 1 122 ? 55.422 81.325 -4.813 1.00 86.92 179 ALA B C 1
ATOM 2413 O O . ALA B 1 122 ? 54.734 80.572 -4.112 1.00 94.27 179 ALA B O 1
ATOM 2415 N N . ARG B 1 123 ? 54.981 82.520 -5.215 1.00 77.74 180 ARG B N 1
ATOM 2416 C CA . ARG B 1 123 ? 53.639 82.957 -4.840 1.00 99.90 180 ARG B CA 1
ATOM 2417 C C . ARG B 1 123 ? 52.563 82.155 -5.566 1.00 95.94 180 ARG B C 1
ATOM 2418 O O . ARG B 1 123 ? 51.481 81.931 -5.010 1.00 88.71 180 ARG B O 1
ATOM 2426 N N . ALA B 1 124 ? 52.838 81.708 -6.796 1.00 87.28 181 ALA B N 1
ATOM 2427 C CA . ALA B 1 124 ? 51.873 80.864 -7.492 1.00 87.59 181 ALA B CA 1
ATOM 2428 C C . ALA B 1 124 ? 51.756 79.502 -6.818 1.00 89.84 181 ALA B C 1
ATOM 2429 O O . ALA B 1 124 ? 50.647 78.978 -6.642 1.00 88.43 181 ALA B O 1
ATOM 2431 N N . ASP B 1 125 ? 52.891 78.918 -6.428 1.00 85.87 182 ASP B N 1
ATOM 2432 C CA . ASP B 1 125 ? 52.860 77.680 -5.658 1.00 89.77 182 ASP B CA 1
ATOM 2433 C C . ASP B 1 125 ? 52.106 77.872 -4.349 1.00 81.45 182 ASP B C 1
ATOM 2434 O O . ASP B 1 125 ? 51.350 76.991 -3.923 1.00 91.52 182 ASP B O 1
ATOM 2439 N N . ALA B 1 126 ? 52.297 79.020 -3.696 1.00 75.27 183 ALA B N 1
ATOM 2440 C CA . ALA B 1 126 ? 51.596 79.280 -2.443 1.00 84.47 183 ALA B CA 1
ATOM 2441 C C . ALA B 1 126 ? 50.092 79.387 -2.664 1.00 84.69 183 ALA B C 1
ATOM 2442 O O . ALA B 1 126 ? 49.301 78.915 -1.840 1.00 81.77 183 ALA B O 1
ATOM 2444 N N . ALA B 1 127 ? 49.678 80.003 -3.774 1.00 86.73 184 ALA B N 1
ATOM 2445 C CA . ALA B 1 127 ? 48.254 80.092 -4.080 1.00 63.40 184 ALA B CA 1
ATOM 2446 C C . ALA B 1 127 ? 47.662 78.711 -4.329 1.00 80.99 184 ALA B C 1
ATOM 2447 O O . ALA B 1 127 ? 46.618 78.355 -3.764 1.00 87.06 184 ALA B O 1
ATOM 2449 N N . ALA B 1 128 ? 48.322 77.913 -5.173 1.00 90.70 185 ALA B N 1
ATOM 2450 C CA . ALA B 1 128 ? 47.835 76.565 -5.451 1.00 75.56 185 ALA B CA 1
ATOM 2451 C C . ALA B 1 128 ? 47.734 75.744 -4.171 1.00 70.50 185 ALA B C 1
ATOM 2452 O O . ALA B 1 128 ? 46.728 75.065 -3.930 1.00 82.90 185 ALA B O 1
ATOM 2454 N N . GLN B 1 129 ? 48.773 75.799 -3.333 1.00 68.99 186 GLN B N 1
ATOM 2455 C CA . GLN B 1 129 ? 48.734 75.113 -2.045 1.00 80.72 186 GLN B CA 1
ATOM 2456 C C . GLN B 1 129 ? 47.550 75.588 -1.210 1.00 79.79 186 GLN B C 1
ATOM 2457 O O . GLN B 1 129 ? 46.857 74.778 -0.575 1.00 78.90 186 GLN B O 1
ATOM 2463 N N . LEU B 1 130 ? 47.289 76.898 -1.224 1.00 77.29 187 LEU B N 1
ATOM 2464 C CA . LEU B 1 130 ? 46.175 77.446 -0.459 1.00 73.59 187 LEU B CA 1
ATOM 2465 C C . LEU B 1 130 ? 44.851 76.849 -0.912 1.00 73.75 187 LEU B C 1
ATOM 2466 O O . LEU B 1 130 ? 44.077 76.342 -0.093 1.00 76.30 187 LEU B O 1
ATOM 2471 N N . SER B 1 131 ? 44.571 76.898 -2.218 1.00 74.46 188 SER B N 1
ATOM 2472 C CA . SER B 1 131 ? 43.301 76.365 -2.703 1.00 75.52 188 SER B CA 1
ATOM 2473 C C . SER B 1 131 ? 43.199 74.860 -2.478 1.00 81.57 188 SER B C 1
ATOM 2474 O O . SER B 1 131 ? 42.099 74.348 -2.226 1.00 79.54 188 SER B O 1
ATOM 2477 N N . LYS B 1 132 ? 44.322 74.138 -2.561 1.00 75.88 189 LYS B N 1
ATOM 2478 C CA . LYS B 1 132 ? 44.323 72.733 -2.165 1.00 65.43 189 LYS B CA 1
ATOM 2479 C C . LYS B 1 132 ? 43.841 72.576 -0.730 1.00 73.67 189 LYS B C 1
ATOM 2480 O O . LYS B 1 132 ? 43.050 71.675 -0.422 1.00 94.53 189 LYS B O 1
ATOM 2486 N N . ALA B 1 133 ? 44.296 73.461 0.161 1.00 70.54 190 ALA B N 1
ATOM 2487 C CA . ALA B 1 133 ? 43.812 73.429 1.537 1.00 78.12 190 ALA B CA 1
ATOM 2488 C C . ALA B 1 133 ? 42.336 73.803 1.631 1.00 77.44 190 ALA B C 1
ATOM 2489 O O . ALA B 1 133 ? 41.624 73.285 2.498 1.00 71.23 190 ALA B O 1
ATOM 2491 N N . GLN B 1 134 ? 41.862 74.698 0.761 1.00 69.28 191 GLN B N 1
ATOM 2492 C CA . GLN B 1 134 ? 40.456 75.091 0.789 1.00 82.29 191 GLN B CA 1
ATOM 2493 C C . GLN B 1 134 ? 39.555 73.916 0.418 1.00 92.86 191 GLN B C 1
ATOM 2494 O O . GLN B 1 134 ? 38.617 73.568 1.154 1.00 90.47 191 GLN B O 1
ATOM 2500 N N . SER B 1 135 ? 39.843 73.277 -0.719 1.00 87.44 192 SER B N 1
ATOM 2501 C CA . SER B 1 135 ? 39.016 72.166 -1.172 1.00 77.77 192 SER B CA 1
ATOM 2502 C C . SER B 1 135 ? 39.179 70.939 -0.285 1.00 83.68 192 SER B C 1
ATOM 2503 O O . SER B 1 135 ? 38.222 70.175 -0.112 1.00 87.60 192 SER B O 1
ATOM 2506 N N . GLN B 1 136 ? 40.368 70.719 0.284 1.00 68.74 193 GLN B N 1
ATOM 2507 C CA . GLN B 1 136 ? 40.470 69.651 1.272 1.00 84.71 193 GLN B CA 1
ATOM 2508 C C . GLN B 1 136 ? 39.703 70.005 2.537 1.00 79.17 193 GLN B C 1
ATOM 2509 O O . GLN B 1 136 ? 39.248 69.113 3.261 1.00 88.05 193 GLN B O 1
ATOM 2515 N N . LEU B 1 137 ? 39.538 71.297 2.809 1.00 86.25 194 LEU B N 1
ATOM 2516 C CA . LEU B 1 137 ? 38.808 71.713 3.999 1.00 89.32 194 LEU B CA 1
ATOM 2517 C C . LEU B 1 137 ? 37.319 71.437 3.855 1.00 96.18 194 LEU B C 1
ATOM 2518 O O . LEU B 1 137 ? 36.700 70.844 4.747 1.00 91.32 194 LEU B O 1
ATOM 2523 N N . ASP B 1 138 ? 36.718 71.856 2.738 1.00 92.40 195 ASP B N 1
ATOM 2524 C CA . ASP B 1 138 ? 35.301 71.541 2.597 1.00 86.23 195 ASP B CA 1
ATOM 2525 C C . ASP B 1 138 ? 35.057 70.069 2.277 1.00 92.17 195 ASP B C 1
ATOM 2526 O O . ASP B 1 138 ? 33.916 69.610 2.387 1.00 104.49 195 ASP B O 1
ATOM 2531 N N . ALA B 1 139 ? 36.094 69.317 1.908 1.00 88.35 196 ALA B N 1
ATOM 2532 C CA . ALA B 1 139 ? 35.963 67.874 1.715 1.00 92.09 196 ALA B CA 1
ATOM 2533 C C . ALA B 1 139 ? 35.891 67.102 3.027 1.00 91.16 196 ALA B C 1
ATOM 2534 O O . ALA B 1 139 ? 35.929 65.865 2.999 1.00 90.37 196 ALA B O 1
ATOM 2544 N N . THR B 1 141 ? 33.373 67.563 5.087 1.00 68.68 198 THR B N 1
ATOM 2545 C CA . THR B 1 141 ? 31.933 67.496 5.314 1.00 91.13 198 THR B CA 1
ATOM 2546 C C . THR B 1 141 ? 31.297 66.974 4.034 1.00 91.17 198 THR B C 1
ATOM 2547 O O . THR B 1 141 ? 31.300 67.666 3.012 1.00 100.02 198 THR B O 1
ATOM 2551 N N . VAL B 1 142 ? 30.766 65.765 4.081 1.00 81.74 199 VAL B N 1
ATOM 2552 C CA . VAL B 1 142 ? 30.095 65.178 2.928 1.00 88.98 199 VAL B CA 1
ATOM 2553 C C . VAL B 1 142 ? 28.633 65.601 2.943 1.00 82.05 199 VAL B C 1
ATOM 2554 O O . VAL B 1 142 ? 27.972 65.580 3.989 1.00 74.70 199 VAL B O 1
ATOM 2558 N N . LEU B 1 143 ? 28.131 65.997 1.776 1.00 71.73 200 LEU B N 1
ATOM 2559 C CA . LEU B 1 143 ? 26.797 66.560 1.632 1.00 81.59 200 LEU B CA 1
ATOM 2560 C C . LEU B 1 143 ? 25.887 65.602 0.873 1.00 89.84 200 LEU B C 1
ATOM 2561 O O . LEU B 1 143 ? 26.343 64.706 0.157 1.00 98.23 200 LEU B O 1
ATOM 2566 N N . SER B 1 144 ? 24.582 65.807 1.037 1.00 83.88 201 SER B N 1
ATOM 2567 C CA . SER B 1 144 ? 23.590 64.930 0.432 1.00 82.00 201 SER B CA 1
ATOM 2568 C C . SER B 1 144 ? 23.340 65.339 -1.012 1.00 86.28 201 SER B C 1
ATOM 2569 O O . SER B 1 144 ? 23.365 66.521 -1.350 1.00 97.16 201 SER B O 1
ATOM 2572 N N . THR B 1 145 ? 23.101 64.351 -1.868 1.00 82.27 202 THR B N 1
ATOM 2573 C CA . THR B 1 145 ? 22.901 64.591 -3.289 1.00 86.36 202 THR B CA 1
ATOM 2574 C C . THR B 1 145 ? 21.432 64.684 -3.677 1.00 94.02 202 THR B C 1
ATOM 2575 O O . THR B 1 145 ? 21.127 64.789 -4.869 1.00 103.36 202 THR B O 1
ATOM 2579 N N . LEU B 1 146 ? 20.522 64.690 -2.709 1.00 87.34 203 LEU B N 1
ATOM 2580 C CA . LEU B 1 146 ? 19.109 64.615 -3.054 1.00 93.27 203 LEU B CA 1
ATOM 2581 C C . LEU B 1 146 ? 18.260 64.914 -1.829 1.00 96.35 203 LEU B C 1
ATOM 2582 O O . LEU B 1 146 ? 18.705 64.769 -0.687 1.00 89.79 203 LEU B O 1
ATOM 2587 N N . GLU B 1 147 ? 17.027 65.344 -2.090 1.00 93.64 204 GLU B N 1
ATOM 2588 C CA . GLU B 1 147 ? 15.981 65.261 -1.082 1.00 99.62 204 GLU B CA 1
ATOM 2589 C C . GLU B 1 147 ? 15.719 63.798 -0.764 1.00 100.37 204 GLU B C 1
ATOM 2590 O O . GLU B 1 147 ? 15.473 62.993 -1.666 1.00 91.95 204 GLU B O 1
ATOM 2596 N N . GLY B 1 148 ? 15.783 63.446 0.513 1.00 81.52 205 GLY B N 1
ATOM 2597 C CA . GLY B 1 148 ? 15.598 62.050 0.851 1.00 72.82 205 GLY B CA 1
ATOM 2598 C C . GLY B 1 148 ? 15.449 61.842 2.340 1.00 81.83 205 GLY B C 1
ATOM 2599 O O . GLY B 1 148 ? 15.460 62.786 3.136 1.00 77.45 205 GLY B O 1
ATOM 2600 N N . THR B 1 149 ? 15.298 60.570 2.695 1.00 77.32 206 THR B N 1
ATOM 2601 C CA . THR B 1 149 ? 15.171 60.127 4.074 1.00 81.41 206 THR B CA 1
ATOM 2602 C C . THR B 1 149 ? 16.307 59.163 4.381 1.00 85.45 206 THR B C 1
ATOM 2603 O O . THR B 1 149 ? 16.572 58.241 3.601 1.00 89.08 206 THR B O 1
ATOM 2607 N N . VAL B 1 150 ? 16.991 59.385 5.503 1.00 76.27 207 VAL B N 1
ATOM 2608 C CA . VAL B 1 150 ? 18.135 58.557 5.860 1.00 95.02 207 VAL B CA 1
ATOM 2609 C C . VAL B 1 150 ? 17.622 57.238 6.433 1.00 90.12 207 VAL B C 1
ATOM 2610 O O . VAL B 1 150 ? 16.788 57.218 7.347 1.00 98.09 207 VAL B O 1
ATOM 2614 N N . VAL B 1 151 ? 18.074 56.131 5.846 1.00 86.74 208 VAL B N 1
ATOM 2615 C CA . VAL B 1 151 ? 17.580 54.815 6.241 1.00 86.42 208 VAL B CA 1
ATOM 2616 C C . VAL B 1 151 ? 18.586 54.016 7.041 1.00 91.19 208 VAL B C 1
ATOM 2617 O O . VAL B 1 151 ? 18.218 52.947 7.563 1.00 94.49 208 VAL B O 1
ATOM 2621 N N . GLU B 1 152 ? 19.835 54.463 7.142 1.00 97.55 209 GLU B N 1
ATOM 2622 C CA . GLU B 1 152 ? 20.770 53.731 7.988 1.00 91.15 209 GLU B CA 1
ATOM 2623 C C . GLU B 1 152 ? 21.939 54.625 8.366 1.00 93.77 209 GLU B C 1
ATOM 2624 O O . GLU B 1 152 ? 22.493 55.313 7.505 1.00 91.68 209 GLU B O 1
ATOM 2630 N N . VAL B 1 153 ? 22.294 54.627 9.653 1.00 85.16 210 VAL B N 1
ATOM 2631 C CA . VAL B 1 153 ? 23.496 55.293 10.137 1.00 87.84 210 VAL B CA 1
ATOM 2632 C C . VAL B 1 153 ? 24.314 54.275 10.921 1.00 87.66 210 VAL B C 1
ATOM 2633 O O . VAL B 1 153 ? 23.753 53.381 11.563 1.00 100.15 210 VAL B O 1
ATOM 2637 N N . ASN B 1 154 ? 25.639 54.403 10.858 1.00 94.70 211 ASN B N 1
ATOM 2638 C CA . ASN B 1 154 ? 26.528 53.415 11.470 1.00 90.68 211 ASN B CA 1
ATOM 2639 C C . ASN B 1 154 ? 27.852 54.098 11.790 1.00 96.38 211 ASN B C 1
ATOM 2640 O O . ASN B 1 154 ? 28.623 54.412 10.878 1.00 103.16 211 ASN B O 1
ATOM 2645 N N . SER B 1 155 ? 28.118 54.312 13.079 1.00 98.75 212 SER B N 1
ATOM 2646 C CA . SER B 1 155 ? 29.320 54.999 13.538 1.00 99.97 212 SER B CA 1
ATOM 2647 C C . SER B 1 155 ? 30.371 54.030 14.066 1.00 104.86 212 SER B C 1
ATOM 2648 O O . SER B 1 155 ? 31.228 54.414 14.866 1.00 110.97 212 SER B O 1
ATOM 2651 N N . ASN B 1 156 ? 30.319 52.772 13.642 1.00 95.17 213 ASN B N 1
ATOM 2652 C CA . ASN B 1 156 ? 31.271 51.763 14.096 1.00 90.69 213 ASN B CA 1
ATOM 2653 C C . ASN B 1 156 ? 31.978 51.202 12.867 1.00 98.61 213 ASN B C 1
ATOM 2654 O O . ASN B 1 156 ? 31.509 50.254 12.233 1.00 103.00 213 ASN B O 1
ATOM 2659 N N . VAL B 1 157 ? 33.113 51.814 12.534 1.00 97.45 214 VAL B N 1
ATOM 2660 C CA . VAL B 1 157 ? 33.921 51.434 11.387 1.00 100.85 214 VAL B CA 1
ATOM 2661 C C . VAL B 1 157 ? 35.343 51.182 11.863 1.00 110.34 214 VAL B C 1
ATOM 2662 O O . VAL B 1 157 ? 35.738 51.584 12.960 1.00 113.86 214 VAL B O 1
ATOM 2666 N N . SER B 1 158 ? 36.109 50.500 11.020 1.00 116.21 215 SER B N 1
ATOM 2667 C CA . SER B 1 158 ? 37.547 50.373 11.186 1.00 119.38 215 SER B CA 1
ATOM 2668 C C . SER B 1 158 ? 38.249 51.241 10.150 1.00 125.31 215 SER B C 1
ATOM 2669 O O . SER B 1 158 ? 37.668 51.621 9.129 1.00 117.42 215 SER B O 1
ATOM 2672 N N . LYS B 1 159 ? 39.508 51.566 10.431 1.00 131.42 216 LYS B N 1
ATOM 2673 C CA . LYS B 1 159 ? 40.349 52.274 9.476 1.00 123.29 216 LYS B CA 1
ATOM 2674 C C . LYS B 1 159 ? 41.004 51.319 8.480 1.00 131.57 216 LYS B C 1
ATOM 2675 O O . LYS B 1 159 ? 40.872 51.521 7.269 1.00 133.80 216 LYS B O 1
ATOM 2681 N N . SER B 1 160 ? 41.706 50.293 8.950 1.00 139.12 217 SER B N 1
ATOM 2682 C CA . SER B 1 160 ? 42.382 49.324 8.082 1.00 147.32 217 SER B CA 1
ATOM 2683 C C . SER B 1 160 ? 41.382 48.655 7.144 1.00 149.73 217 SER B C 1
ATOM 2684 O O . SER B 1 160 ? 40.639 47.768 7.584 1.00 142.40 217 SER B O 1
ATOM 2687 N N . PRO B 1 161 ? 41.449 49.049 5.865 1.00 157.44 218 PRO B N 1
ATOM 2688 C CA . PRO B 1 161 ? 40.622 48.484 4.815 1.00 166.14 218 PRO B CA 1
ATOM 2689 C C . PRO B 1 161 ? 40.453 47.068 5.247 1.00 174.12 218 PRO B C 1
ATOM 2690 O O . PRO B 1 161 ? 40.766 46.128 4.528 1.00 169.16 218 PRO B O 1
ATOM 2694 N N . THR B 1 162 ? 39.991 46.952 6.481 1.00 187.43 219 THR B N 1
ATOM 2695 C CA . THR B 1 162 ? 39.734 45.707 7.149 1.00 182.11 219 THR B CA 1
ATOM 2696 C C . THR B 1 162 ? 39.056 44.680 6.263 1.00 184.34 219 THR B C 1
ATOM 2697 O O . THR B 1 162 ? 39.544 43.557 6.135 1.00 205.66 219 THR B O 1
ATOM 2701 N N . GLY B 1 163 ? 37.939 45.052 5.650 1.00 171.76 220 GLY B N 1
ATOM 2702 C CA . GLY B 1 163 ? 37.237 44.106 4.814 1.00 157.58 220 GLY B CA 1
ATOM 2703 C C . GLY B 1 163 ? 36.690 44.676 3.537 1.00 156.32 220 GLY B C 1
ATOM 2704 O O . GLY B 1 163 ? 37.437 45.025 2.637 1.00 153.59 220 GLY B O 1
ATOM 2705 N N . ALA B 1 164 ? 35.367 44.754 3.465 1.00 151.57 221 ALA B N 1
ATOM 2706 C CA . ALA B 1 164 ? 34.691 45.281 2.298 1.00 140.56 221 ALA B CA 1
ATOM 2707 C C . ALA B 1 164 ? 34.395 46.752 2.484 1.00 144.21 221 ALA B C 1
ATOM 2708 O O . ALA B 1 164 ? 35.119 47.458 3.174 1.00 145.60 221 ALA B O 1
ATOM 2710 N N . SER B 1 165 ? 33.309 47.218 1.896 1.00 136.34 222 SER B N 1
ATOM 2711 C CA . SER B 1 165 ? 33.013 48.641 1.992 1.00 113.62 222 SER B CA 1
ATOM 2712 C C . SER B 1 165 ? 32.169 48.900 3.234 1.00 113.23 222 SER B C 1
ATOM 2713 O O . SER B 1 165 ? 31.197 48.184 3.492 1.00 106.61 222 SER B O 1
ATOM 2716 N N . GLN B 1 166 ? 32.544 49.923 3.999 1.00 102.36 223 GLN B N 1
ATOM 2717 C CA . GLN B 1 166 ? 31.861 50.252 5.250 1.00 98.38 223 GLN B CA 1
ATOM 2718 C C . GLN B 1 166 ? 30.826 51.337 4.975 1.00 97.33 223 GLN B C 1
ATOM 2719 O O . GLN B 1 166 ? 31.158 52.523 4.903 1.00 83.85 223 GLN B O 1
ATOM 2725 N N . VAL B 1 167 ? 29.566 50.934 4.820 1.00 99.34 224 VAL B N 1
ATOM 2726 C CA . VAL B 1 167 ? 28.485 51.901 4.662 1.00 88.51 224 VAL B CA 1
ATOM 2727 C C . VAL B 1 167 ? 28.318 52.652 5.974 1.00 91.42 224 VAL B C 1
ATOM 2728 O O . VAL B 1 167 ? 28.004 52.053 7.009 1.00 85.20 224 VAL B O 1
ATOM 2740 N N . VAL B 1 169 ? 26.497 55.937 6.067 1.00 86.58 226 VAL B N 1
ATOM 2741 C CA . VAL B 1 169 ? 25.155 56.517 6.044 1.00 76.00 226 VAL B CA 1
ATOM 2742 C C . VAL B 1 169 ? 24.487 56.192 4.717 1.00 85.08 226 VAL B C 1
ATOM 2743 O O . VAL B 1 169 ? 25.088 56.363 3.653 1.00 75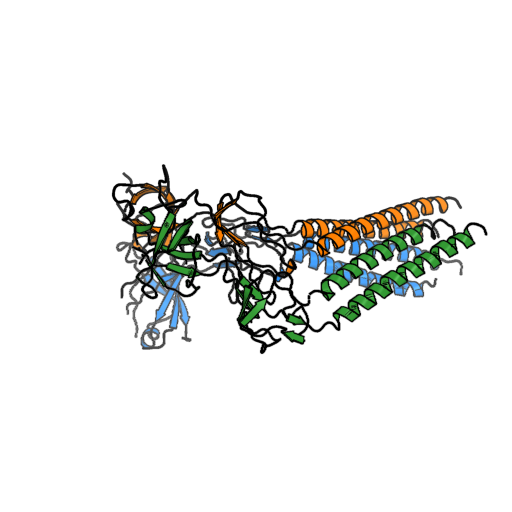.91 226 VAL B O 1
ATOM 2747 N N . HIS B 1 170 ? 23.240 55.727 4.784 1.00 83.45 227 HIS B N 1
ATOM 2748 C CA . HIS B 1 170 ? 22.440 55.395 3.616 1.00 76.99 227 HIS B CA 1
ATOM 2749 C C . HIS B 1 170 ? 21.138 56.175 3.670 1.00 80.71 227 HIS B C 1
ATOM 2750 O O . HIS B 1 170 ? 20.392 56.077 4.656 1.00 86.81 227 HIS B O 1
ATOM 2757 N N . ILE B 1 171 ? 20.880 56.946 2.610 1.00 80.21 228 ILE B N 1
ATOM 2758 C CA . ILE B 1 171 ? 19.707 57.805 2.503 1.00 81.11 228 ILE B CA 1
ATOM 2759 C C . ILE B 1 171 ? 19.049 57.526 1.160 1.00 85.13 228 ILE B C 1
ATOM 2760 O O . ILE B 1 171 ? 19.717 57.156 0.190 1.00 78.46 228 ILE B O 1
ATOM 2765 N N . VAL B 1 172 ? 17.731 57.704 1.099 1.00 93.97 229 VAL B N 1
ATOM 2766 C CA . VAL B 1 172 ? 17.004 57.412 -0.133 1.00 92.50 229 VAL B CA 1
ATOM 2767 C C . VAL B 1 172 ? 15.703 58.204 -0.150 1.00 91.07 229 VAL B C 1
ATOM 2768 O O . VAL B 1 172 ? 15.011 58.313 0.866 1.00 88.47 229 VAL B O 1
ATOM 2772 N N . SER B 1 173 ? 15.380 58.760 -1.318 1.00 91.72 230 SER B N 1
ATOM 2773 C CA . SER B 1 173 ? 14.174 59.561 -1.477 1.00 99.65 230 SER B CA 1
ATOM 2774 C C . SER B 1 173 ? 12.938 58.674 -1.476 1.00 103.55 230 SER B C 1
ATOM 2775 O O . SER B 1 173 ? 12.839 57.726 -2.263 1.00 98.97 230 SER B O 1
ATOM 2778 N N . ASN B 1 174 ? 11.992 58.983 -0.591 1.00 103.38 231 ASN B N 1
ATOM 2779 C CA . ASN B 1 174 ? 10.693 58.329 -0.594 1.00 97.59 231 ASN B CA 1
ATOM 2780 C C . ASN B 1 174 ? 9.688 59.051 -1.481 1.00 98.90 231 ASN B C 1
ATOM 2781 O O . ASN B 1 174 ? 8.500 58.711 -1.463 1.00 109.04 231 ASN B O 1
ATOM 2786 N N . GLU B 1 175 ? 10.133 60.049 -2.236 1.00 106.09 232 GLU B N 1
ATOM 2787 C CA . GLU B 1 175 ? 9.362 60.619 -3.325 1.00 105.17 232 GLU B CA 1
ATOM 2788 C C . GLU B 1 175 ? 9.877 60.041 -4.640 1.00 99.40 232 GLU B C 1
ATOM 2789 O O . GLU B 1 175 ? 10.869 59.308 -4.673 1.00 106.74 232 GLU B O 1
ATOM 2795 N N . ASN B 1 176 ? 9.198 60.383 -5.732 1.00 99.68 233 ASN B N 1
ATOM 2796 C CA . ASN B 1 176 ? 9.511 59.877 -7.070 1.00 93.59 233 ASN B CA 1
ATOM 2797 C C . ASN B 1 176 ? 9.764 58.370 -7.044 1.00 94.61 233 ASN B C 1
ATOM 2798 O O . ASN B 1 176 ? 10.817 57.878 -7.450 1.00 96.69 233 ASN B O 1
ATOM 2803 N N . LEU B 1 177 ? 8.778 57.639 -6.531 1.00 99.51 234 LEU B N 1
ATOM 2804 C CA . LEU B 1 177 ? 8.903 56.192 -6.459 1.00 86.92 234 LEU B CA 1
ATOM 2805 C C . LEU B 1 177 ? 8.741 55.571 -7.842 1.00 85.53 234 LEU B C 1
ATOM 2806 O O . LEU B 1 177 ? 8.150 56.155 -8.753 1.00 92.53 234 LEU B O 1
ATOM 2811 N N . GLN B 1 178 ? 9.296 54.369 -7.996 1.00 88.40 235 GLN B N 1
ATOM 2812 C CA . GLN B 1 178 ? 9.207 53.617 -9.240 1.00 94.19 235 GLN B CA 1
ATOM 2813 C C . GLN B 1 178 ? 8.936 52.156 -8.902 1.00 86.78 235 GLN B C 1
ATOM 2814 O O . GLN B 1 178 ? 8.898 51.765 -7.731 1.00 85.73 235 GLN B O 1
ATOM 2820 N N . VAL B 1 179 ? 8.729 51.342 -9.933 1.00 79.72 236 VAL B N 1
ATOM 2821 C CA . VAL B 1 179 ? 8.701 49.891 -9.770 1.00 95.62 236 VAL B CA 1
ATOM 2822 C C . VAL B 1 179 ? 9.542 49.277 -10.879 1.00 88.23 236 VAL B C 1
ATOM 2823 O O . VAL B 1 179 ? 9.550 49.772 -12.013 1.00 84.52 236 VAL B O 1
ATOM 2827 N N . LYS B 1 180 ? 10.262 48.204 -10.549 1.00 86.02 237 LYS B N 1
ATOM 2828 C CA . LYS B 1 180 ? 11.116 47.561 -11.538 1.00 85.13 237 LYS B CA 1
ATOM 2829 C C . LYS B 1 180 ? 10.955 46.050 -11.514 1.00 90.65 237 LYS B C 1
ATOM 2830 O O . LYS B 1 180 ? 10.445 45.461 -10.556 1.00 86.49 237 LYS B O 1
ATOM 2836 N N . GLY B 1 181 ? 11.423 45.438 -12.594 1.00 80.66 238 GLY B N 1
ATOM 2837 C CA . GLY B 1 181 ? 11.529 43.996 -12.656 1.00 77.88 238 GLY B CA 1
ATOM 2838 C C . GLY B 1 181 ? 12.238 43.589 -13.929 1.00 90.05 238 GLY B C 1
ATOM 2839 O O . GLY B 1 181 ? 13.042 44.347 -14.472 1.00 103.33 238 GLY B O 1
ATOM 2840 N N . GLU B 1 182 ? 11.924 42.391 -14.420 1.00 77.22 239 GLU B N 1
ATOM 2841 C CA . GLU B 1 182 ? 12.498 41.903 -15.668 1.00 86.05 239 GLU B CA 1
ATOM 2842 C C . GLU B 1 182 ? 11.400 41.396 -16.597 1.00 82.48 239 GLU B C 1
ATOM 2843 O O . GLU B 1 182 ? 10.257 41.170 -16.193 1.00 76.27 239 GLU B O 1
ATOM 2849 N N . LEU B 1 183 ? 11.789 41.201 -17.857 1.00 77.68 240 LEU B N 1
ATOM 2850 C CA . LEU B 1 183 ? 10.918 40.837 -18.966 1.00 78.93 240 LEU B CA 1
ATOM 2851 C C . LEU B 1 183 ? 11.493 39.655 -19.730 1.00 81.21 240 LEU B C 1
ATOM 2852 O O . LEU B 1 183 ? 12.712 39.557 -19.920 1.00 72.10 240 LEU B O 1
ATOM 2857 N N . SER B 1 184 ? 10.601 38.767 -20.170 1.00 80.49 241 SER B N 1
ATOM 2858 C CA . SER B 1 184 ? 10.988 37.672 -21.042 1.00 75.72 241 SER B CA 1
ATOM 2859 C C . SER B 1 184 ? 11.471 38.203 -22.389 1.00 74.13 241 SER B C 1
ATOM 2860 O O . SER B 1 184 ? 11.271 39.371 -22.739 1.00 74.15 241 SER B O 1
ATOM 2863 N N . GLU B 1 185 ? 12.113 37.319 -23.155 1.00 80.84 242 GLU B N 1
ATOM 2864 C CA . GLU B 1 185 ? 12.389 37.632 -24.553 1.00 83.92 242 GLU B CA 1
ATOM 2865 C C . GLU B 1 185 ? 11.093 37.907 -25.306 1.00 88.47 242 GLU B C 1
ATOM 2866 O O . GLU B 1 185 ? 11.059 38.742 -26.219 1.00 88.65 242 GLU B O 1
ATOM 2872 N N . TYR B 1 186 ? 10.011 37.224 -24.921 1.00 89.17 243 TYR B N 1
ATOM 2873 C CA . TYR B 1 186 ? 8.711 37.458 -25.539 1.00 86.37 243 TYR B CA 1
ATOM 2874 C C . TYR B 1 186 ? 8.220 38.875 -25.268 1.00 82.34 243 TYR B C 1
ATOM 2875 O O . TYR B 1 186 ? 7.781 39.578 -26.185 1.00 87.36 243 TYR B O 1
ATOM 2884 N N . ASN B 1 187 ? 8.287 39.310 -24.004 1.00 77.91 244 ASN B N 1
ATOM 2885 C CA . ASN B 1 187 ? 7.761 40.621 -23.632 1.00 77.09 244 ASN B CA 1
ATOM 2886 C C . ASN B 1 187 ? 8.439 41.749 -24.399 1.00 82.01 244 ASN B C 1
ATOM 2887 O O . ASN B 1 187 ? 7.836 42.810 -24.600 1.00 83.55 244 ASN B O 1
ATOM 2892 N N . LEU B 1 188 ? 9.688 41.543 -24.830 1.00 90.65 245 LEU B N 1
ATOM 2893 C CA . LEU B 1 188 ? 10.428 42.590 -25.529 1.00 78.91 245 LEU B CA 1
ATOM 2894 C C . LEU B 1 188 ? 9.747 43.002 -26.828 1.00 88.10 245 LEU B C 1
ATOM 2895 O O . LEU B 1 188 ? 9.798 44.177 -27.209 1.00 88.95 245 LEU B O 1
ATOM 2900 N N . ALA B 1 189 ? 9.112 42.057 -27.523 1.00 92.45 246 ALA B N 1
ATOM 2901 C CA . ALA B 1 189 ? 8.461 42.352 -28.792 1.00 94.27 246 ALA B CA 1
ATOM 2902 C C . ALA B 1 189 ? 7.057 42.917 -28.631 1.00 95.38 246 ALA B C 1
ATOM 2903 O O . ALA B 1 189 ? 6.512 43.458 -29.598 1.00 103.81 246 ALA B O 1
ATOM 2905 N N . ASN B 1 190 ? 6.457 42.802 -27.446 1.00 86.00 247 ASN B N 1
ATOM 2906 C CA . ASN B 1 190 ? 5.107 43.299 -27.221 1.00 96.03 247 ASN B CA 1
ATOM 2907 C C . ASN B 1 190 ? 5.075 44.700 -26.625 1.00 96.58 247 ASN B C 1
ATOM 2908 O O . ASN B 1 190 ? 4.020 45.345 -26.647 1.00 102.00 247 ASN B O 1
ATOM 2913 N N . LEU B 1 191 ? 6.198 45.183 -26.100 1.00 85.87 248 LEU B N 1
ATOM 2914 C CA . LEU B 1 191 ? 6.232 46.341 -25.220 1.00 91.49 248 LEU B CA 1
ATOM 2915 C C . LEU B 1 191 ? 7.115 47.439 -25.800 1.00 91.59 248 LEU B C 1
ATOM 2916 O O . LEU B 1 191 ? 8.208 47.166 -26.307 1.00 87.01 248 LEU B O 1
ATOM 2921 N N . SER B 1 192 ? 6.639 48.681 -25.721 1.00 99.46 249 SER B N 1
ATOM 2922 C CA . SER B 1 192 ? 7.420 49.849 -26.107 1.00 105.92 249 SER B CA 1
ATOM 2923 C C . SER B 1 192 ? 7.433 50.848 -24.959 1.00 95.73 249 SER B C 1
ATOM 2924 O O . SER B 1 192 ? 6.506 50.894 -24.146 1.00 94.73 249 SER B O 1
ATOM 2927 N N . VAL B 1 193 ? 8.497 51.650 -24.892 1.00 88.45 250 VAL B N 1
ATOM 2928 C CA . VAL B 1 193 ? 8.587 52.668 -23.852 1.00 90.97 250 VAL B CA 1
ATOM 2929 C C . VAL B 1 193 ? 7.529 53.735 -24.101 1.00 93.22 250 VAL B C 1
ATOM 2930 O O . VAL B 1 193 ? 7.365 54.224 -25.228 1.00 89.46 250 VAL B O 1
ATOM 2934 N N . GLY B 1 194 ? 6.784 54.082 -23.054 1.00 87.60 251 GLY B N 1
ATOM 2935 C CA . GLY B 1 194 ? 5.715 55.060 -23.132 1.00 66.34 251 GLY B CA 1
ATOM 2936 C C . GLY B 1 194 ? 4.337 54.518 -22.810 1.00 84.08 251 GLY B C 1
ATOM 2937 O O . GLY B 1 194 ? 3.446 55.301 -22.451 1.00 81.83 251 GLY B O 1
ATOM 2938 N N . GLN B 1 195 ? 4.131 53.205 -22.915 1.00 94.58 252 GLN B N 1
ATOM 2939 C CA . GLN B 1 195 ? 2.807 52.629 -22.717 1.00 93.95 252 GLN B CA 1
ATOM 2940 C C . GLN B 1 195 ? 2.348 52.784 -21.272 1.00 89.46 252 GLN B C 1
ATOM 2941 O O . GLN B 1 195 ? 3.129 52.613 -20.332 1.00 80.56 252 GLN B O 1
ATOM 2947 N N . GLU B 1 196 ? 1.068 53.103 -21.099 1.00 94.07 253 GLU B N 1
ATOM 2948 C CA . GLU B 1 196 ? 0.524 53.297 -19.765 1.00 91.57 253 GLU B CA 1
ATOM 2949 C C . GLU B 1 196 ? 0.337 51.954 -19.065 1.00 93.74 253 GLU B C 1
ATOM 2950 O O . GLU B 1 196 ? 0.215 50.902 -19.699 1.00 94.84 253 GLU B O 1
ATOM 2956 N N . VAL B 1 197 ? 0.316 52.003 -17.735 1.00 90.25 254 VAL B N 1
ATOM 2957 C CA . VAL B 1 197 ? 0.332 50.806 -16.904 1.00 89.28 254 VAL B CA 1
ATOM 2958 C C . VAL B 1 197 ? -0.556 51.032 -15.688 1.00 85.96 254 VAL B C 1
ATOM 2959 O O . VAL B 1 197 ? -0.551 52.115 -15.095 1.00 93.39 254 VAL B O 1
ATOM 2963 N N . SER B 1 198 ? -1.323 50.009 -15.323 1.00 87.64 255 SER B N 1
ATOM 2964 C CA . SER B 1 198 ? -2.040 49.960 -14.059 1.00 91.04 255 SER B CA 1
ATOM 2965 C C . SER B 1 198 ? -1.455 48.849 -13.196 1.00 89.35 255 SER B C 1
ATOM 2966 O O . SER B 1 198 ? -0.961 47.843 -13.714 1.00 102.15 255 SER B O 1
ATOM 2969 N N . PHE B 1 199 ? -1.500 49.031 -11.876 1.00 80.05 256 PHE B N 1
ATOM 2970 C CA . PHE B 1 199 ? -0.993 47.988 -10.991 1.00 89.13 256 PHE B CA 1
ATOM 2971 C C . PHE B 1 199 ? -1.623 48.112 -9.610 1.00 91.02 256 PHE B C 1
ATOM 2972 O O . PHE B 1 199 ? -2.112 49.176 -9.219 1.00 84.24 256 PHE B O 1
ATOM 2980 N N . THR B 1 200 ? -1.596 46.996 -8.879 1.00 85.75 257 THR B N 1
ATOM 2981 C CA . THR B 1 200 ? -2.244 46.859 -7.581 1.00 98.03 257 THR B CA 1
ATOM 2982 C C . THR B 1 200 ? -1.330 46.080 -6.645 1.00 95.98 257 THR B C 1
ATOM 2983 O O . THR B 1 200 ? -0.330 45.492 -7.067 1.00 95.38 257 THR B O 1
ATOM 2987 N N . SER B 1 201 ? -1.689 46.063 -5.361 1.00 102.20 258 SER B N 1
ATOM 2988 C CA . SER B 1 201 ? -0.883 45.398 -4.344 1.00 95.88 258 SER B CA 1
ATOM 2989 C C . SER B 1 201 ? -1.770 44.561 -3.434 1.00 104.38 258 SER B C 1
ATOM 2990 O O . SER B 1 201 ? -2.768 45.059 -2.897 1.00 112.40 258 SER B O 1
ATOM 2993 N N . LYS B 1 202 ? -1.366 43.307 -3.218 1.00 98.33 259 LYS B N 1
ATOM 2994 C CA . LYS B 1 202 ? -2.179 42.315 -2.521 1.00 106.82 259 LYS B CA 1
ATOM 2995 C C . LYS B 1 202 ? -2.412 42.651 -1.053 1.00 107.23 259 LYS B C 1
ATOM 2996 O O . LYS B 1 202 ? -3.092 41.903 -0.348 1.00 126.01 259 LYS B O 1
ATOM 3002 N N . VAL B 1 203 ? -1.858 43.768 -0.583 1.00 103.30 260 VAL B N 1
ATOM 3003 C CA . VAL B 1 203 ? -2.121 44.246 0.764 1.00 117.07 260 VAL B CA 1
ATOM 3004 C C . VAL B 1 203 ? -3.178 45.348 0.790 1.00 114.87 260 VAL B C 1
ATOM 3005 O O . VAL B 1 203 ? -3.969 45.408 1.738 1.00 115.92 260 VAL B O 1
ATOM 3009 N N . TYR B 1 204 ? -3.220 46.209 -0.220 1.00 113.24 261 TYR B N 1
ATOM 3010 C CA . TYR B 1 204 ? -4.297 47.178 -0.342 1.00 106.50 261 TYR B CA 1
ATOM 3011 C C . TYR B 1 204 ? -5.126 46.771 -1.554 1.00 114.40 261 TYR B C 1
ATOM 3012 O O . TYR B 1 204 ? -4.953 47.334 -2.643 1.00 107.48 261 TYR B O 1
ATOM 3021 N N . PRO B 1 205 ? -6.020 45.786 -1.413 1.00 116.81 262 PRO B N 1
ATOM 3022 C CA . PRO B 1 205 ? -6.693 45.232 -2.597 1.00 104.53 262 PRO B CA 1
ATOM 3023 C C . PRO B 1 205 ? -7.764 46.137 -3.177 1.00 109.02 262 PRO B C 1
ATOM 3024 O O . PRO B 1 205 ? -8.116 45.968 -4.352 1.00 106.43 262 PRO B O 1
ATOM 3028 N N . ASP B 1 206 ? -8.295 47.082 -2.400 1.00 106.90 263 ASP B N 1
ATOM 3029 C CA . ASP B 1 206 ? -9.267 48.033 -2.922 1.00 118.03 263 ASP B CA 1
ATOM 3030 C C . ASP B 1 206 ? -8.610 49.223 -3.609 1.00 118.92 263 ASP B C 1
ATOM 3031 O O . ASP B 1 206 ? -9.292 49.959 -4.330 1.00 123.07 263 ASP B O 1
ATOM 3036 N N . LYS B 1 207 ? -7.308 49.422 -3.413 1.00 110.95 264 LYS B N 1
ATOM 3037 C CA . LYS B 1 207 ? -6.606 50.588 -3.930 1.00 119.11 264 LYS B CA 1
ATOM 3038 C C . LYS B 1 207 ? -5.789 50.216 -5.159 1.00 102.96 264 LYS B C 1
ATOM 3039 O O . LYS B 1 207 ? -5.230 49.118 -5.237 1.00 110.10 264 LYS B O 1
ATOM 3045 N N . LYS B 1 208 ? -5.728 51.140 -6.119 1.00 98.63 265 LYS B N 1
ATOM 3046 C CA . LYS B 1 208 ? -5.089 50.896 -7.403 1.00 98.03 265 LYS B CA 1
ATOM 3047 C C . LYS B 1 208 ? -4.209 52.086 -7.768 1.00 91.94 265 LYS B C 1
ATOM 3048 O O . LYS B 1 208 ? -4.422 53.203 -7.290 1.00 102.06 265 LYS B O 1
ATOM 3054 N N . TRP B 1 209 ? -3.217 51.839 -8.624 1.00 85.99 266 TRP B N 1
ATOM 3055 C CA . TRP B 1 209 ? -2.284 52.872 -9.059 1.00 92.17 266 TRP B CA 1
ATOM 3056 C C . TRP B 1 209 ? -2.124 52.844 -10.572 1.00 95.42 266 TRP B C 1
ATOM 3057 O O . TRP B 1 209 ? -2.556 51.912 -11.256 1.00 99.61 266 TRP B O 1
ATOM 3068 N N . THR B 1 210 ? -1.471 53.884 -11.084 1.00 91.08 267 THR B N 1
ATOM 3069 C CA . THR B 1 210 ? -1.146 54.014 -12.494 1.00 96.15 267 THR B CA 1
ATOM 3070 C C . THR B 1 210 ? 0.335 54.348 -12.633 1.00 96.24 267 THR B C 1
ATOM 3071 O O . THR B 1 210 ? 1.017 54.666 -11.655 1.00 97.30 267 THR B O 1
ATOM 3075 N N . GLY B 1 211 ? 0.831 54.267 -13.862 1.00 89.08 268 GLY B N 1
ATOM 3076 C CA . GLY B 1 211 ? 2.236 54.523 -14.127 1.00 75.25 268 GLY B CA 1
ATOM 3077 C C . GLY B 1 211 ? 2.523 54.396 -15.607 1.00 87.73 268 GLY B C 1
ATOM 3078 O O . GLY B 1 211 ? 1.642 54.067 -16.408 1.00 93.34 268 GLY B O 1
ATOM 3079 N N . LYS B 1 212 ? 3.783 54.657 -15.963 1.00 77.26 269 LYS B N 1
ATOM 3080 C CA . LYS B 1 212 ? 4.215 54.686 -17.355 1.00 83.70 269 LYS B CA 1
ATOM 3081 C C . LYS B 1 212 ? 5.529 53.936 -17.533 1.00 88.92 269 LYS B C 1
ATOM 3082 O O . LYS B 1 212 ? 6.452 54.086 -16.730 1.00 96.75 269 LYS B O 1
ATOM 3088 N N . LEU B 1 213 ? 5.618 53.161 -18.614 1.00 90.68 270 LEU B N 1
ATOM 3089 C CA . LEU B 1 213 ? 6.847 52.456 -18.973 1.00 89.73 270 LEU B CA 1
ATOM 3090 C C . LEU B 1 213 ? 7.907 53.468 -19.394 1.00 92.14 270 LEU B C 1
ATOM 3091 O O . LEU B 1 213 ? 7.758 54.141 -20.419 1.00 87.75 270 LEU B O 1
ATOM 3096 N N . SER B 1 214 ? 8.988 53.572 -18.618 1.00 90.32 271 SER B N 1
ATOM 3097 C CA . SER B 1 214 ? 10.021 54.558 -18.900 1.00 88.27 271 SER B CA 1
ATOM 3098 C C . SER B 1 214 ? 11.354 53.969 -19.336 1.00 96.66 271 SER B C 1
ATOM 3099 O O . SER B 1 214 ? 12.115 54.667 -20.014 1.00 103.13 271 SER B O 1
ATOM 3102 N N . TYR B 1 215 ? 11.671 52.724 -18.973 1.00 94.67 272 TYR B N 1
ATOM 3103 C CA . TYR B 1 215 ? 12.947 52.173 -19.419 1.00 84.88 272 TYR B CA 1
ATOM 3104 C C . TYR B 1 215 ? 12.839 50.673 -19.663 1.00 96.22 272 TYR B C 1
ATOM 3105 O O . TYR B 1 215 ? 12.422 49.919 -18.776 1.00 82.14 272 TYR B O 1
ATOM 3114 N N . ILE B 1 216 ? 13.225 50.260 -20.873 1.00 90.06 273 ILE B N 1
ATOM 3115 C CA . ILE B 1 216 ? 13.262 48.863 -21.298 1.00 86.22 273 ILE B CA 1
ATOM 3116 C C . ILE B 1 216 ? 14.666 48.579 -21.817 1.00 81.23 273 ILE B C 1
ATOM 3117 O O . ILE B 1 216 ? 15.108 49.207 -22.787 1.00 80.07 273 ILE B O 1
ATOM 3122 N N . SER B 1 217 ? 15.356 47.629 -21.191 1.00 81.52 274 SER B N 1
ATOM 3123 C CA . SER B 1 217 ? 16.764 47.394 -21.488 1.00 88.93 274 SER B CA 1
ATOM 3124 C C . SER B 1 217 ? 16.924 46.488 -22.703 1.00 88.77 274 SER B C 1
ATOM 3125 O O . SER B 1 217 ? 16.397 45.369 -22.732 1.00 86.12 274 SER B O 1
ATOM 3128 N N . ASP B 1 218 ? 17.663 46.978 -23.702 1.00 101.11 275 ASP B N 1
ATOM 3129 C CA . ASP B 1 218 ? 18.140 46.157 -24.810 1.00 91.42 275 ASP B CA 1
ATOM 3130 C C . ASP B 1 218 ? 19.076 45.049 -24.357 1.00 90.22 275 ASP B C 1
ATOM 3131 O O . ASP B 1 218 ? 19.235 44.062 -25.082 1.00 98.05 275 ASP B O 1
ATOM 3136 N N . TYR B 1 219 ? 19.684 45.185 -23.181 1.00 78.75 276 TYR B N 1
ATOM 3137 C CA . TYR B 1 219 ? 20.804 44.348 -22.790 1.00 78.58 276 TYR B CA 1
ATOM 3138 C C . TYR B 1 219 ? 20.366 43.364 -21.720 1.00 75.34 276 TYR B C 1
ATOM 3139 O O . TYR B 1 219 ? 19.871 43.793 -20.667 1.00 78.07 276 TYR B O 1
ATOM 3148 N N . PRO B 1 220 ? 20.529 42.059 -21.927 1.00 83.03 277 PRO B N 1
ATOM 3149 C CA . PRO B 1 220 ? 20.069 41.092 -20.925 1.00 81.85 277 PRO B CA 1
ATOM 3150 C C . PRO B 1 220 ? 20.956 41.092 -19.690 1.00 85.65 277 PRO B C 1
ATOM 3151 O O . PRO B 1 220 ? 22.170 41.293 -19.769 1.00 92.47 277 PRO B O 1
ATOM 3155 N N . LYS B 1 221 ? 20.326 40.872 -18.535 1.00 83.10 278 LYS B N 1
ATOM 3156 C CA . LYS B 1 221 ? 21.069 40.666 -17.297 1.00 105.51 278 LYS B CA 1
ATOM 3157 C C . LYS B 1 221 ? 22.006 39.476 -17.480 1.00 112.09 278 LYS B C 1
ATOM 3158 O O . LYS B 1 221 ? 21.602 38.434 -18.005 1.00 98.59 278 LYS B O 1
ATOM 3164 N N . ASN B 1 222 ? 23.266 39.654 -17.070 1.00 118.53 279 ASN B N 1
ATOM 3165 C CA . ASN B 1 222 ? 24.348 38.679 -17.261 1.00 122.31 279 ASN B CA 1
ATOM 3166 C C . ASN B 1 222 ? 24.744 38.608 -18.737 1.00 117.79 279 ASN B C 1
ATOM 3167 O O . ASN B 1 222 ? 25.703 37.929 -19.112 1.00 129.75 279 ASN B O 1
ATOM 3172 N N . ASN B 1 233 ? 13.802 24.235 -15.301 1.00 118.75 290 ASN B N 1
ATOM 3173 C CA . ASN B 1 233 ? 13.902 23.474 -16.540 1.00 132.46 290 ASN B CA 1
ATOM 3174 C C . ASN B 1 233 ? 13.604 24.341 -17.759 1.00 129.33 290 ASN B C 1
ATOM 3175 O O . ASN B 1 233 ? 13.844 23.932 -18.895 1.00 129.06 290 ASN B O 1
ATOM 3180 N N . ASN B 1 234 ? 13.082 25.539 -17.522 1.00 120.69 291 ASN B N 1
ATOM 3181 C CA . ASN B 1 234 ? 12.692 26.434 -18.601 1.00 127.77 291 ASN B CA 1
ATOM 3182 C C . ASN B 1 234 ? 13.733 27.529 -18.810 1.00 124.71 291 ASN B C 1
ATOM 3183 O O . ASN B 1 234 ? 14.501 27.875 -17.909 1.00 126.19 291 ASN B O 1
ATOM 3188 N N . THR B 1 235 ? 13.730 28.089 -20.016 1.00 116.15 292 THR B N 1
ATOM 3189 C CA . THR B 1 235 ? 14.830 28.898 -20.522 1.00 115.98 292 THR B CA 1
ATOM 3190 C C . THR B 1 235 ? 14.351 30.290 -20.932 1.00 118.15 292 THR B C 1
ATOM 3191 O O . THR B 1 235 ? 13.162 30.617 -20.873 1.00 110.01 292 THR B O 1
ATOM 3195 N N . GLY B 1 236 ? 15.311 31.107 -21.364 1.00 103.77 293 GLY B N 1
ATOM 3196 C CA . GLY B 1 236 ? 15.059 32.475 -21.768 1.00 103.35 293 GLY B CA 1
ATOM 3197 C C . GLY B 1 236 ? 15.860 33.473 -20.955 1.00 91.19 293 GLY B C 1
ATOM 3198 O O . GLY B 1 236 ? 15.971 33.334 -19.734 1.00 94.91 293 GLY B O 1
ATOM 3199 N N . SER B 1 237 ? 16.436 34.473 -21.615 1.00 68.40 294 SER B N 1
ATOM 3200 C CA . SER B 1 237 ? 17.126 35.541 -20.909 1.00 93.79 294 SER B CA 1
ATOM 3201 C C . SER B 1 237 ? 16.139 36.648 -20.547 1.00 90.93 294 SER B C 1
ATOM 3202 O O . SER B 1 237 ? 15.080 36.794 -21.161 1.00 91.44 294 SER B O 1
ATOM 3205 N N . LYS B 1 238 ? 16.501 37.431 -19.533 1.00 75.08 295 LYS B N 1
ATOM 3206 C CA . LYS B 1 238 ? 15.587 38.376 -18.904 1.00 78.86 295 LYS B CA 1
ATOM 3207 C C . LYS B 1 238 ? 16.163 39.784 -18.965 1.00 79.46 295 LYS B C 1
ATOM 3208 O O . LYS B 1 238 ? 17.341 39.992 -18.656 1.00 94.67 295 LYS B O 1
ATOM 3214 N N . TYR B 1 239 ? 15.323 40.749 -19.353 1.00 75.39 296 TYR B N 1
ATOM 3215 C CA . TYR B 1 239 ? 15.743 42.127 -19.574 1.00 79.55 296 TYR B CA 1
ATOM 3216 C C . TYR B 1 239 ? 15.089 43.052 -18.562 1.00 79.46 296 TYR B C 1
ATOM 3217 O O . TYR B 1 239 ? 13.860 43.045 -18.443 1.00 81.85 296 TYR B O 1
ATOM 3226 N N . PRO B 1 240 ? 15.845 43.876 -17.842 1.00 87.09 297 PRO B N 1
ATOM 3227 C CA . PRO B 1 240 ? 15.229 44.717 -16.807 1.00 82.72 297 PRO B CA 1
ATOM 3228 C C . PRO B 1 240 ? 14.398 45.852 -17.391 1.00 72.30 297 PRO B C 1
ATOM 3229 O O . PRO B 1 240 ? 14.748 46.450 -18.411 1.00 77.58 297 PRO B O 1
ATOM 3233 N N . TYR B 1 241 ? 13.277 46.138 -16.726 1.00 79.45 298 TYR B N 1
ATOM 3234 C CA . TYR B 1 241 ? 12.399 47.256 -17.048 1.00 81.57 298 TYR B CA 1
ATOM 3235 C C . TYR B 1 241 ? 12.126 48.047 -15.777 1.00 82.36 298 TYR B C 1
ATOM 3236 O O . TYR B 1 241 ? 12.123 47.494 -14.665 1.00 82.74 298 TYR B O 1
ATOM 3245 N N . THR B 1 242 ? 11.875 49.346 -15.948 1.00 82.96 299 THR B N 1
ATOM 3246 C CA . THR B 1 242 ? 11.484 50.204 -14.837 1.00 95.30 299 THR B CA 1
ATOM 3247 C C . THR B 1 242 ? 10.383 51.140 -15.318 1.00 87.56 299 THR B C 1
ATOM 3248 O O . THR B 1 242 ? 10.484 51.717 -16.411 1.00 92.52 299 THR B O 1
ATOM 3252 N N . ILE B 1 243 ? 9.336 51.291 -14.501 1.00 74.49 300 ILE B N 1
ATOM 3253 C CA . ILE B 1 243 ? 8.277 52.251 -14.785 1.00 94.00 300 ILE B CA 1
ATOM 3254 C C . ILE B 1 243 ? 8.177 53.238 -13.627 1.00 92.43 300 ILE B C 1
ATOM 3255 O O . ILE B 1 243 ? 8.408 52.898 -12.456 1.00 88.87 300 ILE B O 1
ATOM 3260 N N . ASP B 1 244 ? 7.834 54.480 -13.979 1.00 95.47 301 ASP B N 1
ATOM 3261 C CA . ASP B 1 244 ? 7.646 55.571 -13.030 1.00 95.17 301 ASP B CA 1
ATOM 3262 C C . ASP B 1 244 ? 6.170 55.656 -12.664 1.00 93.48 301 ASP B C 1
ATOM 3263 O O . ASP B 1 244 ? 5.313 55.765 -13.550 1.00 95.91 301 ASP B O 1
ATOM 3268 N N . VAL B 1 245 ? 5.874 55.614 -11.363 1.00 86.22 302 VAL B N 1
ATOM 3269 C CA . VAL B 1 245 ? 4.488 55.701 -10.921 1.00 83.52 302 VAL B CA 1
ATOM 3270 C C . VAL B 1 245 ? 3.970 57.113 -11.150 1.00 88.54 302 VAL B C 1
ATOM 3271 O O . VAL B 1 245 ? 4.713 58.099 -11.045 1.00 107.78 302 VAL B O 1
ATOM 3275 N N . THR B 1 246 ? 2.694 57.214 -11.494 1.00 92.97 303 THR B N 1
ATOM 3276 C CA . THR B 1 246 ? 2.080 58.486 -11.825 1.00 82.08 303 THR B CA 1
ATOM 3277 C C . THR B 1 246 ? 0.834 58.659 -10.973 1.00 101.12 303 THR B C 1
ATOM 3278 O O . THR B 1 246 ? 0.305 57.697 -10.408 1.00 97.63 303 THR B O 1
ATOM 3282 N N . GLY B 1 247 ? 0.367 59.898 -10.888 1.00 102.00 304 GLY B N 1
ATOM 3283 C CA . GLY B 1 247 ? -0.782 60.184 -10.061 1.00 102.10 304 GLY B CA 1
ATOM 3284 C C . GLY B 1 247 ? -0.468 60.057 -8.578 1.00 105.96 304 GLY B C 1
ATOM 3285 O O . GLY B 1 247 ? 0.684 59.984 -8.143 1.00 101.06 304 GLY B O 1
ATOM 3286 N N . GLU B 1 248 ? -1.543 60.020 -7.798 1.00 118.28 305 GLU B N 1
ATOM 3287 C CA . GLU B 1 248 ? -1.432 60.027 -6.346 1.00 123.27 305 GLU B CA 1
ATOM 3288 C C . GLU B 1 248 ? -0.819 58.724 -5.850 1.00 106.78 305 GLU B C 1
ATOM 3289 O O . GLU B 1 248 ? -1.353 57.639 -6.104 1.00 106.33 305 GLU B O 1
ATOM 3295 N N . VAL B 1 249 ? 0.306 58.830 -5.152 1.00 104.64 306 VAL B N 1
ATOM 3296 C CA . VAL B 1 249 ? 0.875 57.705 -4.421 1.00 106.64 306 VAL B CA 1
ATOM 3297 C C . VAL B 1 249 ? 0.324 57.751 -3.001 1.00 104.86 306 VAL B C 1
ATOM 3298 O O . VAL B 1 249 ? 0.478 58.753 -2.295 1.00 118.92 306 VAL B O 1
ATOM 3302 N N . GLY B 1 250 ? -0.347 56.679 -2.592 1.00 91.08 307 GLY B N 1
ATOM 3303 C CA . GLY B 1 250 ? -0.956 56.649 -1.278 1.00 109.15 307 GLY B CA 1
ATOM 3304 C C . GLY B 1 250 ? -0.005 56.136 -0.221 1.00 99.73 307 GLY B C 1
ATOM 3305 O O . GLY B 1 250 ? 1.161 56.537 -0.179 1.00 111.22 307 GLY B O 1
ATOM 3306 N N . ASP B 1 251 ? -0.489 55.239 0.637 1.00 123.56 308 ASP B N 1
ATOM 3307 C CA . ASP B 1 251 ? 0.377 54.564 1.595 1.00 126.09 308 ASP B CA 1
ATOM 3308 C C . ASP B 1 251 ? 1.107 53.422 0.898 1.00 118.15 308 ASP B C 1
ATOM 3309 O O . ASP B 1 251 ? 1.206 52.310 1.428 1.00 110.87 308 ASP B O 1
ATOM 3314 N N . LEU B 1 252 ? 1.608 53.704 -0.304 1.00 107.93 309 LEU B N 1
ATOM 3315 C CA . LEU B 1 252 ? 2.402 52.770 -1.094 1.00 106.00 309 LEU B CA 1
ATOM 3316 C C . LEU B 1 252 ? 3.867 52.956 -0.722 1.00 99.68 309 LEU B C 1
ATOM 3317 O O . LEU B 1 252 ? 4.456 54.006 -1.003 1.00 105.87 309 LEU B O 1
ATOM 3322 N N . LYS B 1 253 ? 4.458 51.940 -0.099 1.00 89.57 310 LYS B N 1
ATOM 3323 C CA . LYS B 1 253 ? 5.817 52.021 0.414 1.00 108.94 310 LYS B CA 1
ATOM 3324 C C . LYS B 1 253 ? 6.726 51.032 -0.307 1.00 104.26 310 LYS B C 1
ATOM 3325 O O . LYS B 1 253 ? 6.276 49.984 -0.779 1.00 91.31 310 LYS B O 1
ATOM 3331 N N . GLN B 1 254 ? 8.011 51.389 -0.386 1.00 101.58 311 GLN B N 1
ATOM 3332 C CA . GLN B 1 254 ? 8.972 50.644 -1.191 1.00 80.20 311 GLN B CA 1
ATOM 3333 C C . GLN B 1 254 ? 9.038 49.182 -0.762 1.00 89.69 311 GLN B C 1
ATOM 3334 O O . GLN B 1 254 ? 8.731 48.827 0.379 1.00 80.45 311 GLN B O 1
ATOM 3340 N N . GLY B 1 255 ? 9.457 48.328 -1.697 1.00 101.35 312 GLY B N 1
ATOM 3341 C CA . GLY B 1 255 ? 9.548 46.903 -1.460 1.00 97.33 312 GLY B CA 1
ATOM 3342 C C . GLY B 1 255 ? 8.263 46.134 -1.674 1.00 92.35 312 GLY B C 1
ATOM 3343 O O . GLY B 1 255 ? 8.299 44.897 -1.691 1.00 89.56 312 GLY B O 1
ATOM 3344 N N . PHE B 1 256 ? 7.136 46.821 -1.844 1.00 96.82 313 PHE B N 1
ATOM 3345 C CA . PHE B 1 256 ? 5.857 46.144 -2.020 1.00 98.80 313 PHE B CA 1
ATOM 3346 C C . PHE B 1 256 ? 5.853 45.310 -3.296 1.00 95.99 313 PHE B C 1
ATOM 3347 O O . PHE B 1 256 ? 6.256 45.782 -4.363 1.00 90.73 313 PHE B O 1
ATOM 3355 N N . SER B 1 257 ? 5.399 44.064 -3.183 1.00 89.00 314 SER B N 1
ATOM 3356 C CA . SER B 1 257 ? 5.165 43.261 -4.373 1.00 95.57 314 SER B CA 1
ATOM 3357 C C . SER B 1 257 ? 3.922 43.771 -5.092 1.00 91.56 314 SER B C 1
ATOM 3358 O O . SER B 1 257 ? 2.944 44.182 -4.462 1.00 86.59 314 SER B O 1
ATOM 3361 N N . VAL B 1 258 ? 3.963 43.744 -6.420 1.00 86.48 315 VAL B N 1
ATOM 3362 C CA . VAL B 1 258 ? 3.011 44.486 -7.238 1.00 79.75 315 VAL B CA 1
ATOM 3363 C C . VAL B 1 258 ? 2.695 43.674 -8.488 1.00 91.51 315 VAL B C 1
ATOM 3364 O O . VAL B 1 258 ? 3.576 43.028 -9.064 1.00 99.61 315 VAL B O 1
ATOM 3368 N N . ASN B 1 259 ? 1.427 43.699 -8.899 1.00 87.80 316 ASN B N 1
ATOM 3369 C CA . ASN B 1 259 ? 0.961 43.010 -10.096 1.00 84.99 316 ASN B CA 1
ATOM 3370 C C . ASN B 1 259 ? 0.425 44.038 -11.079 1.00 82.59 316 ASN B C 1
ATOM 3371 O O . ASN B 1 259 ? -0.354 44.917 -10.696 1.00 96.50 316 ASN B O 1
ATOM 3384 N N . GLU B 1 261 ? -0.715 45.496 -15.246 1.00 86.30 318 GLU B N 1
ATOM 3385 C CA . GLU B 1 261 ? -1.286 45.301 -16.572 1.00 84.80 318 GLU B CA 1
ATOM 3386 C C . GLU B 1 261 ? -0.834 46.449 -17.462 1.00 79.02 318 GLU B C 1
ATOM 3387 O O . GLU B 1 261 ? -1.087 47.616 -17.145 1.00 88.44 318 GLU B O 1
ATOM 3393 N N . VAL B 1 262 ? -0.159 46.126 -18.563 1.00 73.09 319 VAL B N 1
ATOM 3394 C CA . VAL B 1 262 ? 0.296 47.130 -19.519 1.00 73.48 319 VAL B CA 1
ATOM 3395 C C . VAL B 1 262 ? -0.741 47.244 -20.623 1.00 87.76 319 VAL B C 1
ATOM 3396 O O . VAL B 1 262 ? -1.007 46.274 -21.343 1.00 83.39 319 VAL B O 1
ATOM 3400 N N . LYS B 1 263 ? -1.309 48.434 -20.770 1.00 86.83 320 LYS B N 1
ATOM 3401 C CA . LYS B 1 263 ? -2.372 48.652 -21.739 1.00 85.70 320 LYS B CA 1
ATOM 3402 C C . LYS B 1 263 ? -1.832 48.589 -23.163 1.00 90.67 320 LYS B C 1
ATOM 3403 O O . LYS B 1 263 ? -0.827 49.231 -23.486 1.00 84.73 320 LYS B O 1
ATOM 3409 N N . SER B 1 264 ? -2.507 47.816 -24.015 1.00 99.84 321 SER B N 1
ATOM 3410 C CA . SER B 1 264 ? -2.201 47.811 -25.436 1.00 95.43 321 SER B CA 1
ATOM 3411 C C . SER B 1 264 ? -2.550 49.167 -26.049 1.00 103.98 321 SER B C 1
ATOM 3412 O O . SER B 1 264 ? -3.113 50.051 -25.398 1.00 106.23 321 SER B O 1
ATOM 3415 N N . LYS B 1 265 ? -2.201 49.333 -27.321 1.00 112.83 322 LYS B N 1
ATOM 3416 C CA . LYS B 1 265 ? -2.432 50.591 -28.017 1.00 124.05 322 LYS B CA 1
ATOM 3417 C C . LYS B 1 265 ? -3.291 50.334 -29.247 1.00 133.87 322 LYS B C 1
ATOM 3418 O O . LYS B 1 265 ? -2.976 49.457 -30.061 1.00 132.89 322 LYS B O 1
ATOM 3424 N N . THR B 1 266 ? -4.382 51.095 -29.353 1.00 128.41 323 THR B N 1
ATOM 3425 C CA . THR B 1 266 ? -5.316 51.084 -30.481 1.00 134.16 323 THR B CA 1
ATOM 3426 C C . THR B 1 266 ? -4.656 50.852 -31.838 1.00 127.70 323 THR B C 1
ATOM 3427 O O . THR B 1 266 ? -5.291 50.348 -32.767 1.00 118.85 323 THR B O 1
ATOM 3431 N N . LEU C 1 4 ? -0.164 40.314 15.799 1.00 30.00 61 LEU C N 1
ATOM 3432 C CA . LEU C 1 4 ? 0.800 39.477 16.494 1.00 30.00 61 LEU C CA 1
ATOM 3433 C C . LEU C 1 4 ? 2.177 39.461 15.832 1.00 30.00 61 LEU C C 1
ATOM 3434 O O . LEU C 1 4 ? 2.355 38.931 14.742 1.00 30.00 61 LEU C O 1
ATOM 3439 N N . LEU C 1 5 ? 3.156 40.027 16.518 1.00 116.45 62 LEU C N 1
ATOM 3440 C CA . LEU C 1 5 ? 4.501 40.094 15.992 1.00 124.16 62 LEU C CA 1
ATOM 3441 C C . LEU C 1 5 ? 5.514 39.835 17.070 1.00 119.19 62 LEU C C 1
ATOM 3442 O O . LEU C 1 5 ? 5.251 40.029 18.245 1.00 118.64 62 LEU C O 1
ATOM 3447 N N . SER C 1 6 ? 6.691 39.412 16.654 1.00 105.95 63 SER C N 1
ATOM 3448 C CA . SER C 1 6 ? 7.740 39.132 17.590 1.00 110.82 63 SER C CA 1
ATOM 3449 C C . SER C 1 6 ? 8.896 40.055 17.336 1.00 109.18 63 SER C C 1
ATOM 3450 O O . SER C 1 6 ? 9.142 40.484 16.223 1.00 104.68 63 SER C O 1
ATOM 3453 N N . GLY C 1 7 ? 9.595 40.363 18.404 1.00 98.59 64 GLY C N 1
ATOM 3454 C CA . GLY C 1 7 ? 10.773 41.210 18.366 1.00 106.49 64 GLY C CA 1
ATOM 3455 C C . GLY C 1 7 ? 11.734 40.804 19.461 1.00 110.47 64 GLY C C 1
ATOM 3456 O O . GLY C 1 7 ? 11.414 39.990 20.330 1.00 110.56 64 GLY C O 1
ATOM 3457 N N . THR C 1 8 ? 12.932 41.384 19.408 1.00 96.43 65 THR C N 1
ATOM 3458 C CA . THR C 1 8 ? 13.971 41.119 20.395 1.00 97.57 65 THR C CA 1
ATOM 3459 C C . THR C 1 8 ? 14.362 42.416 21.088 1.00 95.80 65 THR C C 1
ATOM 3460 O O . THR C 1 8 ? 14.430 43.474 20.455 1.00 95.99 65 THR C O 1
ATOM 3464 N N . VAL C 1 9 ? 14.611 42.332 22.392 1.00 91.83 66 VAL C N 1
ATOM 3465 C CA . VAL C 1 9 ? 15.044 43.492 23.163 1.00 98.21 66 VAL C CA 1
ATOM 3466 C C . VAL C 1 9 ? 16.544 43.674 22.964 1.00 96.53 66 VAL C C 1
ATOM 3467 O O . VAL C 1 9 ? 17.331 42.757 23.217 1.00 87.85 66 VAL C O 1
ATOM 3471 N N . THR C 1 10 ? 16.942 44.851 22.487 1.00 98.59 67 THR C N 1
ATOM 3472 C CA . THR C 1 10 ? 18.340 45.151 22.222 1.00 93.94 67 THR C CA 1
ATOM 3473 C C . THR C 1 10 ? 18.765 46.397 22.986 1.00 85.38 67 THR C C 1
ATOM 3474 O O . THR C 1 10 ? 17.945 47.265 23.299 1.00 93.84 67 THR C O 1
ATOM 3478 N N . ALA C 1 11 ? 20.058 46.474 23.287 1.00 93.60 68 ALA C N 1
ATOM 3479 C CA . ALA C 1 11 ? 20.626 47.706 23.807 1.00 94.59 68 ALA C CA 1
ATOM 3480 C C . ALA C 1 11 ? 20.613 48.778 22.723 1.00 93.76 68 ALA C C 1
ATOM 3481 O O . ALA C 1 11 ? 20.454 48.495 21.532 1.00 93.22 68 ALA C O 1
ATOM 3483 N N . LYS C 1 12 ? 20.786 50.026 23.148 1.00 89.94 69 LYS C N 1
ATOM 3484 C CA . LYS C 1 12 ? 20.712 51.153 22.228 1.00 98.03 69 LYS C CA 1
ATOM 3485 C C . LYS C 1 12 ? 22.076 51.714 21.849 1.00 103.74 69 LYS C C 1
ATOM 3486 O O . LYS C 1 12 ? 22.262 52.130 20.701 1.00 112.27 69 LYS C O 1
ATOM 3492 N N . ASN C 1 13 ? 23.039 51.714 22.769 1.00 97.30 70 ASN C N 1
ATOM 3493 C CA . ASN C 1 13 ? 24.330 52.356 22.553 1.00 99.59 70 ASN C CA 1
ATOM 3494 C C . ASN C 1 13 ? 25.451 51.353 22.789 1.00 104.13 70 ASN C C 1
ATOM 3495 O O . ASN C 1 13 ? 25.492 50.698 23.836 1.00 99.98 70 ASN C O 1
ATOM 3500 N N . GLU C 1 14 ? 26.358 51.238 21.818 1.00 103.12 71 GLU C N 1
ATOM 3501 C CA . GLU C 1 14 ? 27.494 50.330 21.898 1.00 88.15 71 GLU C CA 1
ATOM 3502 C C . GLU C 1 14 ? 28.774 51.087 21.566 1.00 85.35 71 GLU C C 1
ATOM 3503 O O . GLU C 1 14 ? 28.762 52.283 21.264 1.00 89.90 71 GLU C O 1
ATOM 3509 N N . GLN C 1 15 ? 29.892 50.369 21.635 1.00 96.24 72 GLN C N 1
ATOM 3510 C CA . GLN C 1 15 ? 31.157 50.859 21.095 1.00 85.90 72 GLN C CA 1
ATOM 3511 C C . GLN C 1 15 ? 31.998 49.658 20.706 1.00 92.24 72 GLN C C 1
ATOM 3512 O O . GLN C 1 15 ? 32.317 48.821 21.560 1.00 92.58 72 GLN C O 1
ATOM 3518 N N . TYR C 1 16 ? 32.334 49.565 19.423 1.00 93.58 73 TYR C N 1
ATOM 3519 C CA . TYR C 1 16 ? 33.281 48.584 18.918 1.00 90.79 73 TYR C CA 1
ATOM 3520 C C . TYR C 1 16 ? 34.618 49.276 18.704 1.00 88.55 73 TYR C C 1
ATOM 3521 O O . TYR C 1 16 ? 34.701 50.246 17.945 1.00 94.26 73 TYR C O 1
ATOM 3530 N N . VAL C 1 17 ? 35.658 48.788 19.364 1.00 86.38 74 VAL C N 1
ATOM 3531 C CA . VAL C 1 17 ? 37.017 49.208 19.053 1.00 89.01 74 VAL C CA 1
ATOM 3532 C C . VAL C 1 17 ? 37.638 48.121 18.185 1.00 91.99 74 VAL C C 1
ATOM 3533 O O . VAL C 1 17 ? 37.569 46.926 18.502 1.00 89.38 74 VAL C O 1
ATOM 3537 N N . TYR C 1 18 ? 38.162 48.529 17.041 1.00 96.68 75 TYR C N 1
ATOM 3538 C CA . TYR C 1 18 ? 38.845 47.635 16.122 1.00 85.16 75 TYR C CA 1
ATOM 3539 C C . TYR C 1 18 ? 40.332 47.940 16.174 1.00 91.95 75 TYR C C 1
ATOM 3540 O O . TYR C 1 18 ? 40.731 49.099 16.313 1.00 106.04 75 TYR C O 1
ATOM 3549 N N . PHE C 1 19 ? 41.152 46.900 16.070 1.00 98.36 76 PHE C N 1
ATOM 3550 C CA . PHE C 1 19 ? 42.588 47.118 16.001 1.00 94.59 76 PHE C CA 1
ATOM 3551 C C . PHE C 1 19 ? 42.926 47.951 14.774 1.00 102.19 76 PHE C C 1
ATOM 3552 O O . PHE C 1 19 ? 42.565 47.597 13.648 1.00 101.15 76 PHE C O 1
ATOM 3560 N N . ASP C 1 20 ? 43.617 49.064 14.998 1.00 106.54 77 ASP C N 1
ATOM 3561 C CA . ASP C 1 20 ? 44.040 49.960 13.931 1.00 106.72 77 ASP C CA 1
ATOM 3562 C C . ASP C 1 20 ? 45.551 49.859 13.786 1.00 104.06 77 ASP C C 1
ATOM 3563 O O . ASP C 1 20 ? 46.290 50.151 14.733 1.00 103.46 77 ASP C O 1
ATOM 3568 N N . ALA C 1 21 ? 46.005 49.442 12.602 1.00 104.80 78 ALA C N 1
ATOM 3569 C CA . ALA C 1 21 ? 47.436 49.267 12.378 1.00 99.05 78 ALA C CA 1
ATOM 3570 C C . ALA C 1 21 ? 48.156 50.608 12.311 1.00 108.52 78 ALA C C 1
ATOM 3571 O O . ALA C 1 21 ? 49.277 50.742 12.818 1.00 111.11 78 ALA C O 1
ATOM 3573 N N . SER C 1 22 ? 47.522 51.614 11.701 1.00 107.99 79 SER C N 1
ATOM 3574 C CA . SER C 1 22 ? 48.156 52.916 11.516 1.00 109.37 79 SER C CA 1
ATOM 3575 C C . SER C 1 22 ? 48.621 53.537 12.827 1.00 112.70 79 SER C C 1
ATOM 3576 O O . SER C 1 22 ? 49.536 54.368 12.817 1.00 109.85 79 SER C O 1
ATOM 3579 N N . LYS C 1 23 ? 48.019 53.153 13.955 1.00 106.01 80 LYS C N 1
ATOM 3580 C CA . LYS C 1 23 ? 48.430 53.639 15.267 1.00 110.26 80 LYS C CA 1
ATOM 3581 C C . LYS C 1 23 ? 49.544 52.800 15.883 1.00 120.58 80 LYS C C 1
ATOM 3582 O O . LYS C 1 23 ? 49.644 52.721 17.114 1.00 126.91 80 LYS C O 1
ATOM 3588 N N . GLY C 1 24 ? 50.371 52.167 15.074 1.00 115.41 81 GLY C N 1
ATOM 3589 C CA . GLY C 1 24 ? 51.507 51.409 15.591 1.00 118.22 81 GLY C CA 1
ATOM 3590 C C . GLY C 1 24 ? 51.110 49.979 15.936 1.00 115.55 81 GLY C C 1
ATOM 3591 O O . GLY C 1 24 ? 50.628 49.247 15.076 1.00 120.08 81 GLY C O 1
ATOM 3592 N N . ASP C 1 25 ? 51.319 49.594 17.193 1.00 116.79 82 ASP C N 1
ATOM 3593 C CA . ASP C 1 25 ? 51.001 48.248 17.643 1.00 109.00 82 ASP C CA 1
ATOM 3594 C C . ASP C 1 25 ? 50.485 48.281 19.075 1.00 100.17 82 ASP C C 1
ATOM 3595 O O . ASP C 1 25 ? 50.776 49.199 19.842 1.00 107.91 82 ASP C O 1
ATOM 3600 N N . LEU C 1 26 ? 49.711 47.260 19.418 1.00 106.07 83 LEU C N 1
ATOM 3601 C CA . LEU C 1 26 ? 49.010 47.202 20.692 1.00 105.73 83 LEU C CA 1
ATOM 3602 C C . LEU C 1 26 ? 49.989 47.090 21.853 1.00 104.18 83 LEU C C 1
ATOM 3603 O O . LEU C 1 26 ? 50.935 46.296 21.814 1.00 116.31 83 LEU C O 1
ATOM 3608 N N . ASP C 1 27 ? 49.749 47.869 22.904 1.00 103.39 84 ASP C N 1
ATOM 3609 C CA . ASP C 1 27 ? 50.515 47.664 24.126 1.00 107.38 84 ASP C CA 1
ATOM 3610 C C . ASP C 1 27 ? 49.730 46.859 25.152 1.00 109.86 84 ASP C C 1
ATOM 3611 O O . ASP C 1 27 ? 50.221 45.839 25.651 1.00 111.38 84 ASP C O 1
ATOM 3616 N N . GLU C 1 28 ? 48.507 47.285 25.452 1.00 109.37 85 GLU C N 1
ATOM 3617 C CA . GLU C 1 28 ? 47.748 46.660 26.522 1.00 96.96 85 GLU C CA 1
ATOM 3618 C C . GLU C 1 28 ? 46.274 47.009 26.379 1.00 106.08 85 GLU C C 1
ATOM 3619 O O . GLU C 1 28 ? 45.924 48.164 26.127 1.00 106.38 85 GLU C O 1
ATOM 3625 N N . ILE C 1 29 ? 45.420 46.003 26.533 1.00 103.45 86 ILE C N 1
ATOM 3626 C CA . ILE C 1 29 ? 43.990 46.217 26.727 1.00 93.25 86 ILE C CA 1
ATOM 3627 C C . ILE C 1 29 ? 43.735 46.295 28.227 1.00 93.36 86 ILE C C 1
ATOM 3628 O O . ILE C 1 29 ? 44.203 45.441 28.989 1.00 87.40 86 ILE C O 1
ATOM 3633 N N . LEU C 1 30 ? 43.003 47.321 28.654 1.00 96.60 87 LEU C N 1
ATOM 3634 C CA . LEU C 1 30 ? 42.911 47.674 30.063 1.00 102.22 87 LEU C CA 1
ATOM 3635 C C . LEU C 1 30 ? 41.628 47.218 30.739 1.00 88.56 87 LEU C C 1
ATOM 3636 O O . LEU C 1 30 ? 41.387 47.607 31.884 1.00 91.73 87 LEU C O 1
ATOM 3641 N N . VAL C 1 31 ? 40.808 46.412 30.077 1.00 89.86 88 VAL C N 1
ATOM 3642 C CA . VAL C 1 31 ? 39.583 45.903 30.676 1.00 96.14 88 VAL C CA 1
ATOM 3643 C C . VAL C 1 31 ? 39.395 44.446 30.277 1.00 97.51 88 VAL C C 1
ATOM 3644 O O . VAL C 1 31 ? 39.669 44.053 29.138 1.00 96.06 88 VAL C O 1
ATOM 3648 N N . SER C 1 32 ? 38.921 43.639 31.219 1.00 102.93 89 SER C N 1
ATOM 3649 C CA . SER C 1 32 ? 38.469 42.284 30.914 1.00 99.39 89 SER C CA 1
ATOM 3650 C C . SER C 1 32 ? 36.993 42.312 30.554 1.00 107.03 89 SER C C 1
ATOM 3651 O O . SER C 1 32 ? 36.489 43.350 30.127 1.00 108.90 89 SER C O 1
ATOM 3654 N N . VAL C 1 33 ? 36.303 41.190 30.705 1.00 106.13 90 VAL C N 1
ATOM 3655 C CA . VAL C 1 33 ? 34.873 41.143 30.459 1.00 86.54 90 VAL C CA 1
ATOM 3656 C C . VAL C 1 33 ? 34.138 41.333 31.778 1.00 93.23 90 VAL C C 1
ATOM 3657 O O . VAL C 1 33 ? 34.682 41.117 32.863 1.00 99.49 90 VAL C O 1
ATOM 3661 N N . GLY C 1 34 ? 32.874 41.740 31.680 1.00 100.65 91 GLY C N 1
ATOM 3662 C CA . GLY C 1 34 ? 32.040 41.938 32.846 1.00 104.36 91 GLY C CA 1
ATOM 3663 C C . GLY C 1 34 ? 32.275 43.227 33.601 1.00 106.60 91 GLY C C 1
ATOM 3664 O O . GLY C 1 34 ? 31.455 43.578 34.459 1.00 98.48 91 GLY C O 1
ATOM 3665 N N . ASP C 1 35 ? 33.361 43.942 33.322 1.00 105.84 92 ASP C N 1
ATOM 3666 C CA . ASP C 1 35 ? 33.620 45.199 34.006 1.00 100.36 92 ASP C CA 1
ATOM 3667 C C . ASP C 1 35 ? 32.619 46.263 33.578 1.00 102.03 92 ASP C C 1
ATOM 3668 O O . ASP C 1 35 ? 32.110 46.261 32.454 1.00 102.32 92 ASP C O 1
ATOM 3673 N N . LYS C 1 36 ? 32.337 47.178 34.496 1.00 104.19 93 LYS C N 1
ATOM 3674 C CA . LYS C 1 36 ? 31.545 48.359 34.194 1.00 93.09 93 LYS C CA 1
ATOM 3675 C C . LYS C 1 36 ? 32.502 49.502 33.886 1.00 95.69 93 LYS C C 1
ATOM 3676 O O . LYS C 1 36 ? 33.410 49.783 34.674 1.00 95.26 93 LYS C O 1
ATOM 3682 N N . VAL C 1 37 ? 32.320 50.135 32.731 1.00 98.85 94 VAL C N 1
ATOM 3683 C CA . VAL C 1 37 ? 33.120 51.291 32.356 1.00 90.10 94 VAL C CA 1
ATOM 3684 C C . VAL C 1 37 ? 32.201 52.500 32.262 1.00 95.47 94 VAL C C 1
ATOM 3685 O O . VAL C 1 37 ? 30.979 52.378 32.145 1.00 100.54 94 VAL C O 1
ATOM 3689 N N . SER C 1 38 ? 32.808 53.681 32.324 1.00 100.95 95 SER C N 1
ATOM 3690 C CA . SER C 1 38 ? 32.077 54.937 32.347 1.00 99.85 95 SER C CA 1
ATOM 3691 C C . SER C 1 38 ? 32.597 55.856 31.250 1.00 103.55 95 SER C C 1
ATOM 3692 O O . SER C 1 38 ? 33.584 55.557 30.570 1.00 107.12 95 SER C O 1
ATOM 3695 N N . GLU C 1 39 ? 31.906 56.985 31.089 1.00 103.82 96 GLU C N 1
ATOM 3696 C CA . GLU C 1 39 ? 32.263 57.975 30.079 1.00 100.44 96 GLU C CA 1
ATOM 3697 C C . GLU C 1 39 ? 33.729 58.369 30.196 1.00 99.42 96 GLU C C 1
ATOM 3698 O O . GLU C 1 39 ? 34.229 58.630 31.294 1.00 101.96 96 GLU C O 1
ATOM 3704 N N . GLY C 1 40 ? 34.414 58.405 29.055 1.00 98.95 97 GLY C N 1
ATOM 3705 C CA . GLY C 1 40 ? 35.816 58.773 29.011 1.00 101.76 97 GLY C CA 1
ATOM 3706 C C . GLY C 1 40 ? 36.685 57.949 29.939 1.00 106.30 97 GLY C C 1
ATOM 3707 O O . GLY C 1 40 ? 37.153 58.448 30.966 1.00 107.41 97 GLY C O 1
ATOM 3708 N N . GLN C 1 41 ? 36.903 56.684 29.591 1.00 103.43 98 GLN C N 1
ATOM 3709 C CA . GLN C 1 41 ? 37.678 55.766 30.411 1.00 101.22 98 GLN C CA 1
ATOM 3710 C C . GLN C 1 41 ? 38.659 55.007 29.531 1.00 101.79 98 GLN C C 1
ATOM 3711 O O . GLN C 1 41 ? 38.314 54.597 28.418 1.00 103.70 98 GLN C O 1
ATOM 3717 N N . ALA C 1 42 ? 39.883 54.834 30.030 1.00 99.03 99 ALA C N 1
ATOM 3718 C CA . ALA C 1 42 ? 40.909 54.106 29.294 1.00 98.96 99 ALA C CA 1
ATOM 3719 C C . ALA C 1 42 ? 40.413 52.718 28.913 1.00 105.92 99 ALA C C 1
ATOM 3720 O O . ALA C 1 42 ? 39.803 52.016 29.725 1.00 103.80 99 ALA C O 1
ATOM 3722 N N . LEU C 1 43 ? 40.671 52.327 27.664 1.00 108.15 100 LEU C N 1
ATOM 3723 C CA . LEU C 1 43 ? 40.159 51.064 27.146 1.00 102.13 100 LEU C CA 1
ATOM 3724 C C . LEU C 1 43 ? 41.260 50.215 26.526 1.00 94.66 100 LEU C C 1
ATOM 3725 O O . LEU C 1 43 ? 41.476 49.075 26.949 1.00 97.29 100 LEU C O 1
ATOM 3730 N N . VAL C 1 44 ? 41.937 50.734 25.503 1.00 90.55 101 VAL C N 1
ATOM 3731 C CA . VAL C 1 44 ? 43.122 50.089 24.951 1.00 95.30 101 VAL C CA 1
ATOM 3732 C C . VAL C 1 44 ? 44.203 51.147 24.786 1.00 97.40 101 VAL C C 1
ATOM 3733 O O . VAL C 1 44 ? 43.911 52.312 24.483 1.00 110.34 101 VAL C O 1
ATOM 3737 N N . LYS C 1 45 ? 45.452 50.747 25.008 1.00 101.71 102 LYS C N 1
ATOM 3738 C CA . LYS C 1 45 ? 46.598 51.650 24.958 1.00 99.54 102 LYS C CA 1
ATOM 3739 C C . LYS C 1 45 ? 47.626 51.091 23.981 1.00 104.33 102 LYS C C 1
ATOM 3740 O O . LYS C 1 45 ? 48.233 50.042 24.236 1.00 103.10 102 LYS C O 1
ATOM 3746 N N . TYR C 1 46 ? 47.808 51.784 22.860 1.00 91.03 103 TYR C N 1
ATOM 3747 C CA . TYR C 1 46 ? 48.881 51.449 21.943 1.00 95.37 103 TYR C CA 1
ATOM 3748 C C . TYR C 1 46 ? 50.218 51.907 22.522 1.00 106.93 103 TYR C C 1
ATOM 3749 O O . TYR C 1 46 ? 50.281 52.699 23.469 1.00 103.72 103 TYR C O 1
ATOM 3758 N N . SER C 1 47 ? 51.300 51.398 21.940 1.00 104.36 104 SER C N 1
ATOM 3759 C CA . SER C 1 47 ? 52.632 51.795 22.373 1.00 111.00 104 SER C CA 1
ATOM 3760 C C . SER C 1 47 ? 52.850 53.279 22.108 1.00 105.67 104 SER C C 1
ATOM 3761 O O . SER C 1 47 ? 52.784 53.729 20.960 1.00 106.58 104 SER C O 1
ATOM 3764 N N . SER C 1 48 ? 53.097 54.039 23.175 1.00 99.27 105 SER C N 1
ATOM 3765 C CA . SER C 1 48 ? 53.391 55.470 23.084 1.00 112.02 105 SER C CA 1
ATOM 3766 C C . SER C 1 48 ? 54.909 55.632 23.085 1.00 123.81 105 SER C C 1
ATOM 3767 O O . SER C 1 48 ? 55.523 55.917 24.111 1.00 129.04 105 SER C O 1
ATOM 3770 N N . SER C 1 49 ? 55.522 55.449 21.919 1.00 121.52 106 SER C N 1
ATOM 3771 C CA . SER C 1 49 ? 56.977 55.500 21.833 1.00 113.95 106 SER C CA 1
ATOM 3772 C C . SER C 1 49 ? 57.439 56.354 20.657 1.00 108.36 106 SER C C 1
ATOM 3773 O O . SER C 1 49 ? 58.031 57.418 20.862 1.00 106.63 106 SER C O 1
ATOM 3776 N N . GLU C 1 50 ? 57.172 55.904 19.428 1.00 106.16 107 GLU C N 1
ATOM 3777 C CA . GLU C 1 50 ? 57.504 56.708 18.257 1.00 110.53 107 GLU C CA 1
ATOM 3778 C C . GLU C 1 50 ? 56.604 57.937 18.169 1.00 110.21 107 GLU C C 1
ATOM 3779 O O . GLU C 1 50 ? 56.895 58.882 17.427 1.00 110.98 107 GLU C O 1
ATOM 3785 N N . ALA C 1 51 ? 55.497 57.939 18.919 1.00 113.24 108 ALA C N 1
ATOM 3786 C CA . ALA C 1 51 ? 54.648 59.107 19.111 1.00 119.32 108 ALA C CA 1
ATOM 3787 C C . ALA C 1 51 ? 55.252 60.085 20.103 1.00 107.85 108 ALA C C 1
ATOM 3788 O O . ALA C 1 51 ? 55.293 61.287 19.826 1.00 110.11 108 ALA C O 1
ATOM 3790 N N . GLN C 1 52 ? 55.721 59.588 21.254 1.00 103.29 109 GLN C N 1
ATOM 3791 C CA . GLN C 1 52 ? 56.384 60.463 22.215 1.00 106.94 109 GLN C CA 1
ATOM 3792 C C . GLN C 1 52 ? 57.640 61.083 21.615 1.00 98.97 109 GLN C C 1
ATOM 3793 O O . GLN C 1 52 ? 57.948 62.255 21.867 1.00 88.31 109 GLN C O 1
ATOM 3799 N N . ALA C 1 53 ? 58.373 60.314 20.807 1.00 98.26 110 ALA C N 1
ATOM 3800 C CA . ALA C 1 53 ? 59.551 60.855 20.140 1.00 98.40 110 ALA C CA 1
ATOM 3801 C C . ALA C 1 53 ? 59.178 61.997 19.204 1.00 97.82 110 ALA C C 1
ATOM 3802 O O . ALA C 1 53 ? 59.874 63.018 19.151 1.00 99.29 110 ALA C O 1
ATOM 3804 N N . ALA C 1 54 ? 58.079 61.843 18.459 1.00 95.07 111 ALA C N 1
ATOM 3805 C CA . ALA C 1 54 ? 57.640 62.912 17.569 1.00 93.51 111 ALA C CA 1
ATOM 3806 C C . ALA C 1 54 ? 57.183 64.137 18.350 1.00 93.61 111 ALA C C 1
ATOM 3807 O O . ALA C 1 54 ? 57.398 65.273 17.903 1.00 95.90 111 ALA C O 1
ATOM 3809 N N . TYR C 1 55 ? 56.560 63.934 19.515 1.00 89.48 112 TYR C N 1
ATOM 3810 C CA . TYR C 1 55 ? 56.214 65.069 20.364 1.00 85.29 112 TYR C CA 1
ATOM 3811 C C . TYR C 1 55 ? 57.466 65.807 20.821 1.00 97.29 112 TYR C C 1
ATOM 3812 O O . TYR C 1 55 ? 57.548 67.036 20.711 1.00 97.02 112 TYR C O 1
ATOM 3821 N N . ASP C 1 56 ? 58.456 65.069 21.331 1.00 101.67 113 ASP C N 1
ATOM 3822 C CA . ASP C 1 56 ? 59.681 65.701 21.812 1.00 91.89 113 ASP C CA 1
ATOM 3823 C C . ASP C 1 56 ? 60.404 66.432 20.688 1.00 96.73 113 ASP C C 1
ATOM 3824 O O . ASP C 1 56 ? 60.943 67.528 20.893 1.00 90.70 113 ASP C O 1
ATOM 3829 N N . SER C 1 57 ? 60.421 65.841 19.489 1.00 92.25 114 SER C N 1
ATOM 3830 C CA . SER C 1 57 ? 61.062 66.491 18.351 1.00 90.92 114 SER C CA 1
ATOM 3831 C C . SER C 1 57 ? 60.335 67.774 17.967 1.00 89.57 114 SER C C 1
ATOM 3832 O O . SER C 1 57 ? 60.973 68.792 17.671 1.00 93.18 114 SER C O 1
ATOM 3835 N N . ALA C 1 58 ? 58.999 67.749 17.968 1.00 90.97 115 ALA C N 1
ATOM 3836 C CA . ALA C 1 58 ? 58.245 68.962 17.666 1.00 99.03 115 ALA C CA 1
ATOM 3837 C C . ALA C 1 58 ? 58.496 70.044 18.713 1.00 93.35 115 ALA C C 1
ATOM 3838 O O . ALA C 1 58 ? 58.606 71.233 18.379 1.00 92.02 115 ALA C O 1
ATOM 3840 N N . SER C 1 59 ? 58.596 69.648 19.985 1.00 84.14 116 SER C N 1
ATOM 3841 C CA . SER C 1 59 ? 58.911 70.606 21.041 1.00 96.52 116 SER C CA 1
ATOM 3842 C C . SER C 1 59 ? 60.282 71.236 20.820 1.00 100.16 116 SER C C 1
ATOM 3843 O O . SER C 1 59 ? 60.437 72.463 20.895 1.00 88.81 116 SER C O 1
ATOM 3846 N N . ARG C 1 60 ? 61.294 70.408 20.540 1.00 97.31 117 ARG C N 1
ATOM 3847 C CA . ARG C 1 60 ? 62.605 70.941 20.187 1.00 87.96 117 ARG C CA 1
ATOM 3848 C C . ARG C 1 60 ? 62.526 71.853 18.970 1.00 96.05 117 ARG C C 1
ATOM 3849 O O . ARG C 1 60 ? 63.339 72.773 18.826 1.00 101.89 117 ARG C O 1
ATOM 3857 N N . ALA C 1 61 ? 61.554 71.615 18.086 1.00 91.31 118 ALA C N 1
ATOM 3858 C CA . ALA C 1 61 ? 61.394 72.476 16.921 1.00 87.10 118 ALA C CA 1
ATOM 3859 C C . ALA C 1 61 ? 60.860 73.849 17.315 1.00 87.60 118 ALA C C 1
ATOM 3860 O O . ALA C 1 61 ? 61.324 74.872 16.792 1.00 96.66 118 ALA C O 1
ATOM 3862 N N . VAL C 1 62 ? 59.894 73.904 18.241 1.00 85.77 119 VAL C N 1
ATOM 3863 C CA . VAL C 1 62 ? 59.397 75.212 18.666 1.00 103.03 119 VAL C CA 1
ATOM 3864 C C . VAL C 1 62 ? 60.470 75.962 19.454 1.00 99.74 119 VAL C C 1
ATOM 3865 O O . VAL C 1 62 ? 60.658 77.174 19.272 1.00 87.10 119 VAL C O 1
ATOM 3869 N N . ALA C 1 63 ? 61.218 75.254 20.309 1.00 96.96 120 ALA C N 1
ATOM 3870 C CA . ALA C 1 63 ? 62.298 75.911 21.036 1.00 82.76 120 ALA C CA 1
ATOM 3871 C C . ALA C 1 63 ? 63.391 76.383 20.088 1.00 93.30 120 ALA C C 1
ATOM 3872 O O . ALA C 1 63 ? 64.029 77.414 20.335 1.00 96.55 120 ALA C O 1
ATOM 3874 N N . ARG C 1 64 ? 63.609 75.650 18.994 1.00 94.66 121 ARG C N 1
ATOM 3875 C CA . ARG C 1 64 ? 64.573 76.075 17.987 1.00 91.12 121 ARG C CA 1
ATOM 3876 C C . ARG C 1 64 ? 64.105 77.336 17.272 1.00 93.31 121 ARG C C 1
ATOM 3877 O O . ARG C 1 64 ? 64.908 78.236 16.997 1.00 100.51 121 ARG C O 1
ATOM 3885 N N . ALA C 1 65 ? 62.811 77.418 16.955 1.00 94.54 122 ALA C N 1
ATOM 3886 C CA . ALA C 1 65 ? 62.283 78.641 16.358 1.00 107.29 122 ALA C CA 1
ATOM 3887 C C . ALA C 1 65 ? 62.438 79.826 17.304 1.00 100.55 122 ALA C C 1
ATOM 3888 O O . ALA C 1 65 ? 62.764 80.941 16.871 1.00 101.92 122 ALA C O 1
ATOM 3890 N N . ASP C 1 66 ? 62.223 79.601 18.605 1.00 95.93 123 ASP C N 1
ATOM 3891 C CA . ASP C 1 66 ? 62.400 80.671 19.584 1.00 105.78 123 ASP C CA 1
ATOM 3892 C C . ASP C 1 66 ? 63.860 81.112 19.667 1.00 114.01 123 ASP C C 1
ATOM 3893 O O . ASP C 1 66 ? 64.162 82.315 19.707 1.00 101.70 123 ASP C O 1
ATOM 3898 N N . ARG C 1 67 ? 64.782 80.149 19.705 1.00 102.32 124 ARG C N 1
ATOM 3899 C CA . ARG C 1 67 ? 66.199 80.493 19.686 1.00 102.83 124 ARG C CA 1
ATOM 3900 C C . ARG C 1 67 ? 66.541 81.322 18.457 1.00 101.72 124 ARG C C 1
ATOM 3901 O O . ARG C 1 67 ? 67.234 82.340 18.554 1.00 107.90 124 ARG C O 1
ATOM 3909 N N . HIS C 1 68 ? 66.052 80.904 17.286 1.00 102.28 125 HIS C N 1
ATOM 3910 C CA . HIS C 1 68 ? 66.375 81.620 16.057 1.00 109.97 125 HIS C CA 1
ATOM 3911 C C . HIS C 1 68 ? 65.824 83.043 16.071 1.00 107.82 125 HIS C C 1
ATOM 3912 O O . HIS C 1 68 ? 66.501 83.973 15.607 1.00 115.54 125 HIS C O 1
ATOM 3919 N N . ILE C 1 69 ? 64.618 83.248 16.615 1.00 100.87 126 ILE C N 1
ATOM 3920 C CA . ILE C 1 69 ? 64.085 84.609 16.643 1.00 108.45 126 ILE C CA 1
ATOM 3921 C C . ILE C 1 69 ? 64.875 85.474 17.622 1.00 102.56 126 ILE C C 1
ATOM 3922 O O . ILE C 1 69 ? 65.099 86.664 17.368 1.00 110.97 126 ILE C O 1
ATOM 3927 N N . ASN C 1 70 ? 65.343 84.895 18.735 1.00 96.88 127 ASN C N 1
ATOM 3928 C CA . ASN C 1 70 ? 66.196 85.668 19.640 1.00 100.54 127 ASN C CA 1
ATOM 3929 C C . ASN C 1 70 ? 67.523 86.031 18.978 1.00 103.63 127 ASN C C 1
ATOM 3930 O O . ASN C 1 70 ? 67.969 87.188 19.042 1.00 105.70 127 ASN C O 1
ATOM 3935 N N . GLU C 1 71 ? 68.168 85.052 18.337 1.00 103.75 128 GLU C N 1
ATOM 3936 C CA . GLU C 1 71 ? 69.393 85.300 17.584 1.00 106.74 128 GLU C CA 1
ATOM 3937 C C . GLU C 1 71 ? 69.180 86.354 16.510 1.00 104.70 128 GLU C C 1
ATOM 3938 O O . GLU C 1 71 ? 70.139 87.011 16.084 1.00 123.53 128 GLU C O 1
ATOM 3944 N N . LEU C 1 72 ? 67.933 86.531 16.073 1.00 106.12 129 LEU C N 1
ATOM 3945 C CA . LEU C 1 72 ? 67.620 87.452 14.990 1.00 109.49 129 LEU C CA 1
ATOM 3946 C C . LEU C 1 72 ? 67.372 88.871 15.462 1.00 112.84 129 LEU C C 1
ATOM 3947 O O . LEU C 1 72 ? 67.921 89.819 14.888 1.00 122.91 129 LEU C O 1
ATOM 3952 N N . ASN C 1 73 ? 66.530 89.039 16.477 1.00 111.07 130 ASN C N 1
ATOM 3953 C CA . ASN C 1 73 ? 66.219 90.383 16.930 1.00 127.93 130 ASN C CA 1
ATOM 3954 C C . ASN C 1 73 ? 67.329 90.958 17.796 1.00 134.31 130 ASN C C 1
ATOM 3955 O O . ASN C 1 73 ? 67.459 92.183 17.878 1.00 152.73 130 ASN C O 1
ATOM 3960 N N . GLN C 1 74 ? 68.139 90.113 18.444 1.00 127.17 131 GLN C N 1
ATOM 3961 C CA . GLN C 1 74 ? 69.355 90.643 19.055 1.00 121.44 131 GLN C CA 1
ATOM 3962 C C . GLN C 1 74 ? 70.321 91.133 17.982 1.00 121.00 131 GLN C C 1
ATOM 3963 O O . GLN C 1 74 ? 70.927 92.204 18.117 1.00 130.74 131 GLN C O 1
ATOM 3969 N N . ALA C 1 75 ? 70.456 90.368 16.894 1.00 118.62 132 ALA C N 1
ATOM 3970 C CA . ALA C 1 75 ? 71.243 90.811 15.751 1.00 118.37 132 ALA C CA 1
ATOM 3971 C C . ALA C 1 75 ? 70.652 92.048 15.091 1.00 129.64 132 ALA C C 1
ATOM 3972 O O . ALA C 1 75 ? 71.364 92.746 14.362 1.00 132.31 132 ALA C O 1
ATOM 3974 N N . ARG C 1 76 ? 69.366 92.331 15.314 1.00 132.16 133 ARG C N 1
ATOM 3975 C CA . ARG C 1 76 ? 68.837 93.631 14.918 1.00 140.41 133 ARG C CA 1
ATOM 3976 C C . ARG C 1 76 ? 69.242 94.714 15.912 1.00 134.50 133 ARG C C 1
ATOM 3977 O O . ARG C 1 76 ? 69.640 95.813 15.513 1.00 139.41 133 ARG C O 1
ATOM 3985 N N . ASN C 1 77 ? 69.155 94.417 17.213 1.00 128.85 134 ASN C N 1
ATOM 3986 C CA . ASN C 1 77 ? 69.544 95.391 18.230 1.00 128.17 134 ASN C CA 1
ATOM 3987 C C . ASN C 1 77 ? 71.002 95.805 18.086 1.00 136.97 134 ASN C C 1
ATOM 3988 O O . ASN C 1 77 ? 71.376 96.908 18.501 1.00 131.17 134 ASN C O 1
ATOM 3993 N N . GLU C 1 78 ? 71.838 94.942 17.508 1.00 133.97 135 GLU C N 1
ATOM 3994 C CA . GLU C 1 78 ? 73.231 95.315 17.284 1.00 126.26 135 GLU C CA 1
ATOM 3995 C C . GLU C 1 78 ? 73.391 96.169 16.030 1.00 138.92 135 GLU C C 1
ATOM 3996 O O . GLU C 1 78 ? 74.027 97.227 16.069 1.00 155.24 135 GLU C O 1
ATOM 4002 N N . ALA C 1 79 ? 72.818 95.729 14.910 1.00 133.60 136 ALA C N 1
ATOM 4003 C CA . ALA C 1 79 ? 73.002 96.410 13.634 1.00 135.77 136 ALA C CA 1
ATOM 4004 C C . ALA C 1 79 ? 72.066 97.598 13.437 1.00 141.57 136 ALA C C 1
ATOM 4005 O O . ALA C 1 79 ? 72.079 98.198 12.356 1.00 139.42 136 ALA C O 1
ATOM 4007 N N . ALA C 1 80 ? 71.258 97.954 14.437 1.00 144.57 137 ALA C N 1
ATOM 4008 C CA . ALA C 1 80 ? 70.389 99.121 14.347 1.00 144.43 137 ALA C CA 1
ATOM 4009 C C . ALA C 1 80 ? 70.912 100.317 15.130 1.00 155.55 137 ALA C C 1
ATOM 4010 O O . ALA C 1 80 ? 70.363 101.415 14.992 1.00 162.18 137 ALA C O 1
ATOM 4012 N N . SER C 1 81 ? 71.944 100.128 15.956 1.00 160.05 138 SER C N 1
ATOM 4013 C CA . SER C 1 81 ? 72.637 101.233 16.609 1.00 153.14 138 SER C CA 1
ATOM 4014 C C . SER C 1 81 ? 74.135 101.185 16.329 1.00 147.22 138 SER C C 1
ATOM 4015 O O . SER C 1 81 ? 74.927 101.712 17.117 1.00 145.89 138 SER C O 1
ATOM 4018 N N . ALA C 1 82 ? 74.535 100.560 15.226 1.00 140.26 139 ALA C N 1
ATOM 4019 C CA . ALA C 1 82 ? 75.940 100.458 14.854 1.00 145.36 139 ALA C CA 1
ATOM 4020 C C . ALA C 1 82 ? 76.250 101.358 13.663 1.00 151.42 139 ALA C C 1
ATOM 4021 O O . ALA C 1 82 ? 75.828 101.083 12.539 1.00 145.13 139 ALA C O 1
ATOM 4023 N N . ASN C 1 107 ? 72.510 91.904 7.163 1.00 126.25 164 ASN C N 1
ATOM 4024 C CA . ASN C 1 107 ? 72.970 93.146 6.553 1.00 131.84 164 ASN C CA 1
ATOM 4025 C C . ASN C 1 107 ? 71.821 94.146 6.441 1.00 123.89 164 ASN C C 1
ATOM 4026 O O . ASN C 1 107 ? 70.936 93.987 5.598 1.00 128.34 164 ASN C O 1
ATOM 4031 N N . SER C 1 108 ? 71.869 95.163 7.311 1.00 120.18 165 SER C N 1
ATOM 4032 C CA . SER C 1 108 ? 70.864 96.214 7.479 1.00 127.18 165 SER C CA 1
ATOM 4033 C C . SER C 1 108 ? 69.695 95.731 8.328 1.00 114.29 165 SER C C 1
ATOM 4034 O O . SER C 1 108 ? 69.638 94.560 8.717 1.00 122.15 165 SER C O 1
ATOM 4037 N N . VAL C 1 109 ? 68.766 96.638 8.632 1.00 116.72 166 VAL C N 1
ATOM 4038 C CA . VAL C 1 109 ? 67.568 96.263 9.375 1.00 122.92 166 VAL C CA 1
ATOM 4039 C C . VAL C 1 109 ? 66.518 95.672 8.439 1.00 122.47 166 VAL C C 1
ATOM 4040 O O . VAL C 1 109 ? 65.701 94.844 8.860 1.00 121.30 166 VAL C O 1
ATOM 4044 N N . ALA C 1 110 ? 66.544 96.053 7.162 1.00 121.53 167 ALA C N 1
ATOM 4045 C CA . ALA C 1 110 ? 65.609 95.539 6.167 1.00 117.42 167 ALA C CA 1
ATOM 4046 C C . ALA C 1 110 ? 65.645 94.016 6.095 1.00 120.78 167 ALA C C 1
ATOM 4047 O O . ALA C 1 110 ? 64.685 93.346 6.497 1.00 120.52 167 ALA C O 1
ATOM 4049 N N . SER C 1 111 ? 66.753 93.460 5.602 1.00 118.23 168 SER C N 1
ATOM 4050 C CA . SER C 1 111 ? 66.865 92.016 5.425 1.00 112.94 168 SER C CA 1
ATOM 4051 C C . SER C 1 111 ? 67.237 91.319 6.728 1.00 113.77 168 SER C C 1
ATOM 4052 O O . SER C 1 111 ? 67.913 90.286 6.717 1.00 118.91 168 SER C O 1
ATOM 4055 N N . ILE C 1 112 ? 66.806 91.883 7.855 1.00 108.81 169 ILE C N 1
ATOM 4056 C CA . ILE C 1 112 ? 66.919 91.226 9.151 1.00 111.33 169 ILE C CA 1
ATOM 4057 C C . ILE C 1 112 ? 65.535 91.256 9.787 1.00 111.74 169 ILE C C 1
ATOM 4058 O O . ILE C 1 112 ? 65.097 90.280 10.409 1.00 116.60 169 ILE C O 1
ATOM 4063 N N . ASP C 1 113 ? 64.827 92.374 9.606 1.00 117.21 170 ASP C N 1
ATOM 4064 C CA . ASP C 1 113 ? 63.408 92.416 9.947 1.00 105.57 170 ASP C CA 1
ATOM 4065 C C . ASP C 1 113 ? 62.614 91.438 9.089 1.00 99.84 170 ASP C C 1
ATOM 4066 O O . ASP C 1 113 ? 61.737 90.726 9.595 1.00 105.99 170 ASP C O 1
ATOM 4071 N N . ALA C 1 114 ? 62.908 91.388 7.786 1.00 94.70 171 ALA C N 1
ATOM 4072 C CA . ALA C 1 114 ? 62.214 90.464 6.891 1.00 100.18 171 ALA C CA 1
ATOM 4073 C C . ALA C 1 114 ? 62.371 89.017 7.353 1.00 104.73 171 ALA C C 1
ATOM 4074 O O . ALA C 1 114 ? 61.381 88.288 7.528 1.00 105.10 171 ALA C O 1
ATOM 4076 N N . GLN C 1 115 ? 63.618 88.590 7.569 1.00 92.65 172 GLN C N 1
ATOM 4077 C CA . GLN C 1 115 ? 63.877 87.234 8.037 1.00 96.15 172 GLN C CA 1
ATOM 4078 C C . GLN C 1 115 ? 63.377 87.021 9.468 1.00 96.75 172 GLN C C 1
ATOM 4079 O O . GLN C 1 115 ? 63.185 85.876 9.905 1.00 103.67 172 GLN C O 1
ATOM 4085 N N . LEU C 1 116 ? 63.147 88.103 10.211 1.00 79.78 173 LEU C N 1
ATOM 4086 C CA . LEU C 1 116 ? 62.383 87.967 11.447 1.00 87.96 173 LEU C CA 1
ATOM 4087 C C . LEU C 1 116 ? 60.928 87.626 11.151 1.00 94.92 173 LEU C C 1
ATOM 4088 O O . LEU C 1 116 ? 60.299 86.868 11.903 1.00 93.20 173 LEU C O 1
ATOM 4093 N N . GLY C 1 117 ? 60.388 88.151 10.051 1.00 93.36 174 GLY C N 1
ATOM 4094 C CA . GLY C 1 117 ? 59.055 87.743 9.639 1.00 95.85 174 GLY C CA 1
ATOM 4095 C C . GLY C 1 117 ? 58.994 86.272 9.279 1.00 94.60 174 GLY C C 1
ATOM 4096 O O . GLY C 1 117 ? 58.143 85.525 9.779 1.00 82.59 174 GLY C O 1
ATOM 4097 N N . ASP C 1 118 ? 59.912 85.828 8.415 1.00 84.98 175 ASP C N 1
ATOM 4098 C CA . ASP C 1 118 ? 59.932 84.414 8.050 1.00 78.02 175 ASP C CA 1
ATOM 4099 C C . ASP C 1 118 ? 60.210 83.527 9.260 1.00 78.61 175 ASP C C 1
ATOM 4100 O O . ASP C 1 118 ? 59.740 82.382 9.316 1.00 87.27 175 ASP C O 1
ATOM 4105 N N . ALA C 1 119 ? 60.948 84.041 10.245 1.00 79.45 176 ALA C N 1
ATOM 4106 C CA . ALA C 1 119 ? 61.158 83.290 11.478 1.00 85.36 176 ALA C CA 1
ATOM 4107 C C . ALA C 1 119 ? 59.866 83.167 12.278 1.00 76.99 176 ALA C C 1
ATOM 4108 O O . ALA C 1 119 ? 59.582 82.107 12.850 1.00 73.21 176 ALA C O 1
ATOM 4110 N N . ARG C 1 120 ? 59.074 84.243 12.338 1.00 83.48 177 ARG C N 1
ATOM 4111 C CA . ARG C 1 120 ? 57.754 84.153 12.957 1.00 88.87 177 ARG C CA 1
ATOM 4112 C C . ARG C 1 120 ? 56.905 83.082 12.278 1.00 88.75 177 ARG C C 1
ATOM 4113 O O . ARG C 1 120 ? 56.258 82.265 12.952 1.00 77.76 177 ARG C O 1
ATOM 4121 N N . ASP C 1 121 ? 56.904 83.068 10.940 1.00 79.68 178 ASP C N 1
ATOM 4122 C CA . ASP C 1 121 ? 56.240 81.996 10.202 1.00 71.03 178 ASP C CA 1
ATOM 4123 C C . ASP C 1 121 ? 56.710 80.627 10.681 1.00 88.53 178 ASP C C 1
ATOM 4124 O O . ASP C 1 121 ? 55.897 79.749 11.005 1.00 80.69 178 ASP C O 1
ATOM 4129 N N . ALA C 1 122 ? 58.033 80.435 10.733 1.00 87.87 179 ALA C N 1
ATOM 4130 C CA . ALA C 1 122 ? 58.581 79.143 11.134 1.00 77.41 179 ALA C CA 1
ATOM 4131 C C . ALA C 1 122 ? 58.101 78.736 12.522 1.00 86.52 179 ALA C C 1
ATOM 4132 O O . ALA C 1 122 ? 57.784 77.563 12.756 1.00 90.97 179 ALA C O 1
ATOM 4134 N N . ARG C 1 123 ? 58.037 79.688 13.459 1.00 80.20 180 ARG C N 1
ATOM 4135 C CA . ARG C 1 123 ? 57.542 79.347 14.790 1.00 78.74 180 ARG C CA 1
ATOM 4136 C C . ARG C 1 123 ? 56.077 78.937 14.744 1.00 91.14 180 ARG C C 1
ATOM 4137 O O . ARG C 1 123 ? 55.661 78.017 15.463 1.00 82.30 180 ARG C O 1
ATOM 4145 N N . ALA C 1 124 ? 55.278 79.608 13.908 1.00 87.56 181 ALA C N 1
ATOM 4146 C CA . ALA C 1 124 ? 53.888 79.196 13.741 1.00 83.34 181 ALA C CA 1
ATOM 4147 C C . ALA C 1 124 ? 53.802 77.745 13.275 1.00 86.07 181 ALA C C 1
ATOM 4148 O O . ALA C 1 124 ? 53.078 76.930 13.866 1.00 80.20 181 ALA C O 1
ATOM 4150 N N . ASP C 1 125 ? 54.550 77.400 12.222 1.00 86.03 182 ASP C N 1
ATOM 4151 C CA . ASP C 1 125 ? 54.564 76.017 11.748 1.00 80.16 182 ASP C CA 1
ATOM 4152 C C . ASP C 1 125 ? 54.962 75.058 12.864 1.00 78.44 182 ASP C C 1
ATOM 4153 O O . ASP C 1 125 ? 54.329 74.013 13.061 1.00 84.28 182 ASP C O 1
ATOM 4158 N N . ALA C 1 126 ? 56.002 75.415 13.623 1.00 82.06 183 ALA C N 1
ATOM 4159 C CA . ALA C 1 126 ? 56.471 74.548 14.701 1.00 82.33 183 ALA C CA 1
ATOM 4160 C C . ALA C 1 126 ? 55.376 74.292 15.731 1.00 77.96 183 ALA C C 1
ATOM 4161 O O . ALA C 1 126 ? 55.180 73.150 16.165 1.00 75.95 183 ALA C O 1
ATOM 4163 N N . ALA C 1 127 ? 54.648 75.338 16.135 1.00 86.25 184 ALA C N 1
ATOM 4164 C CA . ALA C 1 127 ? 53.563 75.140 17.093 1.00 83.04 184 ALA C CA 1
ATOM 4165 C C . ALA C 1 127 ? 52.441 74.292 16.506 1.00 88.77 184 ALA C C 1
ATOM 4166 O O . ALA C 1 127 ? 51.835 73.482 17.222 1.00 76.97 184 ALA C O 1
ATOM 4168 N N . ALA C 1 128 ? 52.154 74.459 15.212 1.00 85.09 185 ALA C N 1
ATOM 4169 C CA . ALA C 1 128 ? 51.125 73.646 14.570 1.00 80.08 185 ALA C CA 1
ATOM 4170 C C . ALA C 1 128 ? 51.488 72.166 14.619 1.00 91.33 185 ALA C C 1
ATOM 4171 O O . ALA C 1 128 ? 50.751 71.348 15.185 1.00 95.79 185 ALA C O 1
ATOM 4173 N N . GLN C 1 129 ? 52.635 71.802 14.034 1.00 91.54 186 GLN C N 1
ATOM 4174 C CA . GLN C 1 129 ? 53.024 70.396 14.023 1.00 98.67 186 GLN C CA 1
ATOM 4175 C C . GLN C 1 129 ? 53.261 69.860 15.429 1.00 94.15 186 GLN C C 1
ATOM 4176 O O . GLN C 1 129 ? 53.159 68.645 15.645 1.00 96.10 186 GLN C O 1
ATOM 4182 N N . LEU C 1 130 ? 53.557 70.737 16.391 1.00 84.30 187 LEU C N 1
ATOM 4183 C CA . LEU C 1 130 ? 53.600 70.312 17.786 1.00 87.53 187 LEU C CA 1
ATOM 4184 C C . LEU C 1 130 ? 52.222 69.876 18.266 1.00 89.63 187 LEU C C 1
ATOM 4185 O O . LEU C 1 130 ? 52.075 68.806 18.870 1.00 92.76 187 LEU C O 1
ATOM 4190 N N . SER C 1 131 ? 51.197 70.698 18.015 1.00 84.85 188 SER C N 1
ATOM 4191 C CA . SER C 1 131 ? 49.844 70.316 18.413 1.00 89.35 188 SER C CA 1
ATOM 4192 C C . SER C 1 131 ? 49.418 69.022 17.729 1.00 93.56 188 SER C C 1
ATOM 4193 O O . SER C 1 131 ? 48.816 68.141 18.363 1.00 91.50 188 SER C O 1
ATOM 4196 N N . LYS C 1 132 ? 49.731 68.884 16.436 1.00 86.55 189 LYS C N 1
ATOM 4197 C CA . LYS C 1 132 ? 49.474 67.625 15.743 1.00 86.22 189 LYS C CA 1
ATOM 4198 C C . LYS C 1 132 ? 50.170 66.462 16.441 1.00 94.50 189 LYS C C 1
ATOM 4199 O O . LYS C 1 132 ? 49.602 65.370 16.567 1.00 86.77 189 LYS C O 1
ATOM 4205 N N . ALA C 1 133 ? 51.400 66.683 16.916 1.00 95.59 190 ALA C N 1
ATOM 4206 C CA . ALA C 1 133 ? 52.100 65.643 17.662 1.00 82.01 190 ALA C CA 1
ATOM 4207 C C . ALA C 1 133 ? 51.389 65.310 18.968 1.00 80.33 190 ALA C C 1
ATOM 4208 O O . ALA C 1 133 ? 51.400 64.153 19.400 1.00 95.29 190 ALA C O 1
ATOM 4210 N N . GLN C 1 134 ? 50.772 66.303 19.611 1.00 86.65 191 GLN C N 1
ATOM 4211 C CA . GLN C 1 134 ? 50.016 66.036 20.832 1.00 93.23 191 GLN C CA 1
ATOM 4212 C C . GLN C 1 134 ? 48.799 65.165 20.540 1.00 100.68 191 GLN C C 1
ATOM 4213 O O . GLN C 1 134 ? 48.550 64.167 21.235 1.00 97.47 191 GLN C O 1
ATOM 4219 N N . SER C 1 135 ? 48.029 65.527 19.509 1.00 97.75 192 SER C N 1
ATOM 4220 C CA . SER C 1 135 ? 46.855 64.738 19.147 1.00 91.38 192 SER C CA 1
ATOM 4221 C C . SER C 1 135 ? 47.246 63.313 18.779 1.00 97.98 192 SER C C 1
ATOM 4222 O O . SER C 1 135 ? 46.667 62.346 19.288 1.00 101.38 192 SER C O 1
ATOM 4225 N N . GLN C 1 136 ? 48.235 63.164 17.892 1.00 102.20 193 GLN C N 1
ATOM 4226 C CA . GLN C 1 136 ? 48.730 61.835 17.547 1.00 100.41 193 GLN C CA 1
ATOM 4227 C C . GLN C 1 136 ? 49.225 61.089 18.780 1.00 89.37 193 GLN C C 1
ATOM 4228 O O . GLN C 1 136 ? 49.123 59.858 18.843 1.00 98.45 193 GLN C O 1
ATOM 4234 N N . LEU C 1 137 ? 49.736 61.812 19.776 1.00 87.01 194 LEU C N 1
ATOM 4235 C CA . LEU C 1 137 ? 50.217 61.187 21.001 1.00 90.57 194 LEU C CA 1
ATOM 4236 C C . LEU C 1 137 ? 49.071 60.582 21.799 1.00 96.81 194 LEU C C 1
ATOM 4237 O O . LEU C 1 137 ? 49.006 59.359 21.955 1.00 101.37 194 LEU C O 1
ATOM 4242 N N . ASP C 1 138 ? 48.157 61.416 22.308 1.00 105.92 195 ASP C N 1
ATOM 4243 C CA . ASP C 1 138 ? 47.116 60.857 23.169 1.00 103.95 195 ASP C CA 1
ATOM 4244 C C . ASP C 1 138 ? 46.124 59.985 22.410 1.00 107.51 195 ASP C C 1
ATOM 4245 O O . ASP C 1 138 ? 45.250 59.379 23.041 1.00 110.73 195 ASP C O 1
ATOM 4250 N N . ALA C 1 139 ? 46.239 59.900 21.082 1.00 102.93 196 ALA C N 1
ATOM 4251 C CA . ALA C 1 139 ? 45.480 58.922 20.314 1.00 96.32 196 ALA C CA 1
ATOM 4252 C C . ALA C 1 139 ? 46.014 57.506 20.483 1.00 102.32 196 ALA C C 1
ATOM 4253 O O . ALA C 1 139 ? 45.357 56.557 20.044 1.00 101.07 196 ALA C O 1
ATOM 4263 N N . THR C 1 141 ? 45.946 55.965 22.993 1.00 95.77 198 THR C N 1
ATOM 4264 C CA . THR C 1 141 ? 45.082 55.421 24.033 1.00 96.89 198 THR C CA 1
ATOM 4265 C C . THR C 1 141 ? 43.648 55.805 23.703 1.00 101.20 198 THR C C 1
ATOM 4266 O O . THR C 1 141 ? 43.320 56.996 23.675 1.00 109.87 198 THR C O 1
ATOM 4270 N N . VAL C 1 142 ? 42.792 54.811 23.459 1.00 101.13 199 VAL C N 1
ATOM 4271 C CA . VAL C 1 142 ? 41.400 55.069 23.098 1.00 107.14 199 VAL C CA 1
ATOM 4272 C C . VAL C 1 142 ? 40.531 54.980 24.345 1.00 98.52 199 VAL C C 1
ATOM 4273 O O . VAL C 1 142 ? 40.728 54.110 25.206 1.00 86.18 199 VAL C O 1
ATOM 4277 N N . LEU C 1 143 ? 39.568 55.890 24.442 1.00 98.67 200 LEU C N 1
ATOM 4278 C CA . LEU C 1 143 ? 38.695 56.013 25.596 1.00 96.75 200 LEU C CA 1
ATOM 4279 C C . LEU C 1 143 ? 37.282 55.570 25.240 1.00 96.18 200 LEU C C 1
ATOM 4280 O O . LEU C 1 143 ? 36.893 55.529 24.069 1.00 97.76 200 LEU C O 1
ATOM 4285 N N . SER C 1 144 ? 36.514 55.233 26.273 1.00 89.18 201 SER C N 1
ATOM 4286 C CA . SER C 1 144 ? 35.137 54.808 26.072 1.00 94.03 201 SER C CA 1
ATOM 4287 C C . SER C 1 144 ? 34.256 56.000 25.720 1.00 96.90 201 SER C C 1
ATOM 4288 O O . SER C 1 144 ? 34.512 57.135 26.127 1.00 100.80 201 SER C O 1
ATOM 4291 N N . THR C 1 145 ? 33.209 55.733 24.944 1.00 91.37 202 THR C N 1
ATOM 4292 C CA . THR C 1 145 ? 32.218 56.743 24.605 1.00 85.61 202 THR C CA 1
ATOM 4293 C C . THR C 1 145 ? 30.893 56.520 25.322 1.00 88.44 202 THR C C 1
ATOM 4294 O O . THR C 1 145 ? 29.910 57.198 25.007 1.00 91.72 202 THR C O 1
ATOM 4298 N N . LEU C 1 146 ? 30.845 55.598 26.283 1.00 100.56 203 LEU C N 1
ATOM 4299 C CA . LEU C 1 146 ? 29.606 55.280 26.977 1.00 102.42 203 LEU C CA 1
ATOM 4300 C C . LEU C 1 146 ? 29.902 54.879 28.413 1.00 101.07 203 LEU C C 1
ATOM 4301 O O . LEU C 1 146 ? 31.052 54.681 28.810 1.00 96.54 203 LEU C O 1
ATOM 4306 N N . GLU C 1 147 ? 28.828 54.748 29.184 1.00 102.31 204 GLU C N 1
ATOM 4307 C CA . GLU C 1 147 ? 28.828 54.038 30.455 1.00 100.18 204 GLU C CA 1
ATOM 4308 C C . GLU C 1 147 ? 28.095 52.723 30.236 1.00 104.41 204 GLU C C 1
ATOM 4309 O O . GLU C 1 147 ? 26.932 52.723 29.816 1.00 109.00 204 GLU C O 1
ATOM 4315 N N . GLY C 1 148 ? 28.771 51.612 30.498 1.00 89.76 205 GLY C N 1
ATOM 4316 C CA . GLY C 1 148 ? 28.153 50.321 30.275 1.00 93.24 205 GLY C CA 1
ATOM 4317 C C . GLY C 1 148 ? 29.087 49.192 30.646 1.00 96.46 205 GLY C C 1
ATOM 4318 O O . GLY C 1 148 ? 30.137 49.400 31.258 1.00 102.21 205 GLY C O 1
ATOM 4319 N N . THR C 1 149 ? 28.682 47.985 30.265 1.00 99.82 206 THR C N 1
ATOM 4320 C CA . THR C 1 149 ? 29.435 46.774 30.552 1.00 101.47 206 THR C CA 1
ATOM 4321 C C . THR C 1 149 ? 30.237 46.355 29.328 1.00 95.53 206 THR C C 1
ATOM 4322 O O . THR C 1 149 ? 29.790 46.525 28.190 1.00 96.03 206 THR C O 1
ATOM 4326 N N . VAL C 1 150 ? 31.420 45.810 29.568 1.00 93.85 207 VAL C N 1
ATOM 4327 C CA . VAL C 1 150 ? 32.267 45.307 28.496 1.00 89.56 207 VAL C CA 1
ATOM 4328 C C . VAL C 1 150 ? 31.855 43.875 28.187 1.00 89.13 207 VAL C C 1
ATOM 4329 O O . VAL C 1 150 ? 31.668 43.058 29.088 1.00 84.79 207 VAL C O 1
ATOM 4333 N N . VAL C 1 151 ? 31.698 43.577 26.909 1.00 88.22 208 VAL C N 1
ATOM 4334 C CA . VAL C 1 151 ? 31.021 42.373 26.454 1.00 81.93 208 VAL C CA 1
ATOM 4335 C C . VAL C 1 151 ? 32.022 41.385 25.892 1.00 86.83 208 VAL C C 1
ATOM 4336 O O . VAL C 1 151 ? 31.953 40.183 26.178 1.00 84.34 208 VAL C O 1
ATOM 4340 N N . GLU C 1 152 ? 32.963 41.898 25.113 1.00 88.84 209 GLU C N 1
ATOM 4341 C CA . GLU C 1 152 ? 33.923 41.075 24.402 1.00 90.45 209 GLU C CA 1
ATOM 4342 C C . GLU C 1 152 ? 35.273 41.770 24.416 1.00 93.02 209 GLU C C 1
ATOM 4343 O O . GLU C 1 152 ? 35.362 42.947 24.062 1.00 95.56 209 GLU C O 1
ATOM 4349 N N . VAL C 1 153 ? 36.315 41.066 24.850 1.00 95.93 210 VAL C N 1
ATOM 4350 C CA . VAL C 1 153 ? 37.686 41.528 24.666 1.00 94.08 210 VAL C CA 1
ATOM 4351 C C . VAL C 1 153 ? 38.460 40.432 23.944 1.00 85.58 210 VAL C C 1
ATOM 4352 O O . VAL C 1 153 ? 38.305 39.245 24.250 1.00 100.06 210 VAL C O 1
ATOM 4356 N N . ASN C 1 154 ? 39.249 40.837 22.951 1.00 95.78 211 ASN C N 1
ATOM 4357 C CA . ASN C 1 154 ? 40.007 39.916 22.107 1.00 89.46 211 ASN C CA 1
ATOM 4358 C C . ASN C 1 154 ? 41.389 40.534 21.932 1.00 104.76 211 ASN C C 1
ATOM 4359 O O . ASN C 1 154 ? 41.574 41.429 21.103 1.00 93.79 211 ASN C O 1
ATOM 4364 N N . SER C 1 155 ? 42.351 40.064 22.721 1.00 113.10 212 SER C N 1
ATOM 4365 C CA . SER C 1 155 ? 43.694 40.621 22.693 1.00 105.49 212 SER C CA 1
ATOM 4366 C C . SER C 1 155 ? 44.590 39.971 21.649 1.00 98.77 212 SER C C 1
ATOM 4367 O O . SER C 1 155 ? 45.682 40.485 21.388 1.00 111.65 212 SER C O 1
ATOM 4370 N N . ASN C 1 156 ? 44.161 38.867 21.043 1.00 98.30 213 ASN C N 1
ATOM 4371 C CA . ASN C 1 156 ? 44.949 38.170 20.028 1.00 107.86 213 ASN C CA 1
ATOM 4372 C C . ASN C 1 156 ? 44.482 38.651 18.659 1.00 100.97 213 ASN C C 1
ATOM 4373 O O . ASN C 1 156 ? 43.410 38.267 18.181 1.00 87.94 213 ASN C O 1
ATOM 4378 N N . VAL C 1 157 ? 45.301 39.489 18.031 1.00 96.87 214 VAL C N 1
ATOM 4379 C CA . VAL C 1 157 ? 44.958 40.160 16.784 1.00 103.70 214 VAL C CA 1
ATOM 4380 C C . VAL C 1 157 ? 46.224 40.290 15.947 1.00 96.42 214 VAL C C 1
ATOM 4381 O O . VAL C 1 157 ? 47.309 40.543 16.480 1.00 100.96 214 VAL C O 1
ATOM 4385 N N . SER C 1 158 ? 46.090 40.104 14.636 1.00 96.32 215 SER C N 1
ATOM 4386 C CA . SER C 1 158 ? 47.239 40.126 13.742 1.00 107.86 215 SER C CA 1
ATOM 4387 C C . SER C 1 158 ? 47.470 41.536 13.213 1.00 113.59 215 SER C C 1
ATOM 4388 O O . SER C 1 158 ? 46.546 42.172 12.694 1.00 106.61 215 SER C O 1
ATOM 4391 N N . LYS C 1 159 ? 48.708 42.021 13.353 1.00 122.61 216 LYS C N 1
ATOM 4392 C CA . LYS C 1 159 ? 49.061 43.331 12.816 1.00 109.63 216 LYS C CA 1
ATOM 4393 C C . LYS C 1 159 ? 48.966 43.350 11.297 1.00 115.55 216 LYS C C 1
ATOM 4394 O O . LYS C 1 159 ? 48.655 44.391 10.706 1.00 117.59 216 LYS C O 1
ATOM 4400 N N . SER C 1 160 ? 49.221 42.215 10.651 1.00 121.78 217 SER C N 1
ATOM 4401 C CA . SER C 1 160 ? 48.984 42.105 9.223 1.00 121.73 217 SER C CA 1
ATOM 4402 C C . SER C 1 160 ? 47.486 42.204 8.935 1.00 124.74 217 SER C C 1
ATOM 4403 O O . SER C 1 160 ? 46.658 41.890 9.795 1.00 117.26 217 SER C O 1
ATOM 4406 N N . PRO C 1 161 ? 47.113 42.661 7.742 1.00 126.30 218 PRO C N 1
ATOM 4407 C CA . PRO C 1 161 ? 45.693 42.667 7.371 1.00 134.47 218 PRO C CA 1
ATOM 4408 C C . PRO C 1 161 ? 45.124 41.256 7.358 1.00 141.60 218 PRO C C 1
ATOM 4409 O O . PRO C 1 161 ? 45.705 40.336 6.778 1.00 128.90 218 PRO C O 1
ATOM 4413 N N . THR C 1 162 ? 43.978 41.090 8.016 1.00 147.52 219 THR C N 1
ATOM 4414 C CA . THR C 1 162 ? 43.302 39.799 8.012 1.00 143.58 219 THR C CA 1
ATOM 4415 C C . THR C 1 162 ? 42.397 39.631 6.804 1.00 145.00 219 THR C C 1
ATOM 4416 O O . THR C 1 162 ? 42.160 38.501 6.365 1.00 135.03 219 THR C O 1
ATOM 4420 N N . GLY C 1 163 ? 41.894 40.732 6.260 1.00 153.17 220 GLY C N 1
ATOM 4421 C CA . GLY C 1 163 ? 40.754 40.677 5.373 1.00 157.02 220 GLY C CA 1
ATOM 4422 C C . GLY C 1 163 ? 39.424 40.723 6.090 1.00 150.82 220 GLY C C 1
ATOM 4423 O O . GLY C 1 163 ? 38.407 40.322 5.511 1.00 154.21 220 GLY C O 1
ATOM 4424 N N . ALA C 1 164 ? 39.398 41.199 7.333 1.00 141.81 221 ALA C N 1
ATOM 4425 C CA . ALA C 1 164 ? 38.181 41.253 8.130 1.00 133.57 221 ALA C CA 1
ATOM 4426 C C . ALA C 1 164 ? 38.428 42.135 9.343 1.00 119.39 221 ALA C C 1
ATOM 4427 O O . ALA C 1 164 ? 39.558 42.265 9.811 1.00 111.82 221 ALA C O 1
ATOM 4429 N N . SER C 1 165 ? 37.357 42.740 9.834 1.00 123.14 222 SER C N 1
ATOM 4430 C CA . SER C 1 165 ? 37.426 43.528 11.053 1.00 116.54 222 SER C CA 1
ATOM 4431 C C . SER C 1 165 ? 37.855 42.657 12.226 1.00 109.61 222 SER C C 1
ATOM 4432 O O . SER C 1 165 ? 37.510 41.473 12.307 1.00 114.62 222 SER C O 1
ATOM 4435 N N . GLN C 1 166 ? 38.601 43.259 13.148 1.00 94.26 223 GLN C N 1
ATOM 4436 C CA . GLN C 1 166 ? 39.127 42.575 14.328 1.00 99.16 223 GLN C CA 1
AT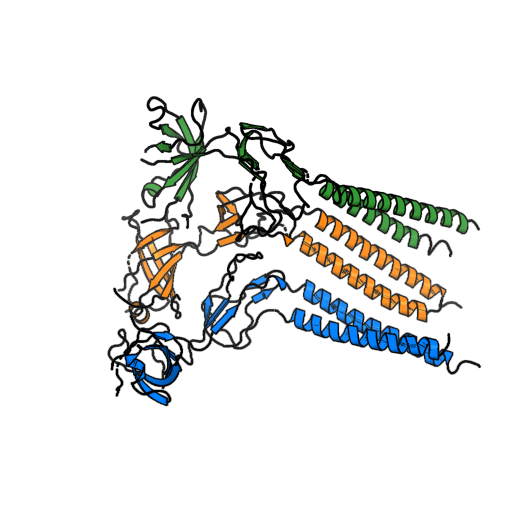OM 4437 C C . GLN C 1 166 ? 38.753 43.389 15.562 1.00 88.05 223 GLN C C 1
ATOM 4438 O O . GLN C 1 166 ? 39.432 44.366 15.898 1.00 87.59 223 GLN C O 1
ATOM 4444 N N . VAL C 1 167 ? 37.672 42.996 16.228 1.00 92.24 224 VAL C N 1
ATOM 4445 C CA . VAL C 1 167 ? 37.228 43.694 17.429 1.00 91.36 224 VAL C CA 1
ATOM 4446 C C . VAL C 1 167 ? 38.134 43.308 18.592 1.00 86.94 224 VAL C C 1
ATOM 4447 O O . VAL C 1 167 ? 38.498 42.138 18.756 1.00 89.46 224 VAL C O 1
ATOM 4459 N N . VAL C 1 169 ? 37.630 45.150 21.786 1.00 96.57 226 VAL C N 1
ATOM 4460 C CA . VAL C 1 169 ? 36.796 45.481 22.935 1.00 92.49 226 VAL C CA 1
ATOM 4461 C C . VAL C 1 169 ? 35.413 45.846 22.413 1.00 81.38 226 VAL C C 1
ATOM 4462 O O . VAL C 1 169 ? 35.273 46.411 21.325 1.00 94.57 226 VAL C O 1
ATOM 4466 N N . HIS C 1 170 ? 34.386 45.510 23.192 1.00 80.52 227 HIS C N 1
ATOM 4467 C CA . HIS C 1 170 ? 33.006 45.854 22.877 1.00 73.25 227 HIS C CA 1
ATOM 4468 C C . HIS C 1 170 ? 32.329 46.321 24.155 1.00 78.34 227 HIS C C 1
ATOM 4469 O O . HIS C 1 170 ? 32.377 45.625 25.173 1.00 81.52 227 HIS C O 1
ATOM 4476 N N . ILE C 1 171 ? 31.704 47.493 24.107 1.00 83.01 228 ILE C N 1
ATOM 4477 C CA . ILE C 1 171 ? 30.965 48.033 25.243 1.00 84.85 228 ILE C CA 1
ATOM 4478 C C . ILE C 1 171 ? 29.490 48.096 24.873 1.00 82.73 228 ILE C C 1
ATOM 4479 O O . ILE C 1 171 ? 29.139 48.580 23.790 1.00 81.09 228 ILE C O 1
ATOM 4484 N N . VAL C 1 172 ? 28.627 47.604 25.763 1.00 93.09 229 VAL C N 1
ATOM 4485 C CA . VAL C 1 172 ? 27.192 47.850 25.669 1.00 97.15 229 VAL C CA 1
ATOM 4486 C C . VAL C 1 172 ? 26.721 48.514 26.952 1.00 99.31 229 VAL C C 1
ATOM 4487 O O . VAL C 1 172 ? 27.233 48.231 28.042 1.00 91.23 229 VAL C O 1
ATOM 4491 N N . SER C 1 173 ? 25.758 49.419 26.810 1.00 106.33 230 SER C N 1
ATOM 4492 C CA . SER C 1 173 ? 25.015 49.931 27.948 1.00 108.76 230 SER C CA 1
ATOM 4493 C C . SER C 1 173 ? 23.732 49.130 28.093 1.00 113.40 230 SER C C 1
ATOM 4494 O O . SER C 1 173 ? 22.961 48.998 27.134 1.00 110.24 230 SER C O 1
ATOM 4497 N N . ASN C 1 174 ? 23.521 48.583 29.286 1.00 114.65 231 ASN C N 1
ATOM 4498 C CA . ASN C 1 174 ? 22.283 47.897 29.633 1.00 114.41 231 ASN C CA 1
ATOM 4499 C C . ASN C 1 174 ? 21.270 48.868 30.223 1.00 116.02 231 ASN C C 1
ATOM 4500 O O . ASN C 1 174 ? 20.536 48.561 31.176 1.00 122.41 231 ASN C O 1
ATOM 4505 N N . GLU C 1 175 ? 21.224 50.072 29.652 1.00 112.93 232 GLU C N 1
ATOM 4506 C CA . GLU C 1 175 ? 20.298 51.124 30.041 1.00 117.96 232 GLU C CA 1
ATOM 4507 C C . GLU C 1 175 ? 19.805 51.810 28.775 1.00 116.91 232 GLU C C 1
ATOM 4508 O O . GLU C 1 175 ? 20.510 51.851 27.761 1.00 116.92 232 GLU C O 1
ATOM 4514 N N . ASN C 1 176 ? 18.586 52.344 28.842 1.00 111.96 233 ASN C N 1
ATOM 4515 C CA . ASN C 1 176 ? 17.867 52.809 27.657 1.00 105.97 233 ASN C CA 1
ATOM 4516 C C . ASN C 1 176 ? 17.725 51.670 26.645 1.00 108.62 233 ASN C C 1
ATOM 4517 O O . ASN C 1 176 ? 18.167 51.756 25.497 1.00 108.14 233 ASN C O 1
ATOM 4522 N N . LEU C 1 177 ? 17.101 50.585 27.101 1.00 91.47 234 LEU C N 1
ATOM 4523 C CA . LEU C 1 177 ? 16.884 49.416 26.258 1.00 94.62 234 LEU C CA 1
ATOM 4524 C C . LEU C 1 177 ? 15.947 49.762 25.107 1.00 100.51 234 LEU C C 1
ATOM 4525 O O . LEU C 1 177 ? 15.479 50.899 24.998 1.00 109.34 234 LEU C O 1
ATOM 4530 N N . GLN C 1 178 ? 15.660 48.787 24.252 1.00 94.92 235 GLN C N 1
ATOM 4531 C CA . GLN C 1 178 ? 14.711 4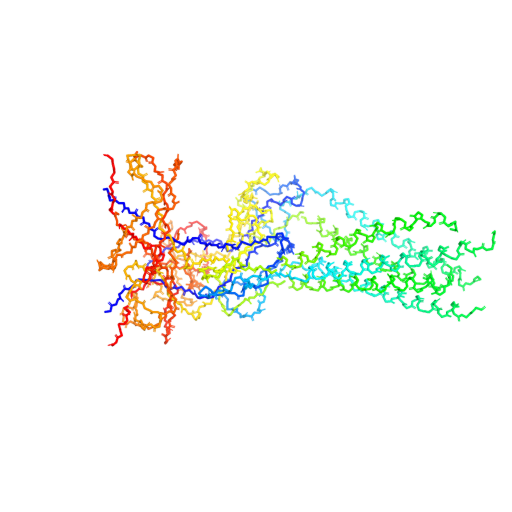8.957 23.159 1.00 87.09 235 GLN C CA 1
ATOM 4532 C C . GLN C 1 178 ? 14.215 47.579 22.757 1.00 98.38 235 GLN C C 1
ATOM 4533 O O . GLN C 1 178 ? 14.723 46.558 23.227 1.00 102.66 235 GLN C O 1
ATOM 4539 N N . VAL C 1 179 ? 13.218 47.554 21.876 1.00 88.03 236 VAL C N 1
ATOM 4540 C CA . VAL C 1 179 ? 12.814 46.320 21.213 1.00 90.26 236 VAL C CA 1
ATOM 4541 C C . VAL C 1 179 ? 12.797 46.591 19.715 1.00 95.53 236 VAL C C 1
ATOM 4542 O O . VAL C 1 179 ? 12.129 47.523 19.251 1.00 94.08 236 VAL C O 1
ATOM 4546 N N . LYS C 1 180 ? 13.575 45.810 18.970 1.00 97.26 237 LYS C N 1
ATOM 4547 C CA . LYS C 1 180 ? 13.644 45.921 17.524 1.00 92.46 237 LYS C CA 1
ATOM 4548 C C . LYS C 1 180 ? 13.128 44.638 16.895 1.00 89.28 237 LYS C C 1
ATOM 4549 O O . LYS C 1 180 ? 13.267 43.549 17.462 1.00 89.26 237 LYS C O 1
ATOM 4555 N N . GLY C 1 181 ? 12.531 44.778 15.723 1.00 88.12 238 GLY C N 1
ATOM 4556 C CA . GLY C 1 181 ? 12.014 43.635 15.007 1.00 84.35 238 GLY C CA 1
ATOM 4557 C C . GLY C 1 181 ? 11.736 43.983 13.567 1.00 90.55 238 GLY C C 1
ATOM 4558 O O . GLY C 1 181 ? 12.276 44.952 13.030 1.00 97.12 238 GLY C O 1
ATOM 4559 N N . GLU C 1 182 ? 10.882 43.178 12.935 1.00 88.18 239 GLU C N 1
ATOM 4560 C CA . GLU C 1 182 ? 10.500 43.405 11.549 1.00 87.78 239 GLU C CA 1
ATOM 4561 C C . GLU C 1 182 ? 9.006 43.172 11.374 1.00 100.84 239 GLU C C 1
ATOM 4562 O O . GLU C 1 182 ? 8.397 42.362 12.078 1.00 102.09 239 GLU C O 1
ATOM 4568 N N . LEU C 1 183 ? 8.423 43.905 10.427 1.00 95.65 240 LEU C N 1
ATOM 4569 C CA . LEU C 1 183 ? 7.036 43.747 10.018 1.00 91.00 240 LEU C CA 1
ATOM 4570 C C . LEU C 1 183 ? 6.994 43.303 8.562 1.00 101.49 240 LEU C C 1
ATOM 4571 O O . LEU C 1 183 ? 7.930 43.555 7.794 1.00 99.41 240 LEU C O 1
ATOM 4576 N N . SER C 1 184 ? 5.900 42.643 8.182 1.00 101.79 241 SER C N 1
ATOM 4577 C CA . SER C 1 184 ? 5.765 42.155 6.820 1.00 98.38 241 SER C CA 1
ATOM 4578 C C . SER C 1 184 ? 5.063 43.197 5.949 1.00 111.83 241 SER C C 1
ATOM 4579 O O . SER C 1 184 ? 4.658 44.267 6.413 1.00 104.05 241 SER C O 1
ATOM 4582 N N . GLU C 1 185 ? 4.929 42.882 4.656 1.00 114.39 242 GLU C N 1
ATOM 4583 C CA . GLU C 1 185 ? 4.287 43.808 3.728 1.00 109.18 242 GLU C CA 1
ATOM 4584 C C . GLU C 1 185 ? 2.847 44.092 4.127 1.00 117.22 242 GLU C C 1
ATOM 4585 O O . GLU C 1 185 ? 2.354 45.206 3.915 1.00 116.90 242 GLU C O 1
ATOM 4591 N N . TYR C 1 186 ? 2.162 43.104 4.704 1.00 126.48 243 TYR C N 1
ATOM 4592 C CA . TYR C 1 186 ? 0.758 43.242 5.076 1.00 124.36 243 TYR C CA 1
ATOM 4593 C C . TYR C 1 186 ? 0.587 43.938 6.426 1.00 121.59 243 TYR C C 1
ATOM 4594 O O . TYR C 1 186 ? -0.059 44.985 6.507 1.00 133.91 243 TYR C O 1
ATOM 4603 N N . ASN C 1 187 ? 1.161 43.376 7.495 1.00 117.82 244 ASN C N 1
ATOM 4604 C CA . ASN C 1 187 ? 0.957 43.968 8.816 1.00 127.63 244 ASN C CA 1
ATOM 4605 C C . ASN C 1 187 ? 1.536 45.374 8.912 1.00 136.07 244 ASN C C 1
ATOM 4606 O O . ASN C 1 187 ? 1.158 46.125 9.818 1.00 146.27 244 ASN C O 1
ATOM 4611 N N . LEU C 1 188 ? 2.419 45.758 7.983 1.00 135.56 245 LEU C N 1
ATOM 4612 C CA . LEU C 1 188 ? 2.769 47.165 7.818 1.00 131.36 245 LEU C CA 1
ATOM 4613 C C . LEU C 1 188 ? 1.526 48.031 7.638 1.00 133.54 245 LEU C C 1
ATOM 4614 O O . LEU C 1 188 ? 1.567 49.231 7.931 1.00 134.97 245 LEU C O 1
ATOM 4619 N N . ALA C 1 189 ? 0.413 47.446 7.190 1.00 150.04 246 ALA C N 1
ATOM 4620 C CA . ALA C 1 189 ? -0.852 48.166 7.116 1.00 145.44 246 ALA C CA 1
ATOM 4621 C C . ALA C 1 189 ? -1.503 48.290 8.490 1.00 142.59 246 ALA C C 1
ATOM 4622 O O . ALA C 1 189 ? -2.732 48.276 8.601 1.00 133.45 246 ALA C O 1
ATOM 4624 N N . ASN C 1 190 ? -0.691 48.394 9.544 1.00 153.23 247 ASN C N 1
ATOM 4625 C CA . ASN C 1 190 ? -1.181 48.806 10.851 1.00 142.25 247 ASN C CA 1
ATOM 4626 C C . ASN C 1 190 ? -0.697 50.193 11.250 1.00 154.91 247 ASN C C 1
ATOM 4627 O O . ASN C 1 190 ? -1.261 50.781 12.180 1.00 165.32 247 ASN C O 1
ATOM 4632 N N . LEU C 1 191 ? 0.323 50.724 10.569 1.00 150.57 248 LEU C N 1
ATOM 4633 C CA . LEU C 1 191 ? 0.896 52.040 10.835 1.00 148.61 248 LEU C CA 1
ATOM 4634 C C . LEU C 1 191 ? 1.314 52.203 12.289 1.00 137.39 248 LEU C C 1
ATOM 4635 O O . LEU C 1 191 ? 1.443 51.211 13.015 1.00 131.99 248 LEU C O 1
ATOM 4640 N N . SER C 1 192 ? 1.544 53.466 12.677 1.00 126.60 249 SER C N 1
ATOM 4641 C CA . SER C 1 192 ? 1.813 53.997 14.015 1.00 127.09 249 SER C CA 1
ATOM 4642 C C . SER C 1 192 ? 3.025 54.915 13.981 1.00 127.50 249 SER C C 1
ATOM 4643 O O . SER C 1 192 ? 4.122 54.492 13.600 1.00 122.54 249 SER C O 1
ATOM 4646 N N . VAL C 1 193 ? 2.835 56.175 14.372 1.00 126.13 250 VAL C N 1
ATOM 4647 C CA . VAL C 1 193 ? 3.989 57.009 14.667 1.00 128.58 250 VAL C CA 1
ATOM 4648 C C . VAL C 1 193 ? 4.472 56.768 16.092 1.00 121.32 250 VAL C C 1
ATOM 4649 O O . VAL C 1 193 ? 5.640 57.038 16.402 1.00 118.73 250 VAL C O 1
ATOM 4653 N N . GLY C 1 194 ? 3.613 56.236 16.964 1.00 117.71 251 GLY C N 1
ATOM 4654 C CA . GLY C 1 194 ? 4.032 55.907 18.312 1.00 122.99 251 GLY C CA 1
ATOM 4655 C C . GLY C 1 194 ? 2.962 55.313 19.207 1.00 119.65 251 GLY C C 1
ATOM 4656 O O . GLY C 1 194 ? 2.739 55.813 20.312 1.00 129.28 251 GLY C O 1
ATOM 4657 N N . GLN C 1 195 ? 2.299 54.250 18.754 1.00 109.68 252 GLN C N 1
ATOM 4658 C CA . GLN C 1 195 ? 1.350 53.543 19.607 1.00 125.71 252 GLN C CA 1
ATOM 4659 C C . GLN C 1 195 ? 2.055 53.014 20.848 1.00 133.70 252 GLN C C 1
ATOM 4660 O O . GLN C 1 195 ? 2.974 52.195 20.748 1.00 138.11 252 GLN C O 1
ATOM 4666 N N . GLU C 1 196 ? 1.632 53.485 22.018 1.00 142.90 253 GLU C N 1
ATOM 4667 C CA . GLU C 1 196 ? 2.158 52.972 23.281 1.00 136.57 253 GLU C CA 1
ATOM 4668 C C . GLU C 1 196 ? 1.665 51.543 23.471 1.00 128.36 253 GLU C C 1
ATOM 4669 O O . GLU C 1 196 ? 0.592 51.310 24.030 1.00 130.36 253 GLU C O 1
ATOM 4675 N N . VAL C 1 197 ? 2.459 50.580 23.003 1.00 124.92 254 VAL C N 1
ATOM 4676 C CA . VAL C 1 197 ? 2.108 49.166 23.079 1.00 128.47 254 VAL C CA 1
ATOM 4677 C C . VAL C 1 197 ? 2.741 48.572 24.334 1.00 120.51 254 VAL C C 1
ATOM 4678 O O . VAL C 1 197 ? 3.348 49.294 25.137 1.00 117.95 254 VAL C O 1
ATOM 4682 N N . SER C 1 198 ? 2.588 47.260 24.520 1.00 101.55 255 SER C N 1
ATOM 4683 C CA . SER C 1 198 ? 3.225 46.564 25.630 1.00 121.61 255 SER C CA 1
ATOM 4684 C C . SER C 1 198 ? 3.326 45.086 25.272 1.00 127.10 255 SER C C 1
ATOM 4685 O O . SER C 1 198 ? 2.505 44.563 24.510 1.00 126.21 255 SER C O 1
ATOM 4688 N N . PHE C 1 199 ? 4.330 44.413 25.838 1.00 120.26 256 PHE C N 1
ATOM 4689 C CA . PHE C 1 199 ? 4.718 43.089 25.377 1.00 122.96 256 PHE C CA 1
ATOM 4690 C C . PHE C 1 199 ? 5.001 42.164 26.552 1.00 120.82 256 PHE C C 1
ATOM 4691 O O . PHE C 1 199 ? 5.113 42.586 27.710 1.00 126.60 256 PHE C O 1
ATOM 4699 N N . THR C 1 200 ? 5.141 40.882 26.212 1.00 112.74 257 THR C N 1
ATOM 4700 C CA . THR C 1 200 ? 5.451 39.802 27.139 1.00 126.09 257 THR C CA 1
ATOM 4701 C C . THR C 1 200 ? 6.506 38.905 26.506 1.00 124.19 257 THR C C 1
ATOM 4702 O O . THR C 1 200 ? 6.909 39.100 25.355 1.00 120.64 257 THR C O 1
ATOM 4706 N N . SER C 1 201 ? 6.942 37.897 27.263 1.00 118.53 258 SER C N 1
ATOM 4707 C CA . SER C 1 201 ? 7.707 36.795 26.694 1.00 121.22 258 SER C CA 1
ATOM 4708 C C . SER C 1 201 ? 7.749 35.650 27.695 1.00 132.57 258 SER C C 1
ATOM 4709 O O . SER C 1 201 ? 7.927 35.869 28.899 1.00 134.27 258 SER C O 1
ATOM 4712 N N . LYS C 1 202 ? 7.639 34.430 27.169 1.00 130.81 259 LYS C N 1
ATOM 4713 C CA . LYS C 1 202 ? 7.436 33.209 27.937 1.00 129.00 259 LYS C CA 1
ATOM 4714 C C . LYS C 1 202 ? 8.509 32.939 28.986 1.00 124.97 259 LYS C C 1
ATOM 4715 O O . LYS C 1 202 ? 8.409 31.961 29.733 1.00 124.84 259 LYS C O 1
ATOM 4721 N N . VAL C 1 203 ? 9.541 33.781 29.056 1.00 132.15 260 VAL C N 1
ATOM 4722 C CA . VAL C 1 203 ? 10.472 33.695 30.173 1.00 136.97 260 VAL C CA 1
ATOM 4723 C C . VAL C 1 203 ? 9.747 34.035 31.474 1.00 144.22 260 VAL C C 1
ATOM 4724 O O . VAL C 1 203 ? 9.726 33.234 32.415 1.00 138.26 260 VAL C O 1
ATOM 4728 N N . TYR C 1 204 ? 9.118 35.216 31.535 1.00 146.96 261 TYR C N 1
ATOM 4729 C CA . TYR C 1 204 ? 8.244 35.619 32.640 1.00 146.00 261 TYR C CA 1
ATOM 4730 C C . TYR C 1 204 ? 6.869 35.910 32.048 1.00 151.31 261 TYR C C 1
ATOM 4731 O O . TYR C 1 204 ? 6.601 37.040 31.613 1.00 144.90 261 TYR C O 1
ATOM 4740 N N . PRO C 1 205 ? 5.960 34.929 32.027 1.00 149.72 262 PRO C N 1
ATOM 4741 C CA . PRO C 1 205 ? 4.695 35.111 31.298 1.00 147.33 262 PRO C CA 1
ATOM 4742 C C . PRO C 1 205 ? 3.657 35.951 32.025 1.00 148.20 262 PRO C C 1
ATOM 4743 O O . PRO C 1 205 ? 2.689 36.389 31.386 1.00 146.06 262 PRO C O 1
ATOM 4747 N N . ASP C 1 206 ? 3.816 36.190 33.326 1.00 148.53 263 ASP C N 1
ATOM 4748 C CA . ASP C 1 206 ? 2.837 36.926 34.113 1.00 151.59 263 ASP C CA 1
ATOM 4749 C C . ASP C 1 206 ? 3.188 38.404 34.254 1.00 146.87 263 ASP C C 1
ATOM 4750 O O . ASP C 1 206 ? 2.697 39.066 35.175 1.00 146.18 263 ASP C O 1
ATOM 4755 N N . LYS C 1 207 ? 4.020 38.936 33.363 1.00 143.13 264 LYS C N 1
ATOM 4756 C CA . LYS C 1 207 ? 4.450 40.323 33.438 1.00 142.50 264 LYS C CA 1
ATOM 4757 C C . LYS C 1 207 ? 4.272 41.004 32.089 1.00 136.49 264 LYS C C 1
ATOM 4758 O O . LYS C 1 207 ? 4.379 40.372 31.034 1.00 136.64 264 LYS C O 1
ATOM 4764 N N . LYS C 1 208 ? 4.000 42.305 32.140 1.00 130.40 265 LYS C N 1
ATOM 4765 C CA . LYS C 1 208 ? 3.870 43.147 30.960 1.00 127.52 265 LYS C CA 1
ATOM 4766 C C . LYS C 1 208 ? 4.921 44.247 31.012 1.00 129.23 265 LYS C C 1
ATOM 4767 O O . LYS C 1 208 ? 5.224 44.774 32.087 1.00 125.05 265 LYS C O 1
ATOM 4773 N N . TRP C 1 209 ? 5.480 44.594 29.855 1.00 123.99 266 TRP C N 1
ATOM 4774 C CA . TRP C 1 209 ? 6.370 45.744 29.746 1.00 124.70 266 TRP C CA 1
ATOM 4775 C C . TRP C 1 209 ? 5.837 46.709 28.700 1.00 126.77 266 TRP C C 1
ATOM 4776 O O . TRP C 1 209 ? 5.562 46.314 27.565 1.00 125.30 266 TRP C O 1
ATOM 4787 N N . THR C 1 210 ? 5.727 47.980 29.072 1.00 123.68 267 THR C N 1
ATOM 4788 C CA . THR C 1 210 ? 5.204 48.999 28.177 1.00 119.94 267 THR C CA 1
ATOM 4789 C C . THR C 1 210 ? 6.323 49.645 27.368 1.00 125.62 267 THR C C 1
ATOM 4790 O O . THR C 1 210 ? 7.462 49.766 27.827 1.00 128.57 267 THR C O 1
ATOM 4794 N N . GLY C 1 211 ? 5.977 50.066 26.155 1.00 122.29 268 GLY C N 1
ATOM 4795 C CA . GLY C 1 211 ? 6.906 50.788 25.310 1.00 122.85 268 GLY C CA 1
ATOM 4796 C C . GLY C 1 211 ? 6.220 51.715 24.325 1.00 127.46 268 GLY C C 1
ATOM 4797 O O . GLY C 1 211 ? 5.060 51.497 23.957 1.00 127.51 268 GLY C O 1
ATOM 4798 N N . LYS C 1 212 ? 6.929 52.751 23.887 1.00 123.01 269 LYS C N 1
ATOM 4799 C CA . LYS C 1 212 ? 6.421 53.697 22.902 1.00 126.15 269 LYS C CA 1
ATOM 4800 C C . LYS C 1 212 ? 7.144 53.501 21.577 1.00 122.24 269 LYS C C 1
ATOM 4801 O O . LYS C 1 212 ? 8.376 53.600 21.515 1.00 118.84 269 LYS C O 1
ATOM 4807 N N . LEU C 1 213 ? 6.381 53.210 20.527 1.00 120.19 270 LEU C N 1
ATOM 4808 C CA . LEU C 1 213 ? 6.974 53.027 19.212 1.00 102.77 270 LEU C CA 1
ATOM 4809 C C . LEU C 1 213 ? 7.773 54.262 18.818 1.00 108.97 270 LEU C C 1
ATOM 4810 O O . LEU C 1 213 ? 7.437 55.393 19.180 1.00 126.72 270 LEU C O 1
ATOM 4815 N N . SER C 1 214 ? 8.857 54.031 18.080 1.00 101.62 271 SER C N 1
ATOM 4816 C CA . SER C 1 214 ? 9.764 55.113 17.711 1.00 93.55 271 SER C CA 1
ATOM 4817 C C . SER C 1 214 ? 10.194 55.101 16.254 1.00 97.74 271 SER C C 1
ATOM 4818 O O . SER C 1 214 ? 10.651 56.142 15.768 1.00 98.14 271 SER C O 1
ATOM 4821 N N . TYR C 1 215 ? 10.074 53.987 15.534 1.00 98.37 272 TYR C N 1
ATOM 4822 C CA . TYR C 1 215 ? 10.546 53.940 14.156 1.00 97.94 272 TYR C CA 1
ATOM 4823 C C . TYR C 1 215 ? 9.877 52.789 13.422 1.00 90.83 272 TYR C C 1
ATOM 4824 O O . TYR C 1 215 ? 9.869 51.656 13.914 1.00 99.27 272 TYR C O 1
ATOM 4833 N N . ILE C 1 216 ? 9.313 53.090 12.254 1.00 77.05 273 ILE C N 1
ATOM 4834 C CA . ILE C 1 216 ? 8.899 52.090 11.275 1.00 81.08 273 ILE C CA 1
ATOM 4835 C C . ILE C 1 216 ? 9.534 52.469 9.947 1.00 87.10 273 ILE C C 1
ATOM 4836 O O . ILE C 1 216 ? 9.212 53.522 9.382 1.00 89.30 273 ILE C O 1
ATOM 4841 N N . SER C 1 217 ? 10.425 51.619 9.445 1.00 82.03 274 SER C N 1
ATOM 4842 C CA . SER C 1 217 ? 11.111 51.920 8.196 1.00 80.45 274 SER C CA 1
ATOM 4843 C C . SER C 1 217 ? 10.140 51.919 7.022 1.00 82.35 274 SER C C 1
ATOM 4844 O O . SER C 1 217 ? 9.207 51.113 6.964 1.00 87.21 274 SER C O 1
ATOM 4847 N N . ASP C 1 218 ? 10.359 52.844 6.089 1.00 75.05 275 ASP C N 1
ATOM 4848 C CA . ASP C 1 218 ? 9.701 52.821 4.792 1.00 80.78 275 ASP C CA 1
ATOM 4849 C C . ASP C 1 218 ? 10.586 52.194 3.721 1.00 89.34 275 ASP C C 1
ATOM 4850 O O . ASP C 1 218 ? 10.258 52.280 2.528 1.00 95.45 275 ASP C O 1
ATOM 4855 N N . TYR C 1 219 ? 11.695 51.570 4.119 1.00 88.42 276 TYR C N 1
ATOM 4856 C CA . TYR C 1 219 ? 12.622 50.941 3.180 1.00 81.69 276 TYR C CA 1
ATOM 4857 C C . TYR C 1 219 ? 12.904 49.536 3.655 1.00 81.81 276 TYR C C 1
ATOM 4858 O O . TYR C 1 219 ? 13.403 49.347 4.785 1.00 95.99 276 TYR C O 1
ATOM 4867 N N . PRO C 1 220 ? 12.611 48.501 2.869 1.00 69.12 277 PRO C N 1
ATOM 4868 C CA . PRO C 1 220 ? 12.879 47.136 3.312 1.00 76.95 277 PRO C CA 1
ATOM 4869 C C . PRO C 1 220 ? 14.362 46.833 3.187 1.00 94.72 277 PRO C C 1
ATOM 4870 O O . PRO C 1 220 ? 15.092 47.504 2.454 1.00 82.93 277 PRO C O 1
ATOM 4874 N N . LYS C 1 221 ? 14.772 45.781 3.877 1.00 95.14 278 LYS C N 1
ATOM 4875 C CA . LYS C 1 221 ? 16.145 45.317 3.886 1.00 103.77 278 LYS C CA 1
ATOM 4876 C C . LYS C 1 221 ? 16.535 44.610 2.611 1.00 109.52 278 LYS C C 1
ATOM 4877 O O . LYS C 1 221 ? 15.686 44.328 1.792 1.00 102.89 278 LYS C O 1
ATOM 4883 N N . ASN C 1 222 ? 17.823 44.304 2.455 1.00 117.04 279 ASN C N 1
ATOM 4884 C CA . ASN C 1 222 ? 18.324 43.614 1.240 1.00 115.98 279 ASN C CA 1
ATOM 4885 C C . ASN C 1 222 ? 18.193 44.470 -0.021 1.00 120.52 279 ASN C C 1
ATOM 4886 O O . ASN C 1 222 ? 19.139 44.585 -0.811 1.00 114.31 279 ASN C O 1
ATOM 4891 N N . THR C 1 235 ? 9.835 35.779 0.779 1.00 124.83 292 THR C N 1
ATOM 4892 C CA . THR C 1 235 ? 8.432 35.729 0.385 1.00 133.66 292 THR C CA 1
ATOM 4893 C C . THR C 1 235 ? 7.833 37.132 0.335 1.00 136.70 292 THR C C 1
ATOM 4894 O O . THR C 1 235 ? 6.783 37.349 -0.273 1.00 134.19 292 THR C O 1
ATOM 4898 N N . GLY C 1 236 ? 8.511 38.083 0.975 1.00 128.69 293 GLY C N 1
ATOM 4899 C CA . GLY C 1 236 ? 8.062 39.462 0.981 1.00 123.52 293 GLY C CA 1
ATOM 4900 C C . GLY C 1 236 ? 9.166 40.386 1.449 1.00 113.27 293 GLY C C 1
ATOM 4901 O O . GLY C 1 236 ? 10.237 39.949 1.873 1.00 114.21 293 GLY C O 1
ATOM 4902 N N . SER C 1 237 ? 8.885 41.685 1.381 1.00 98.64 294 SER C N 1
ATOM 4903 C CA . SER C 1 237 ? 9.832 42.710 1.805 1.00 97.70 294 SER C CA 1
ATOM 4904 C C . SER C 1 237 ? 9.579 43.038 3.272 1.00 97.06 294 SER C C 1
ATOM 4905 O O . SER C 1 237 ? 8.458 43.395 3.639 1.00 105.75 294 SER C O 1
ATOM 4908 N N . LYS C 1 238 ? 10.594 42.872 4.119 1.00 86.51 295 LYS C N 1
ATOM 4909 C CA . LYS C 1 238 ? 10.442 43.055 5.561 1.00 92.62 295 LYS C CA 1
ATOM 4910 C C . LYS C 1 238 ? 10.985 44.410 6.001 1.00 95.58 295 LYS C C 1
ATOM 4911 O O . LYS C 1 238 ? 12.038 44.855 5.533 1.00 97.39 295 LYS C O 1
ATOM 4917 N N . TYR C 1 239 ? 10.254 45.062 6.905 1.00 97.09 296 TYR C N 1
ATOM 4918 C CA . TYR C 1 239 ? 10.531 46.436 7.321 1.00 88.49 296 TYR C CA 1
ATOM 4919 C C . TYR C 1 239 ? 10.830 46.496 8.813 1.00 92.12 296 TYR C C 1
ATOM 4920 O O . TYR C 1 239 ? 9.933 46.220 9.628 1.00 91.94 296 TYR C O 1
ATOM 4929 N N . PRO C 1 240 ? 12.038 46.884 9.227 1.00 79.60 297 PRO C N 1
ATOM 4930 C CA . PRO C 1 240 ? 12.365 46.866 10.658 1.00 73.16 297 PRO C CA 1
ATOM 4931 C C . PRO C 1 240 ? 11.651 47.965 11.432 1.00 81.24 297 PRO C C 1
ATOM 4932 O O . PRO C 1 240 ? 11.380 49.053 10.917 1.00 79.30 297 PRO C O 1
ATOM 4936 N N . TYR C 1 241 ? 11.344 47.660 12.691 1.00 81.15 298 TYR C N 1
ATOM 4937 C CA . TYR C 1 241 ? 10.702 48.600 13.595 1.00 76.81 298 TYR C CA 1
ATOM 4938 C C . TYR C 1 241 ? 11.469 48.651 14.906 1.00 80.94 298 TYR C C 1
ATOM 4939 O O . TYR C 1 241 ? 12.112 47.676 15.311 1.00 85.19 298 TYR C O 1
ATOM 4948 N N . THR C 1 242 ? 11.378 49.798 15.572 1.00 87.83 299 THR C N 1
ATOM 4949 C CA . THR C 1 242 ? 12.012 50.011 16.862 1.00 99.01 299 THR C CA 1
ATOM 4950 C C . THR C 1 242 ? 10.988 50.576 17.833 1.00 103.39 299 THR C C 1
ATOM 4951 O O . THR C 1 242 ? 10.043 51.267 17.436 1.00 108.15 299 THR C O 1
ATOM 4955 N N . ILE C 1 243 ? 11.187 50.283 19.116 1.00 100.41 300 ILE C N 1
ATOM 4956 C CA . ILE C 1 243 ? 10.324 50.811 20.160 1.00 103.93 300 ILE C CA 1
ATOM 4957 C C . ILE C 1 243 ? 11.166 51.082 21.402 1.00 110.75 300 ILE C C 1
ATOM 4958 O O . ILE C 1 243 ? 11.854 50.184 21.903 1.00 113.33 300 ILE C O 1
ATOM 4963 N N . ASP C 1 244 ? 11.125 52.337 21.867 1.00 110.50 301 ASP C N 1
ATOM 4964 C CA . ASP C 1 244 ? 11.829 52.754 23.073 1.00 104.84 301 ASP C CA 1
ATOM 4965 C C . ASP C 1 244 ? 11.058 52.242 24.283 1.00 111.05 301 ASP C C 1
ATOM 4966 O O . ASP C 1 244 ? 9.964 52.733 24.581 1.00 117.70 301 ASP C O 1
ATOM 4971 N N . VAL C 1 245 ? 11.628 51.259 24.985 1.00 117.39 302 VAL C N 1
ATOM 4972 C CA . VAL C 1 245 ? 10.961 50.710 26.155 1.00 121.14 302 VAL C CA 1
ATOM 4973 C C . VAL C 1 245 ? 10.840 51.793 27.226 1.00 122.53 302 VAL C C 1
ATOM 4974 O O . VAL C 1 245 ? 11.708 52.666 27.367 1.00 97.83 302 VAL C O 1
ATOM 4978 N N . THR C 1 246 ? 9.745 51.740 27.983 1.00 120.89 303 THR C N 1
ATOM 4979 C CA . THR C 1 246 ? 9.387 52.794 28.930 1.00 127.65 303 THR C CA 1
ATOM 4980 C C . THR C 1 246 ? 9.169 52.200 30.320 1.00 126.04 303 THR C C 1
ATOM 4981 O O . THR C 1 246 ? 8.140 51.569 30.573 1.00 125.25 303 THR C O 1
ATOM 4985 N N . GLY C 1 247 ? 10.134 52.407 31.215 1.00 129.87 304 GLY C N 1
ATOM 4986 C CA . GLY C 1 247 ? 9.935 52.197 32.639 1.00 136.18 304 GLY C CA 1
ATOM 4987 C C . GLY C 1 247 ? 9.724 50.778 33.131 1.00 145.30 304 GLY C C 1
ATOM 4988 O O . GLY C 1 247 ? 9.139 49.941 32.436 1.00 139.41 304 GLY C O 1
ATOM 4989 N N . GLU C 1 248 ? 10.191 50.512 34.353 1.00 150.67 305 GLU C N 1
ATOM 4990 C CA . GLU C 1 248 ? 10.021 49.222 35.024 1.00 155.02 305 GLU C CA 1
ATOM 4991 C C . GLU C 1 248 ? 10.574 48.081 34.169 1.00 147.64 305 GLU C C 1
ATOM 4992 O O . GLU C 1 248 ? 9.856 47.179 33.732 1.00 139.48 305 GLU C O 1
ATOM 4998 N N . VAL C 1 249 ? 11.884 48.141 33.942 1.00 140.06 306 VAL C N 1
ATOM 4999 C CA . VAL C 1 249 ? 12.588 47.167 33.118 1.00 144.30 306 VAL C CA 1
ATOM 5000 C C . VAL C 1 249 ? 13.351 46.205 34.019 1.00 151.12 306 VAL C C 1
ATOM 5001 O O . VAL C 1 249 ? 14.479 45.807 33.705 1.00 148.89 306 VAL C O 1
ATOM 5005 N N . GLY C 1 250 ? 12.727 45.819 35.134 1.00 148.82 307 GLY C N 1
ATOM 5006 C CA . GLY C 1 250 ? 13.351 45.036 36.188 1.00 148.75 307 GLY C CA 1
ATOM 5007 C C . GLY C 1 250 ? 14.280 43.919 35.757 1.00 156.81 307 GLY C C 1
ATOM 5008 O O . GLY C 1 250 ? 15.495 44.119 35.666 1.00 159.23 307 GLY C O 1
ATOM 5009 N N . ASP C 1 251 ? 13.727 42.738 35.494 1.00 156.01 308 ASP C N 1
ATOM 5010 C CA . ASP C 1 251 ? 14.517 41.575 35.111 1.00 159.22 308 ASP C CA 1
ATOM 5011 C C . ASP C 1 251 ? 14.620 41.399 33.599 1.00 154.83 308 ASP C C 1
ATOM 5012 O O . ASP C 1 251 ? 15.092 40.355 33.137 1.00 149.86 308 ASP C O 1
ATOM 5017 N N . LEU C 1 252 ? 14.198 42.397 32.827 1.00 142.51 309 LEU C N 1
ATOM 5018 C CA . LEU C 1 252 ? 14.243 42.346 31.370 1.00 132.39 309 LEU C CA 1
ATOM 5019 C C . LEU C 1 252 ? 15.643 42.677 30.862 1.00 131.42 309 LEU C C 1
ATOM 5020 O O . LEU C 1 252 ? 16.151 43.775 31.113 1.00 136.85 309 LEU C O 1
ATOM 5025 N N . LYS C 1 253 ? 16.250 41.746 30.114 1.00 127.08 310 LYS C N 1
ATOM 5026 C CA . LYS C 1 253 ? 17.596 41.916 29.570 1.00 130.15 310 LYS C CA 1
ATOM 5027 C C . LYS C 1 253 ? 17.599 41.498 28.097 1.00 121.18 310 LYS C C 1
ATOM 5028 O O . LYS C 1 253 ? 16.610 40.965 27.583 1.00 111.85 310 LYS C O 1
ATOM 5034 N N . GLN C 1 254 ? 18.752 41.698 27.438 1.00 109.83 311 GLN C N 1
ATOM 5035 C CA . GLN C 1 254 ? 18.851 42.060 26.020 1.00 105.97 311 GLN C CA 1
ATOM 5036 C C . GLN C 1 254 ? 18.863 40.846 25.054 1.00 100.94 311 GLN C C 1
ATOM 5037 O O . GLN C 1 254 ? 19.206 40.987 23.875 1.00 102.73 311 GLN C O 1
ATOM 5043 N N . GLY C 1 255 ? 18.432 39.675 25.488 1.00 100.45 312 GLY C N 1
ATOM 5044 C CA . GLY C 1 255 ? 18.362 38.596 24.518 1.00 106.05 312 GLY C CA 1
ATOM 5045 C C . GLY C 1 255 ? 16.942 38.126 24.278 1.00 112.23 312 GLY C C 1
ATOM 5046 O O . GLY C 1 255 ? 16.659 37.375 23.337 1.00 106.90 312 GLY C O 1
ATOM 5047 N N . PHE C 1 256 ? 16.034 38.605 25.122 1.00 110.32 313 PHE C N 1
ATOM 5048 C CA . PHE C 1 256 ? 14.699 38.036 25.212 1.00 106.14 313 PHE C CA 1
ATOM 5049 C C . PHE C 1 256 ? 13.924 38.225 23.915 1.00 109.70 313 PHE C C 1
ATOM 5050 O O . PHE C 1 256 ? 13.670 39.358 23.488 1.00 98.47 313 PHE C O 1
ATOM 5058 N N . SER C 1 257 ? 13.564 37.109 23.282 1.00 108.11 314 SER C N 1
ATOM 5059 C CA . SER C 1 257 ? 12.504 37.143 22.287 1.00 106.51 314 SER C CA 1
ATOM 5060 C C . SER C 1 257 ? 11.229 37.635 22.957 1.00 107.00 314 SER C C 1
ATOM 5061 O O . SER C 1 257 ? 11.016 37.417 24.148 1.00 97.02 314 SER C O 1
ATOM 5064 N N . VAL C 1 258 ? 10.386 38.324 22.195 1.00 110.93 315 VAL C N 1
ATOM 5065 C CA . VAL C 1 258 ? 9.296 39.103 22.778 1.00 101.83 315 VAL C CA 1
ATOM 5066 C C . VAL C 1 258 ? 8.123 39.119 21.806 1.00 106.15 315 VAL C C 1
ATOM 5067 O O . VAL C 1 258 ? 8.313 39.236 20.593 1.00 105.18 315 VAL C O 1
ATOM 5071 N N . ASN C 1 259 ? 6.932 39.033 22.365 1.00 119.39 316 ASN C N 1
ATOM 5072 C CA . ASN C 1 259 ? 5.746 39.026 21.562 1.00 115.71 316 ASN C CA 1
ATOM 5073 C C . ASN C 1 259 ? 4.729 39.954 22.139 1.00 124.63 316 ASN C C 1
ATOM 5074 O O . ASN C 1 259 ? 4.621 40.110 23.346 1.00 125.68 316 ASN C O 1
ATOM 5087 N N . GLU C 1 261 ? 0.929 41.366 20.309 1.00 136.55 318 GLU C N 1
ATOM 5088 C CA . GLU C 1 261 ? 0.056 41.621 19.164 1.00 133.85 318 GLU C CA 1
ATOM 5089 C C . GLU C 1 261 ? -0.959 42.715 19.278 1.00 136.95 318 GLU C C 1
ATOM 5090 O O . GLU C 1 261 ? -1.226 43.156 20.392 1.00 137.31 318 GLU C O 1
ATOM 5096 N N . VAL C 1 262 ? -1.499 43.175 18.152 1.00 30.00 319 VAL C N 1
ATOM 5097 C CA . VAL C 1 262 ? -2.494 44.245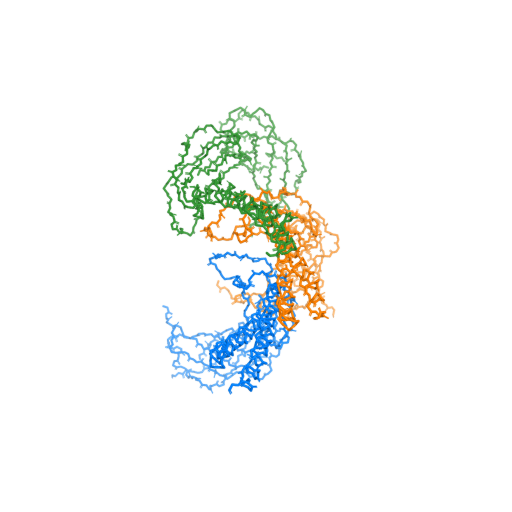 18.129 1.00 30.00 319 VAL C CA 1
ATOM 5098 C C . VAL C 1 262 ? -3.171 44.382 16.773 1.00 30.00 319 VAL C C 1
ATOM 5099 O O . VAL C 1 262 ? -4.310 44.829 16.677 1.00 30.00 319 VAL C O 1
#

Foldseek 3Di:
DKDKWFKAFDDKDKDFDDPVLPAWDDQPDDQFDFADQWGFGTDGDQPVLVVQLVVLVVQLVVLVVVLVVLVVCLVDCVVDVVCDNVVSVVVNVVSVVSNVVSVVVNVVSVVSNVVRDTHNDGAGFHDDDPDDDNDPPVDIGIRMGTHFPQMKIKDKDFPQGVQFDDAQAKAKKAFPVCRPDIWIWGWHDWDPDWCGTITMTMTGTDDDPPPDGGGTMMMDGGGD/DDKDKWFKDFDDKDKDFDDCVLPAWDDQPDDAFDWAFFFAFGTDGDLVVLVVQLVVLVVQLVVLVVQLVVLVVVLVVQVPVVHNVVSVVVNVVSVVSNVVSVVSNVVSVVSRVVSDTDHGGWGFHDDDPDDDNPPPDDIGIRMTGHFPFMKIKDKDFPVVVVQDDFFFKDKKDAPVCRVDIWIWTWHDWDPDFDPVDDTTITMTMITTDDDDDPDGGGTIMMDTDHDD/DDKWFKAFDDKDKDFDDLVLPAWDDADDDFFDWDAAWAQGTDRDQDVLVVQLVVLVVQLVVLVVVLVVLVVVVVCQVVPVHNVVSVVVNVVSVVSNVVSVVSNVVSVVSRVPSDTDHHTFGWHDDDPDDDSPDPVDTGIRMGTHFPQMKIKDKDFPPCVVVDDCWDFDWKAAPVDHVDIWTWTWHDWDPAFPVVGGIIMTMTGTDDDCDPPTGGTMIDPD